Protein AF-A0A401PAS7-F1 (afdb_monomer_lite)

Foldseek 3Di:
DDDDDDDDDDDDDDDDDDDDDDDDDDDDDDDDDDDPDDDDDDPDDPPDDDDPDDDPPVRVVVVVVDDPDPPVVVVVVVVVVVVVVVVVVVVVVVVVVVVVVVVVVVVVVVVVVVVVVVVVVVVVVVVVVVVVVCVVVVPPPPCPDDDPDPDPVVVVVVVVVVVVVVVVVVVVVVVVVVVVVVVVVVVVVVVVVVVVVVVVVVVVVVVVVVVVVVVVVVVVCVVPVPPPDPDDDDPDPDDPDDDDPPVVVVVVVVVVVVVVVVVVVVVVVVVVVVVVVVVVVVVVVVVVVVVVVVVVVVVVVVVVVVVVVVVVVVVVVVVVVVVVVVVVVVVVVVCVVVVPDQDPVSVCVVDDDDPVRPDDPPCPDDDPDDPPDDPPDDDD

Secondary structure (DSSP, 8-state):
-------------------------------------PPPP----TT--S-TT---HHHHHHHHH-----HHHHHHHHHHHHHHHHHHHHHHHHHHHHHHHHHHHHHHHHHHHHHHHHHHHHHHHHHHHHHHHHGGG-S----SSPPPPPPHHHHHHHHHHHHHHHHHHHHHHHHHHHHHHHHHHHHHHHHHHHHHHHHHHHHHHHHHHHHHHHHHHHHHHHHT------------SS-SS---THHHHHHHHHHHHHHHHHHHHHHHHHHHHHHHHHHHHHHHHHHHHHHHHHHHHHHHHHHHHHHHHHHHHHHHHHHHHHHHHHHHHHHHHHHHHHTTPPPHHHHGGGS---TTTTS-TT--------S---------

Sequence (380 aa):
MMAVTSSRQNIFRLASPHRSSSCQPGIQHTNLQALKRKTPPATTCSDHCRAGQELCYLCMQRALKNFPIDLSENRRIKEEENEQILHQYQQIKDQDTLFQQQCEMLAKREFNQKISAFNIGVAEAKKELKNSKCKASRNGYIFQRRLLTPPVFLKQQQYAQCLTKQIQEKKQREEKKKQDDEFLDRLEQVQLAEDLAVQRQHFQKEKQEQTEAYKKALDFQRKYKPRQLPASVPDSVEPIFGSSDSLGRTEEQKQEAYNLYNEQMKAAADRKRIAILNELYEQKTESDLLERNRKSLINEHKKRYENLQRIHKTLEEAWNDNVIMKQLKDYEENQYSKAGGLFLLDQCNKYRRCFQCKRRLSNSGQTNIWSNSFITTGTN

Organism: Scyliorhinus torazame (NCBI:txid75743)

Structure (mmCIF, N/CA/C/O backbone):
data_AF-A0A401PAS7-F1
#
_entry.id   AF-A0A401PAS7-F1
#
loop_
_atom_site.group_PDB
_atom_site.id
_atom_site.type_symbol
_atom_site.label_atom_id
_atom_site.label_alt_id
_atom_site.label_comp_id
_atom_site.label_asym_id
_atom_site.label_entity_id
_atom_site.label_seq_id
_atom_site.pdbx_PDB_ins_code
_atom_site.Cartn_x
_atom_site.Cartn_y
_atom_site.Cartn_z
_atom_site.occupancy
_atom_site.B_iso_or_equiv
_atom_site.auth_seq_id
_atom_site.auth_comp_id
_atom_site.auth_asym_id
_atom_site.auth_atom_id
_atom_site.pdbx_PDB_model_num
ATOM 1 N N . MET A 1 1 ? 17.784 12.430 58.477 1.00 40.81 1 MET A N 1
ATOM 2 C CA . MET A 1 1 ? 17.557 10.967 58.460 1.00 40.81 1 MET A CA 1
ATOM 3 C C . MET A 1 1 ? 17.678 10.523 57.004 1.00 40.81 1 MET A C 1
ATOM 5 O O . MET A 1 1 ? 16.737 10.742 56.265 1.00 40.81 1 MET A O 1
ATOM 9 N N . MET A 1 2 ? 18.860 10.307 56.415 1.00 30.86 2 MET A N 1
ATOM 10 C CA . MET A 1 2 ? 19.923 9.298 56.619 1.00 30.86 2 MET A CA 1
ATOM 11 C C . MET A 1 2 ? 19.521 7.828 56.377 1.00 30.86 2 MET A C 1
ATOM 13 O O . MET A 1 2 ? 18.489 7.401 56.883 1.00 30.86 2 MET A O 1
ATOM 17 N N . ALA A 1 3 ? 20.442 7.121 55.685 1.00 33.09 3 ALA A N 1
ATOM 18 C CA . ALA A 1 3 ? 20.471 5.731 55.166 1.00 33.09 3 ALA A CA 1
ATOM 19 C C . ALA A 1 3 ? 19.796 5.548 53.785 1.00 33.09 3 ALA A C 1
ATOM 21 O O . ALA A 1 3 ? 18.584 5.657 53.684 1.00 33.09 3 ALA A O 1
ATOM 22 N N . VAL A 1 4 ? 20.456 5.356 52.629 1.00 38.47 4 VAL A N 1
ATOM 23 C CA . VAL A 1 4 ? 21.773 4.814 52.195 1.00 38.47 4 VAL A CA 1
ATOM 24 C C . VAL A 1 4 ? 22.015 3.336 52.514 1.00 38.47 4 VAL A C 1
ATOM 26 O O . VAL A 1 4 ? 22.238 2.990 53.664 1.00 38.47 4 VAL A O 1
ATOM 29 N N . THR A 1 5 ? 22.067 2.517 51.453 1.00 40.44 5 THR A N 1
ATOM 30 C CA . THR A 1 5 ? 22.963 1.363 51.156 1.00 40.44 5 THR A CA 1
ATOM 31 C C . THR A 1 5 ? 22.621 0.948 49.705 1.00 40.44 5 THR A C 1
ATOM 33 O O . THR A 1 5 ? 21.469 0.658 49.428 1.00 40.44 5 THR A O 1
ATOM 36 N N . SER A 1 6 ? 23.411 1.109 48.636 1.00 35.72 6 SER A N 1
ATOM 37 C CA . SER A 1 6 ? 24.842 0.967 48.312 1.00 35.72 6 SER A CA 1
ATOM 38 C C . SER A 1 6 ? 25.304 -0.469 48.030 1.00 35.72 6 SER A C 1
ATOM 40 O O . SER A 1 6 ? 25.164 -1.330 48.890 1.00 35.72 6 SER A O 1
ATOM 42 N N . SER A 1 7 ? 26.011 -0.601 46.887 1.00 35.09 7 SER A N 1
ATOM 43 C CA . SER A 1 7 ? 27.125 -1.529 46.577 1.00 35.09 7 SER A CA 1
ATOM 44 C C . SER A 1 7 ? 26.786 -2.873 45.890 1.00 35.09 7 SER A C 1
ATOM 46 O O . SER A 1 7 ? 25.895 -3.565 46.346 1.00 35.09 7 SER A O 1
ATOM 48 N N . ARG A 1 8 ? 27.474 -3.362 44.831 1.00 38.09 8 ARG A N 1
ATOM 49 C CA . ARG A 1 8 ? 28.782 -3.038 44.188 1.00 38.09 8 ARG A CA 1
ATOM 50 C C . ARG A 1 8 ? 28.936 -3.859 42.863 1.00 38.09 8 ARG A C 1
ATOM 52 O O . ARG A 1 8 ? 28.510 -5.003 42.852 1.00 38.09 8 ARG A O 1
ATOM 59 N N . GLN A 1 9 ? 29.411 -3.269 41.741 1.00 36.50 9 GLN A N 1
ATOM 60 C CA . GLN A 1 9 ? 30.754 -3.438 41.079 1.00 36.50 9 GLN A CA 1
ATOM 61 C C . GLN A 1 9 ? 30.847 -4.565 40.009 1.00 36.50 9 GLN A C 1
ATOM 63 O O . GLN A 1 9 ? 30.227 -5.594 40.205 1.00 36.50 9 GLN A O 1
ATOM 68 N N . ASN A 1 10 ? 31.591 -4.521 38.881 1.00 34.78 10 ASN A N 1
ATOM 69 C CA . ASN A 1 10 ? 32.647 -3.642 38.319 1.00 34.78 10 ASN A CA 1
ATOM 70 C C . ASN A 1 10 ? 32.901 -3.980 36.804 1.00 34.78 10 ASN A C 1
ATOM 72 O O . ASN A 1 10 ? 32.804 -5.150 36.462 1.00 34.78 10 ASN A O 1
ATOM 76 N N . ILE A 1 11 ? 33.085 -2.993 35.888 1.00 36.75 11 ILE A N 1
ATOM 77 C CA . ILE A 1 11 ? 34.332 -2.531 35.162 1.00 36.75 11 ILE A CA 1
ATOM 78 C C . ILE A 1 11 ? 34.755 -3.439 33.954 1.00 36.75 11 ILE A C 1
ATOM 80 O O . ILE A 1 11 ? 34.752 -4.647 34.113 1.00 36.75 11 ILE A O 1
ATOM 84 N N . PHE A 1 12 ? 35.084 -3.018 32.706 1.00 34.94 12 PHE A N 1
ATOM 85 C CA . PHE A 1 12 ? 35.936 -1.945 32.103 1.00 34.94 12 PHE A CA 1
ATOM 86 C C . PHE A 1 12 ? 35.303 -1.383 30.795 1.00 34.94 12 PHE A C 1
ATOM 88 O O . PHE A 1 12 ? 34.738 -2.154 30.033 1.00 34.94 12 PHE A O 1
ATOM 95 N N . ARG A 1 13 ? 35.184 -0.062 30.537 1.00 35.41 13 ARG A N 1
ATOM 96 C CA . ARG A 1 13 ? 36.160 1.019 30.195 1.00 35.41 13 ARG A CA 1
ATOM 97 C C . ARG A 1 13 ? 36.719 0.978 28.759 1.00 35.41 13 ARG A C 1
ATOM 99 O O . ARG A 1 13 ? 37.488 0.083 28.459 1.00 35.41 13 ARG A O 1
ATOM 106 N N . LEU A 1 14 ? 36.437 2.036 27.983 1.00 35.28 14 LEU A N 1
ATOM 107 C CA . LEU A 1 14 ? 37.353 2.915 27.214 1.00 35.28 14 LEU A CA 1
ATOM 108 C C . LEU A 1 14 ? 36.518 4.169 26.838 1.00 35.28 14 LEU A C 1
ATOM 110 O O . LEU A 1 14 ? 35.498 4.034 26.177 1.00 35.28 14 LEU A O 1
ATOM 114 N N . ALA A 1 15 ? 36.660 5.294 27.557 1.00 30.23 15 ALA A N 1
ATOM 115 C CA . ALA A 1 15 ? 37.537 6.445 27.258 1.00 30.23 15 ALA A CA 1
ATOM 116 C C . ALA A 1 15 ? 36.982 7.275 26.074 1.00 30.23 15 ALA A C 1
ATOM 118 O O . ALA A 1 15 ? 36.720 6.699 25.034 1.00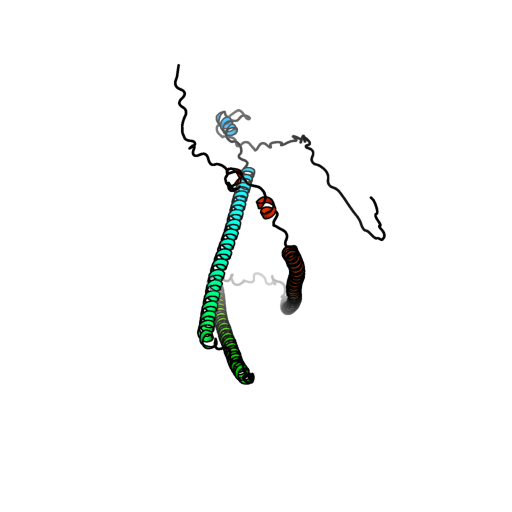 30.23 15 ALA A O 1
ATOM 119 N N . SER A 1 16 ? 36.803 8.599 26.064 1.00 39.34 16 SER A N 1
ATOM 120 C CA . SER A 1 16 ? 36.996 9.776 26.938 1.00 39.34 16 SER A CA 1
ATOM 121 C C . SER A 1 16 ? 36.681 11.001 26.002 1.00 39.34 16 SER A C 1
ATOM 123 O O . SER A 1 16 ? 36.314 10.776 24.852 1.00 39.34 16 SER A O 1
ATOM 125 N N . PRO A 1 17 ? 36.864 12.285 26.354 1.00 43.75 17 PRO A N 1
ATOM 126 C CA . PRO A 1 17 ? 35.998 13.079 27.224 1.00 43.75 17 PRO A CA 1
ATOM 127 C C . PRO A 1 17 ? 35.662 14.495 26.671 1.00 43.75 17 PRO A C 1
ATOM 129 O O . PRO A 1 17 ? 36.280 14.955 25.726 1.00 43.75 17 PRO A O 1
ATOM 132 N N . HIS A 1 18 ? 34.750 15.186 27.381 1.00 33.22 18 HIS A N 1
ATOM 133 C CA . HIS A 1 18 ? 34.779 16.613 27.792 1.00 33.22 18 HIS A CA 1
ATOM 134 C C . HIS A 1 18 ? 35.026 17.740 26.751 1.00 33.22 18 HIS A C 1
ATOM 136 O O . HIS A 1 18 ? 35.812 17.625 25.834 1.00 33.22 18 HIS A O 1
ATOM 142 N N . ARG A 1 19 ? 34.483 18.953 26.883 1.00 32.94 19 ARG A N 1
ATOM 143 C CA . ARG A 1 19 ? 33.666 19.618 27.906 1.00 32.94 19 ARG A CA 1
ATOM 144 C C . ARG A 1 19 ? 33.134 20.902 27.273 1.00 32.94 19 ARG A C 1
ATOM 146 O O . ARG A 1 19 ? 33.824 21.563 26.507 1.00 32.94 19 ARG A O 1
ATOM 153 N N . SER A 1 20 ? 31.944 21.268 27.706 1.00 38.06 20 SER A N 1
ATOM 154 C CA . SER A 1 20 ? 31.348 22.598 27.671 1.00 38.06 20 SER A CA 1
ATOM 155 C C . SER A 1 20 ? 32.265 23.671 28.277 1.00 38.06 20 SER A C 1
ATOM 157 O O . SER A 1 20 ? 32.927 23.377 29.270 1.00 38.06 20 SER A O 1
ATOM 159 N N . SER A 1 21 ? 32.190 24.920 27.798 1.00 31.89 21 SER A N 1
ATOM 160 C CA . SER A 1 21 ? 32.050 26.089 28.688 1.00 31.89 21 SER A CA 1
ATOM 161 C C . SER A 1 21 ? 31.760 27.405 27.948 1.00 31.89 21 SER A C 1
ATOM 163 O O . SER A 1 21 ? 32.451 27.768 27.006 1.00 31.89 21 SER A O 1
ATOM 165 N N . SER A 1 22 ? 30.775 28.120 28.501 1.00 31.27 22 SER A N 1
ATOM 166 C CA . SER A 1 22 ? 30.701 29.572 28.736 1.00 31.27 22 SER A CA 1
ATOM 167 C C . SER A 1 22 ? 30.888 30.576 27.594 1.00 31.27 22 SER A C 1
ATOM 169 O O . SER A 1 22 ? 31.993 30.850 27.133 1.00 31.27 22 SER A O 1
ATOM 171 N N . CYS A 1 23 ? 29.789 31.280 27.329 1.00 33.41 23 CYS A N 1
ATOM 172 C CA . CYS A 1 23 ? 29.739 32.624 26.775 1.00 33.41 23 CYS A CA 1
ATOM 173 C C . CYS A 1 23 ? 30.462 33.645 27.676 1.00 33.41 23 CYS A C 1
ATOM 175 O O . CYS A 1 23 ? 30.117 33.776 28.850 1.00 33.41 23 CYS A O 1
ATOM 177 N N . GLN A 1 24 ? 31.374 34.423 27.091 1.00 34.56 24 GLN A N 1
ATOM 178 C CA . GLN A 1 24 ? 31.634 35.828 27.432 1.00 34.56 24 GLN A CA 1
ATOM 179 C C . GLN A 1 24 ? 32.033 36.601 26.158 1.00 34.56 24 GLN A C 1
ATOM 181 O O . GLN A 1 24 ? 32.617 36.000 25.253 1.00 34.56 24 GLN A O 1
ATOM 186 N N . PRO A 1 25 ? 31.704 37.904 26.052 1.00 37.03 25 PRO A N 1
ATOM 187 C CA . PRO A 1 25 ? 31.951 38.698 24.855 1.00 37.03 25 PRO A CA 1
ATOM 188 C C . PRO A 1 25 ? 33.374 39.274 24.874 1.00 37.03 25 PRO A C 1
ATOM 190 O O . PRO A 1 25 ? 33.723 40.074 25.739 1.00 37.03 25 PRO A O 1
ATOM 193 N N . GLY A 1 26 ? 34.196 38.862 23.909 1.00 28.59 26 GLY A N 1
ATOM 194 C CA . GLY A 1 26 ? 35.540 39.390 23.687 1.00 28.59 26 GLY A CA 1
ATOM 195 C C . GLY A 1 26 ? 35.583 40.236 22.420 1.00 28.59 26 GLY A C 1
ATOM 196 O O . GLY A 1 26 ? 35.358 39.728 21.325 1.00 28.59 26 GLY A O 1
ATOM 197 N N . ILE A 1 27 ? 35.884 41.522 22.588 1.00 38.62 27 ILE A N 1
ATOM 198 C CA . ILE A 1 27 ? 36.225 42.473 21.527 1.00 38.62 27 ILE A CA 1
ATOM 199 C C . ILE A 1 27 ? 37.460 41.938 20.792 1.00 38.62 27 ILE A C 1
ATOM 201 O O . ILE A 1 27 ? 38.535 41.834 21.383 1.00 38.62 27 ILE A O 1
ATOM 205 N N . GLN A 1 28 ? 37.311 41.585 19.515 1.00 35.72 28 GLN A N 1
ATOM 206 C CA . GLN A 1 28 ? 38.418 41.153 18.664 1.00 35.72 28 GLN A CA 1
ATOM 207 C C . GLN A 1 28 ? 38.745 42.245 17.648 1.00 35.72 28 GLN A C 1
ATOM 209 O O . GLN A 1 28 ? 37.991 42.518 16.718 1.00 35.72 28 GLN A O 1
ATOM 214 N N . HIS A 1 29 ? 39.908 42.862 17.844 1.00 36.66 29 HIS A N 1
ATOM 215 C CA . HIS A 1 29 ? 40.632 43.576 16.805 1.00 36.66 29 HIS A CA 1
ATOM 216 C C . HIS A 1 29 ? 41.066 42.581 15.723 1.00 36.66 29 HIS A C 1
ATOM 218 O O . HIS A 1 29 ? 41.889 41.705 15.984 1.00 36.66 29 HIS A O 1
ATOM 224 N N . THR A 1 30 ? 40.583 42.754 14.494 1.00 34.53 30 THR A N 1
ATOM 225 C CA . THR A 1 30 ? 41.128 42.069 13.316 1.00 34.53 30 THR A CA 1
ATOM 226 C C . THR A 1 30 ? 41.554 43.081 12.258 1.00 34.53 30 THR A C 1
ATOM 228 O O . THR A 1 30 ? 40.755 43.587 11.480 1.00 34.53 30 THR A O 1
ATOM 231 N N . ASN A 1 31 ? 42.853 43.374 12.291 1.00 33.69 31 ASN A N 1
ATOM 232 C CA . ASN A 1 31 ? 43.772 43.255 11.160 1.00 33.69 31 ASN A CA 1
ATOM 233 C C . ASN A 1 31 ? 43.327 43.876 9.815 1.00 33.69 31 ASN A C 1
ATOM 235 O O . ASN A 1 31 ? 42.834 43.198 8.917 1.00 33.69 31 ASN A O 1
ATOM 239 N N . LEU A 1 32 ? 43.602 45.173 9.650 1.00 39.09 32 LEU A N 1
ATOM 240 C CA . LEU A 1 32 ? 43.703 45.821 8.342 1.00 39.09 32 LEU A CA 1
ATOM 241 C C . LEU A 1 32 ? 45.069 45.482 7.727 1.00 39.09 32 LEU A C 1
ATOM 243 O O . LEU A 1 32 ? 46.042 46.210 7.915 1.00 39.09 32 LEU A O 1
ATOM 247 N N . GLN A 1 33 ? 45.142 44.387 6.970 1.00 40.69 33 GLN A N 1
ATOM 248 C CA . GLN A 1 33 ? 46.246 44.143 6.043 1.00 40.69 33 GLN A CA 1
ATOM 249 C C . GLN A 1 33 ? 45.744 44.069 4.598 1.00 40.69 33 GLN A C 1
ATOM 251 O O . GLN A 1 33 ? 45.060 43.143 4.185 1.00 40.69 33 GLN A O 1
ATOM 256 N N . ALA A 1 34 ? 46.176 45.081 3.843 1.00 41.12 34 ALA A N 1
ATOM 257 C CA . ALA A 1 34 ? 46.604 45.009 2.450 1.00 41.12 34 ALA A CA 1
ATOM 258 C C . ALA A 1 34 ? 45.618 44.461 1.397 1.00 41.12 34 ALA A C 1
ATOM 260 O O . ALA A 1 34 ? 45.777 43.353 0.893 1.00 41.12 34 ALA A O 1
ATOM 261 N N . LEU A 1 35 ? 44.756 45.341 0.874 1.00 42.66 35 LEU A N 1
ATOM 262 C CA . LEU A 1 35 ? 44.363 45.280 -0.539 1.00 42.66 35 LEU A CA 1
ATOM 263 C C . LEU A 1 35 ? 45.158 46.317 -1.341 1.00 42.66 35 LEU A C 1
ATOM 265 O O . LEU A 1 35 ? 44.787 47.485 -1.454 1.00 42.66 35 LEU A O 1
ATOM 269 N N . LYS A 1 36 ? 46.269 45.861 -1.931 1.00 39.22 36 LYS A N 1
ATOM 270 C CA . LYS A 1 36 ? 46.923 46.541 -3.056 1.00 39.22 36 LYS A CA 1
ATOM 271 C C . LYS A 1 36 ? 45.936 46.574 -4.225 1.00 39.22 36 LYS A C 1
ATOM 273 O O . LYS A 1 36 ? 45.743 45.567 -4.904 1.00 39.22 36 LYS A O 1
ATOM 278 N N . ARG A 1 37 ? 45.321 47.732 -4.474 1.00 37.78 37 ARG A N 1
ATOM 279 C CA . ARG A 1 37 ? 44.571 47.986 -5.710 1.00 37.78 37 ARG A CA 1
ATOM 280 C C . ARG A 1 37 ? 45.563 48.013 -6.875 1.00 37.78 37 ARG A C 1
ATOM 282 O O . ARG A 1 37 ? 46.370 48.931 -6.977 1.00 37.78 37 ARG A O 1
ATOM 289 N N . LYS A 1 38 ? 45.525 46.986 -7.729 1.00 42.97 38 LYS A N 1
ATOM 290 C CA . LYS A 1 38 ? 46.174 47.006 -9.045 1.00 42.97 38 LYS A CA 1
ATOM 291 C C . LYS A 1 38 ? 45.406 47.993 -9.926 1.00 42.97 38 LYS A C 1
ATOM 293 O O . LYS A 1 38 ? 44.208 47.824 -10.131 1.00 42.97 38 LYS A O 1
ATOM 298 N N . THR A 1 39 ? 46.079 49.028 -10.409 1.00 40.12 39 THR A N 1
ATOM 299 C CA . THR A 1 39 ? 45.545 49.965 -11.400 1.00 40.12 39 THR A CA 1
ATOM 300 C C . THR A 1 39 ? 45.429 49.275 -12.769 1.00 40.12 39 THR A C 1
ATOM 302 O O . THR A 1 39 ? 46.393 48.638 -13.199 1.00 40.12 39 THR A O 1
ATOM 305 N N . PRO A 1 40 ? 44.278 49.357 -13.463 1.00 46.50 40 PRO A N 1
ATOM 306 C CA . PRO A 1 40 ? 44.151 48.887 -14.842 1.00 46.50 40 PRO A CA 1
ATOM 307 C C . PRO A 1 40 ? 44.824 49.863 -15.832 1.00 46.50 40 PRO A C 1
ATOM 309 O O . PRO A 1 40 ? 44.996 51.041 -15.503 1.00 46.50 40 PRO A O 1
ATOM 312 N N . PRO A 1 41 ? 45.229 49.394 -17.029 1.00 47.84 41 PRO A N 1
ATOM 313 C CA . PRO A 1 41 ? 45.972 50.197 -17.996 1.00 47.84 41 PRO A CA 1
ATOM 314 C C . PRO A 1 41 ? 45.095 51.315 -18.571 1.00 47.84 41 PRO A C 1
ATOM 316 O O . PRO A 1 41 ? 43.931 51.105 -18.907 1.00 47.84 41 PRO A O 1
ATOM 319 N N . ALA A 1 42 ? 45.669 52.513 -18.670 1.00 49.62 42 ALA A N 1
ATOM 320 C CA . ALA A 1 42 ? 45.002 53.698 -19.183 1.00 49.62 42 ALA A CA 1
ATOM 321 C C . ALA A 1 42 ? 44.675 53.547 -20.678 1.00 49.62 42 ALA A C 1
ATOM 323 O O . ALA A 1 42 ? 45.575 53.491 -21.514 1.00 49.62 42 ALA A O 1
ATOM 324 N N . THR A 1 43 ? 43.390 53.525 -21.026 1.00 49.69 43 THR A N 1
ATOM 325 C CA . THR A 1 43 ? 42.919 53.788 -22.389 1.00 49.69 43 THR A CA 1
ATOM 326 C C . THR A 1 43 ? 43.074 55.283 -22.660 1.00 49.69 43 THR A C 1
ATOM 328 O O . THR A 1 43 ? 42.377 56.116 -22.081 1.00 49.69 43 THR A O 1
ATOM 331 N N . THR A 1 44 ? 44.040 55.635 -23.500 1.00 47.44 44 THR A N 1
ATOM 332 C CA . THR A 1 44 ? 44.338 57.010 -23.902 1.00 47.44 44 THR A CA 1
ATOM 333 C C . THR A 1 44 ? 43.228 57.571 -24.795 1.00 47.44 44 THR A C 1
ATOM 335 O O . THR A 1 44 ? 42.895 57.007 -25.833 1.00 47.44 44 THR A O 1
ATOM 338 N N . CYS A 1 45 ? 42.652 58.701 -24.381 1.00 49.88 45 CYS A N 1
ATOM 339 C CA . CYS A 1 45 ? 41.761 59.528 -25.196 1.00 49.88 45 CYS A CA 1
ATOM 340 C C . CYS A 1 45 ? 42.585 60.263 -26.267 1.00 49.88 45 CYS A C 1
ATOM 342 O O . CYS A 1 45 ? 43.611 60.861 -25.941 1.00 49.88 45 CYS A O 1
ATOM 344 N N . SER A 1 46 ? 42.151 60.218 -27.527 1.00 53.38 46 SER A N 1
ATOM 345 C CA . SER A 1 46 ? 42.924 60.674 -28.693 1.00 53.38 46 SER A CA 1
ATOM 346 C C . SER A 1 46 ? 43.062 62.198 -28.845 1.00 53.38 46 SER A C 1
ATOM 348 O O . SER A 1 46 ? 43.878 62.633 -29.649 1.00 53.38 46 SER A O 1
ATOM 350 N N . ASP A 1 47 ? 42.345 63.005 -28.054 1.00 51.84 47 ASP A N 1
ATOM 351 C CA . ASP A 1 47 ? 42.267 64.466 -28.253 1.00 51.84 47 ASP A CA 1
ATOM 352 C C . ASP A 1 47 ? 43.046 65.306 -27.221 1.00 51.84 47 ASP A C 1
ATOM 354 O O . ASP A 1 47 ? 42.831 66.514 -27.088 1.00 51.84 47 ASP A O 1
ATOM 358 N N . HIS A 1 48 ? 43.979 64.708 -26.474 1.00 56.75 48 HIS A N 1
ATOM 359 C CA . HIS A 1 48 ? 44.793 65.439 -25.494 1.00 56.75 48 HIS A CA 1
ATOM 360 C C . HIS A 1 48 ? 46.293 65.250 -25.743 1.00 56.75 48 HIS A C 1
ATOM 362 O O . HIS A 1 48 ? 46.937 64.336 -25.229 1.00 56.75 48 HIS A O 1
ATOM 368 N N . CYS A 1 49 ? 46.872 66.169 -26.516 1.00 50.81 49 CYS A N 1
ATOM 369 C CA . CYS A 1 49 ? 48.316 66.313 -26.657 1.00 50.81 49 CYS A CA 1
ATOM 370 C C . CYS A 1 49 ? 48.887 67.094 -25.459 1.00 50.81 49 CYS A C 1
ATOM 372 O O . CYS A 1 49 ? 48.564 68.263 -25.280 1.00 50.81 49 CYS A O 1
ATOM 374 N N . ARG A 1 50 ? 49.804 66.456 -24.714 1.00 51.53 50 ARG A N 1
ATOM 375 C CA . ARG A 1 50 ? 50.670 67.008 -23.642 1.00 51.53 50 ARG A CA 1
ATOM 376 C C . ARG A 1 50 ? 50.048 67.228 -22.251 1.00 51.53 50 ARG A C 1
ATOM 378 O O . ARG A 1 50 ? 49.902 68.357 -21.809 1.00 51.53 50 ARG A O 1
ATOM 385 N N . ALA A 1 51 ? 49.852 66.138 -21.509 1.00 46.28 51 ALA A N 1
ATOM 386 C CA . ALA A 1 51 ? 50.232 66.013 -20.089 1.00 46.28 51 ALA A CA 1
ATOM 387 C C . ALA A 1 51 ? 50.003 64.556 -19.662 1.00 46.28 51 ALA A C 1
ATOM 389 O O . ALA A 1 51 ? 48.880 64.128 -19.413 1.00 46.28 51 ALA A O 1
ATOM 390 N N . GLY A 1 52 ? 51.068 63.758 -19.663 1.00 54.53 52 GLY A N 1
ATOM 391 C CA . GLY A 1 52 ? 51.009 62.302 -19.541 1.00 54.53 52 GLY A CA 1
ATOM 392 C C . GLY A 1 52 ? 50.717 61.750 -18.144 1.00 54.53 52 GLY A C 1
ATOM 393 O O . GLY A 1 52 ? 51.374 60.783 -17.779 1.00 54.53 52 GLY A O 1
ATOM 394 N N . GLN A 1 53 ? 49.780 62.306 -17.363 1.00 56.47 53 GLN A N 1
ATOM 395 C CA . GLN A 1 53 ? 49.450 61.698 -16.060 1.00 56.47 53 GLN A CA 1
ATOM 396 C C . GLN A 1 53 ? 48.090 62.024 -15.422 1.00 56.47 53 GLN A C 1
ATOM 398 O O . GLN A 1 53 ? 47.727 61.324 -14.480 1.00 56.47 53 GLN A O 1
ATOM 403 N N . GLU A 1 54 ? 47.296 62.982 -15.916 1.00 58.88 54 GLU A N 1
ATOM 404 C CA . GLU A 1 54 ? 46.009 63.324 -15.282 1.00 58.88 54 GLU A CA 1
ATOM 405 C C . GLU A 1 54 ? 44.827 63.253 -16.258 1.00 58.88 54 GLU A C 1
ATOM 407 O O . GLU A 1 54 ? 44.893 63.715 -17.397 1.00 58.88 54 GLU A O 1
ATOM 412 N N . LEU A 1 55 ? 43.729 62.635 -15.810 1.00 59.34 55 LEU A N 1
ATOM 413 C CA . LEU A 1 55 ? 42.457 62.621 -16.533 1.00 59.34 55 LEU A CA 1
ATOM 414 C C . LEU A 1 55 ? 41.909 64.056 -16.605 1.00 59.34 55 LEU A C 1
ATOM 416 O O . LEU A 1 55 ? 41.942 64.774 -15.609 1.00 59.34 55 LEU A O 1
ATOM 420 N N . CYS A 1 56 ? 41.339 64.474 -17.743 1.00 68.50 56 CYS A N 1
ATOM 421 C CA . CYS A 1 56 ? 40.685 65.785 -17.827 1.00 68.50 56 CYS A CA 1
ATOM 422 C C . CYS A 1 56 ? 39.536 65.893 -16.808 1.00 68.50 56 CYS A C 1
ATOM 424 O O . CYS A 1 56 ? 38.970 64.877 -16.406 1.00 68.50 56 CYS A O 1
ATOM 426 N N . TYR A 1 57 ? 39.145 67.109 -16.414 1.00 63.28 57 TYR A N 1
ATOM 427 C CA . TYR A 1 57 ? 38.121 67.341 -15.383 1.00 63.28 57 TYR A CA 1
ATOM 428 C C . TYR A 1 57 ? 36.826 66.527 -15.592 1.00 63.28 57 TYR A C 1
ATOM 430 O O . TYR A 1 57 ? 36.281 65.985 -14.633 1.00 63.28 57 TYR A O 1
ATOM 438 N N . LEU A 1 58 ? 36.381 66.342 -16.842 1.00 60.47 58 LEU A N 1
ATOM 439 C CA . LEU A 1 58 ? 35.220 65.505 -17.178 1.00 60.47 58 LEU A CA 1
ATOM 440 C C . LEU A 1 58 ? 35.491 64.001 -17.012 1.00 60.47 58 LEU A C 1
ATOM 442 O O . LEU A 1 58 ? 34.630 63.274 -16.518 1.00 60.47 58 LEU A O 1
ATOM 446 N N . CYS A 1 59 ? 36.674 63.519 -17.394 1.00 63.78 59 CYS A N 1
ATOM 447 C CA . CYS A 1 59 ? 37.085 62.127 -17.197 1.00 63.78 59 CYS A CA 1
ATOM 448 C C . CYS A 1 59 ? 37.338 61.813 -15.716 1.00 63.78 59 CYS A C 1
ATOM 450 O O . CYS A 1 59 ? 36.944 60.749 -15.248 1.00 63.78 59 CYS A O 1
ATOM 452 N N . MET A 1 60 ? 37.900 62.757 -14.962 1.00 68.50 60 MET A N 1
ATOM 453 C CA . MET A 1 60 ? 38.037 62.688 -13.509 1.00 68.50 60 MET A CA 1
ATOM 454 C C . MET A 1 60 ? 36.661 62.673 -12.832 1.00 68.50 60 MET A C 1
ATOM 456 O O . MET A 1 60 ? 36.407 61.820 -11.991 1.00 68.50 60 MET A O 1
ATOM 460 N N . GLN A 1 61 ? 35.724 63.534 -13.245 1.00 63.47 61 GLN A N 1
ATOM 461 C CA . GLN A 1 61 ? 34.347 63.506 -12.738 1.00 63.47 61 GLN A CA 1
ATOM 462 C C . GLN A 1 61 ? 33.615 62.205 -13.079 1.00 63.47 61 GLN A C 1
ATOM 464 O O . GLN A 1 61 ? 32.888 61.685 -12.235 1.00 63.47 61 GLN A O 1
ATOM 469 N N . ARG A 1 62 ? 33.798 61.653 -14.286 1.00 64.56 62 ARG A N 1
ATOM 470 C CA . ARG A 1 62 ? 33.239 60.341 -14.656 1.00 64.56 62 ARG A CA 1
ATOM 471 C C . ARG A 1 62 ? 33.865 59.216 -13.835 1.00 64.56 62 ARG A C 1
ATOM 473 O O . ARG A 1 62 ? 33.130 58.356 -13.372 1.00 64.56 62 ARG A O 1
ATOM 480 N N . ALA A 1 63 ? 35.176 59.241 -13.599 1.00 62.44 63 ALA A N 1
ATOM 481 C CA . ALA A 1 63 ? 35.867 58.268 -12.751 1.00 62.44 63 ALA A CA 1
ATOM 482 C C . ALA A 1 63 ? 35.442 58.359 -11.273 1.00 62.44 63 ALA A C 1
ATOM 484 O O . ALA A 1 63 ? 35.317 57.334 -10.614 1.00 62.44 63 ALA A O 1
ATOM 485 N N . LEU A 1 64 ? 35.167 59.566 -10.766 1.00 60.84 64 LEU A N 1
ATOM 486 C CA . LEU A 1 64 ? 34.660 59.790 -9.407 1.00 60.84 64 LEU A CA 1
ATOM 487 C C . LEU A 1 64 ? 33.174 59.422 -9.250 1.00 60.84 64 LEU A C 1
ATOM 489 O O . LEU A 1 64 ? 32.758 59.059 -8.155 1.00 60.84 64 LEU A O 1
ATOM 493 N N . LYS A 1 65 ? 32.369 59.515 -10.320 1.00 60.19 65 LYS A N 1
ATOM 494 C CA . LYS A 1 65 ? 30.939 59.145 -10.306 1.00 60.19 65 LYS A CA 1
ATOM 495 C C . LYS A 1 65 ? 30.678 57.673 -10.638 1.00 60.19 65 LYS A C 1
ATOM 497 O O . LYS A 1 65 ? 29.686 57.123 -10.169 1.00 60.19 65 LYS A O 1
ATOM 502 N N . ASN A 1 66 ? 31.547 57.030 -11.414 1.00 55.53 66 ASN A N 1
ATOM 503 C CA . ASN A 1 66 ? 31.467 55.601 -11.704 1.00 55.53 66 ASN A CA 1
ATOM 504 C C . ASN A 1 66 ? 32.099 54.812 -10.553 1.00 55.53 66 ASN A C 1
ATOM 506 O O . ASN A 1 66 ? 33.261 54.412 -10.619 1.00 55.53 66 ASN A O 1
ATOM 510 N N . PHE A 1 67 ? 31.329 54.571 -9.493 1.00 56.19 67 PHE A N 1
ATOM 511 C CA . PHE A 1 67 ? 31.697 53.548 -8.520 1.00 56.19 67 PHE A CA 1
ATOM 512 C C . PHE A 1 67 ? 31.700 52.187 -9.233 1.00 56.19 67 PHE A C 1
ATOM 514 O O . PHE A 1 67 ? 30.689 51.837 -9.848 1.00 56.19 67 PHE A O 1
ATOM 521 N N . PRO A 1 68 ? 32.804 51.418 -9.201 1.00 53.91 68 PRO A N 1
ATOM 522 C CA . PRO A 1 68 ? 32.807 50.071 -9.746 1.00 53.91 68 PRO A CA 1
ATOM 523 C C . PRO A 1 68 ? 31.836 49.227 -8.920 1.00 53.91 68 PRO A C 1
ATOM 525 O O . PRO A 1 68 ? 32.110 48.880 -7.773 1.00 53.91 68 PRO A O 1
ATOM 528 N N . ILE A 1 69 ? 30.671 48.951 -9.500 1.00 56.16 69 ILE A N 1
ATOM 529 C CA . ILE A 1 69 ? 29.709 47.994 -8.968 1.00 56.16 69 ILE A CA 1
ATOM 530 C C . ILE A 1 69 ? 30.389 46.634 -9.065 1.00 56.16 69 ILE A C 1
ATOM 532 O O . ILE A 1 69 ? 30.603 46.134 -10.170 1.00 56.16 69 ILE A O 1
ATOM 536 N N . ASP A 1 70 ? 30.766 46.056 -7.924 1.00 59.84 70 ASP A N 1
ATOM 537 C CA . ASP A 1 70 ? 31.294 44.700 -7.918 1.00 59.84 70 ASP A CA 1
ATOM 538 C C . ASP A 1 70 ? 30.169 43.746 -8.334 1.00 59.84 70 ASP A C 1
ATOM 540 O O . ASP A 1 70 ? 29.207 43.509 -7.596 1.00 59.84 70 ASP A O 1
ATOM 544 N N . LEU A 1 71 ? 30.231 43.282 -9.582 1.00 64.44 71 LEU A N 1
ATOM 545 C CA . LEU A 1 71 ? 29.192 42.442 -10.175 1.00 64.44 71 LEU A CA 1
ATOM 546 C C . LEU A 1 71 ? 29.113 41.085 -9.469 1.00 64.44 71 LEU A C 1
ATOM 548 O O . LEU A 1 71 ? 28.048 40.472 -9.473 1.00 64.44 71 LEU A O 1
ATOM 552 N N . SER A 1 72 ? 30.213 40.637 -8.851 1.00 71.44 72 SER A N 1
ATOM 553 C CA . SER A 1 72 ? 30.242 39.456 -7.988 1.00 71.44 72 SER A CA 1
ATOM 554 C C . SER A 1 72 ? 29.435 39.671 -6.718 1.00 71.44 72 SER A C 1
ATOM 556 O O . SER A 1 72 ? 28.532 38.883 -6.453 1.00 71.44 72 SER A O 1
ATOM 558 N N . GLU A 1 73 ? 29.684 40.744 -5.970 1.00 75.50 73 GLU A N 1
ATOM 559 C CA . GLU A 1 73 ? 28.954 40.992 -4.725 1.00 75.50 73 GLU A CA 1
ATOM 560 C C . GLU A 1 73 ? 27.457 41.238 -4.964 1.00 75.50 73 GLU A C 1
ATOM 562 O O . GLU A 1 73 ? 26.613 40.672 -4.275 1.00 75.50 73 GLU A O 1
ATOM 567 N N . ASN A 1 74 ? 27.091 41.979 -6.015 1.00 72.44 74 ASN A N 1
ATOM 568 C CA . ASN A 1 74 ? 25.676 42.164 -6.366 1.00 72.44 74 ASN A CA 1
ATOM 569 C C . ASN A 1 74 ? 24.996 40.869 -6.822 1.00 72.44 74 ASN A C 1
ATOM 571 O O . ASN A 1 74 ? 23.787 40.718 -6.655 1.00 72.44 74 ASN A O 1
ATOM 575 N N . ARG A 1 75 ? 25.747 39.937 -7.421 1.00 74.94 75 ARG A N 1
ATOM 576 C CA . ARG A 1 75 ? 25.223 38.611 -7.753 1.00 74.94 75 ARG A CA 1
ATOM 577 C C . ARG A 1 75 ? 24.969 37.803 -6.481 1.00 74.94 75 ARG A C 1
ATOM 579 O O . ARG A 1 75 ? 23.900 37.218 -6.379 1.00 74.94 75 ARG A O 1
ATOM 586 N N . ARG A 1 76 ? 25.884 37.848 -5.510 1.00 84.44 76 ARG A N 1
ATOM 587 C CA . ARG A 1 76 ? 25.726 37.167 -4.216 1.00 84.44 76 ARG A CA 1
ATOM 588 C C . ARG A 1 76 ? 24.530 37.689 -3.426 1.00 84.44 76 ARG A C 1
ATOM 590 O O . ARG A 1 76 ? 23.724 36.888 -2.982 1.00 84.44 76 ARG A O 1
ATOM 597 N N . ILE A 1 77 ? 24.349 39.008 -3.346 1.00 83.25 77 ILE A N 1
ATOM 598 C CA . ILE A 1 77 ? 23.181 39.610 -2.678 1.00 83.25 77 ILE A CA 1
ATOM 599 C C . ILE A 1 77 ? 21.875 39.138 -3.336 1.00 83.25 77 ILE A C 1
ATOM 601 O O . ILE A 1 77 ? 20.942 38.746 -2.646 1.00 83.25 77 ILE A O 1
ATOM 605 N N . LYS A 1 78 ? 21.818 39.094 -4.675 1.00 83.81 78 LYS A N 1
ATOM 606 C CA . LYS A 1 78 ? 20.646 38.570 -5.396 1.00 83.81 78 LYS A CA 1
ATOM 607 C C . LYS A 1 78 ? 20.430 37.073 -5.183 1.00 83.81 78 LYS A C 1
ATOM 609 O O . LYS A 1 78 ? 19.289 36.627 -5.156 1.00 83.81 78 LYS A O 1
ATOM 614 N N . GLU A 1 79 ? 21.499 36.288 -5.089 1.00 85.19 79 GLU A N 1
ATOM 615 C CA . GLU A 1 79 ? 21.420 34.859 -4.771 1.00 85.19 79 GLU A CA 1
ATOM 616 C C . GLU A 1 79 ? 20.862 34.655 -3.356 1.00 85.19 79 GLU A C 1
ATOM 618 O O . GLU A 1 79 ? 19.921 33.886 -3.197 1.00 85.19 79 GLU A O 1
ATOM 623 N N . GLU A 1 80 ? 21.327 35.422 -2.369 1.00 92.69 80 GLU A N 1
ATOM 624 C CA . GLU A 1 80 ? 20.812 35.396 -0.993 1.00 92.69 80 GLU A CA 1
ATOM 625 C C . GLU A 1 80 ? 19.341 35.842 -0.911 1.00 92.69 80 GLU A C 1
ATOM 627 O O . GLU A 1 80 ? 18.537 35.210 -0.226 1.00 92.69 80 GLU A O 1
ATOM 632 N N . GLU A 1 81 ? 18.947 36.890 -1.640 1.00 92.94 81 GLU A N 1
ATOM 633 C CA . GLU A 1 81 ? 17.544 37.317 -1.749 1.00 92.94 81 GLU A CA 1
ATOM 634 C C . GLU A 1 81 ? 16.671 36.222 -2.385 1.00 92.94 81 GLU A C 1
ATOM 636 O O . GLU A 1 81 ? 15.581 35.922 -1.891 1.00 92.94 81 GLU A O 1
ATOM 641 N N . ASN A 1 82 ? 17.161 35.572 -3.445 1.00 88.69 82 ASN A N 1
ATOM 642 C CA . ASN A 1 82 ? 16.465 34.457 -4.087 1.00 88.69 82 ASN A CA 1
ATOM 643 C C . ASN A 1 82 ? 16.344 33.244 -3.152 1.00 88.69 82 ASN A C 1
ATOM 645 O O . ASN A 1 82 ? 15.291 32.605 -3.118 1.00 88.69 82 ASN A O 1
ATOM 649 N N . GLU A 1 83 ? 17.381 32.935 -2.372 1.00 93.25 83 GLU A N 1
ATOM 650 C CA . GLU A 1 83 ? 17.351 31.874 -1.360 1.00 93.25 83 GLU A CA 1
ATOM 651 C C . GLU A 1 83 ? 16.336 32.177 -0.253 1.00 93.25 83 GLU A C 1
ATOM 653 O O . GLU A 1 83 ? 15.572 31.293 0.144 1.00 93.25 83 GLU A O 1
ATOM 658 N N . GLN A 1 84 ? 16.256 33.429 0.206 1.00 96.50 84 GLN A N 1
ATOM 659 C CA . GLN A 1 84 ? 15.253 33.854 1.185 1.00 96.50 84 GLN A CA 1
ATOM 660 C C . GLN A 1 84 ? 13.829 33.698 0.643 1.00 96.50 84 GLN A C 1
ATOM 662 O O . GLN A 1 84 ? 12.959 33.176 1.346 1.00 96.50 84 GLN A O 1
ATOM 667 N N . ILE A 1 85 ? 13.590 34.097 -0.610 1.00 96.12 85 ILE A N 1
ATOM 668 C CA . ILE A 1 85 ? 12.292 33.926 -1.276 1.00 96.12 85 ILE A CA 1
ATOM 669 C C . ILE A 1 85 ? 11.953 32.438 -1.411 1.00 96.12 85 ILE A C 1
ATOM 671 O O . ILE A 1 85 ? 10.826 32.035 -1.118 1.00 96.12 85 ILE A O 1
ATOM 675 N N . LEU A 1 86 ? 12.920 31.603 -1.800 1.00 95.69 86 LEU A N 1
ATOM 676 C CA . LEU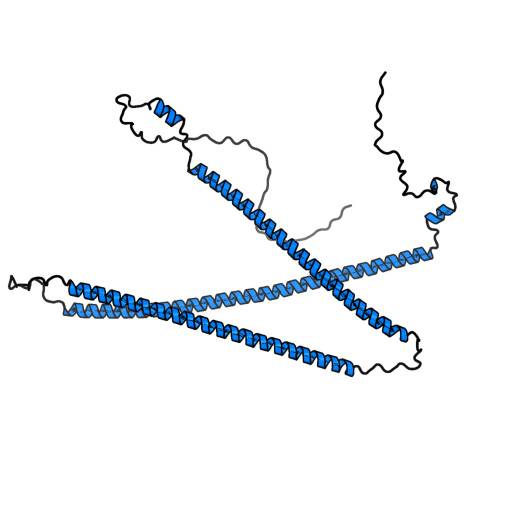 A 1 86 ? 12.719 30.161 -1.934 1.00 95.69 86 LEU A CA 1
ATOM 677 C C . LEU A 1 86 ? 12.374 29.513 -0.587 1.00 95.69 86 LEU A C 1
ATOM 679 O O . LEU A 1 86 ? 11.465 28.686 -0.511 1.00 95.69 86 LEU A O 1
ATOM 683 N N . HIS A 1 87 ? 13.053 29.923 0.483 1.00 95.44 87 HIS A N 1
ATOM 684 C CA . HIS A 1 87 ? 12.772 29.445 1.830 1.00 95.44 87 HIS A CA 1
ATOM 685 C C . HIS A 1 87 ? 11.367 29.851 2.297 1.00 95.44 87 HIS A C 1
ATOM 687 O O . HIS A 1 87 ? 10.631 29.015 2.821 1.00 95.44 87 HIS A O 1
ATOM 693 N N . GLN A 1 88 ? 10.951 31.099 2.058 1.00 95.06 88 GLN A N 1
ATOM 694 C CA . GLN A 1 88 ? 9.586 31.550 2.359 1.00 95.06 88 GLN A CA 1
ATOM 695 C C . GLN A 1 88 ? 8.543 30.763 1.560 1.00 95.06 88 GLN A C 1
ATOM 697 O O . GLN A 1 88 ? 7.548 30.311 2.124 1.00 95.06 88 GLN A O 1
ATOM 702 N N . TYR A 1 89 ? 8.784 30.539 0.268 1.00 96.12 89 TYR A N 1
ATOM 703 C CA . TYR A 1 89 ? 7.897 29.739 -0.572 1.00 96.12 89 TYR A CA 1
ATOM 704 C C . TYR A 1 89 ? 7.753 28.306 -0.044 1.00 96.12 89 TYR A C 1
ATOM 706 O O . TYR A 1 89 ? 6.640 27.782 0.032 1.00 96.12 89 TYR A O 1
ATOM 714 N N . GLN A 1 90 ? 8.857 27.687 0.383 1.00 94.06 90 GLN A N 1
ATOM 715 C CA . GLN A 1 90 ? 8.829 26.352 0.974 1.00 94.06 90 GLN A CA 1
ATOM 716 C C . GLN A 1 90 ? 8.031 26.330 2.286 1.00 94.06 90 GLN A C 1
ATOM 718 O O . GLN A 1 90 ? 7.197 25.449 2.469 1.00 94.06 90 GLN A O 1
ATOM 723 N N . GLN A 1 91 ? 8.207 27.330 3.156 1.00 95.06 91 GLN A N 1
ATOM 724 C CA . GLN A 1 91 ? 7.430 27.448 4.395 1.00 95.06 91 GLN A CA 1
ATOM 725 C C . GLN A 1 91 ? 5.926 27.579 4.135 1.00 95.06 91 GLN A C 1
ATOM 727 O O . GLN A 1 91 ? 5.135 26.928 4.815 1.00 95.06 91 GLN A O 1
ATOM 732 N N . ILE A 1 92 ? 5.527 28.399 3.158 1.00 96.31 92 ILE A N 1
ATOM 733 C CA . ILE A 1 92 ? 4.116 28.569 2.780 1.00 96.31 92 ILE A CA 1
ATOM 734 C C . ILE A 1 92 ? 3.556 27.247 2.255 1.00 96.31 92 ILE A C 1
ATOM 736 O O . ILE A 1 92 ? 2.493 26.812 2.689 1.00 96.31 92 ILE A O 1
ATOM 740 N N . LYS A 1 93 ? 4.303 26.557 1.389 1.00 97.50 93 LYS A N 1
ATOM 741 C CA . LYS A 1 93 ? 3.901 25.254 0.858 1.00 97.50 93 LYS A CA 1
ATOM 742 C C . LYS A 1 93 ? 3.717 24.224 1.971 1.00 97.50 93 LYS A C 1
ATOM 744 O O . LYS A 1 93 ? 2.717 23.509 1.981 1.00 97.50 93 LYS A O 1
ATOM 749 N N . ASP A 1 94 ? 4.642 24.167 2.924 1.00 94.75 94 ASP A N 1
ATOM 750 C CA . ASP A 1 94 ? 4.548 23.252 4.060 1.00 94.75 94 ASP A CA 1
ATOM 751 C C . ASP A 1 94 ? 3.320 23.586 4.928 1.00 94.75 94 ASP A C 1
ATOM 753 O O . ASP A 1 94 ? 2.563 22.685 5.299 1.00 94.75 94 ASP A O 1
ATOM 757 N N . GLN A 1 95 ? 3.043 24.872 5.175 1.00 95.44 95 GLN A N 1
ATOM 758 C CA . GLN A 1 95 ? 1.833 25.317 5.879 1.00 95.44 95 GLN A CA 1
ATOM 759 C C . GLN A 1 95 ? 0.549 24.928 5.136 1.00 95.44 95 GLN A C 1
ATOM 761 O O . GLN A 1 95 ? -0.376 24.410 5.765 1.00 95.44 95 GLN A O 1
ATOM 766 N N . ASP A 1 96 ? 0.508 25.088 3.814 1.00 95.81 96 ASP A N 1
ATOM 767 C CA . ASP A 1 96 ? -0.631 24.683 2.986 1.00 95.81 96 ASP A CA 1
ATOM 768 C C . ASP A 1 96 ? -0.862 23.172 3.054 1.00 95.81 96 ASP A C 1
ATOM 770 O O . ASP A 1 96 ? -2.003 22.724 3.202 1.00 95.81 96 ASP A O 1
ATOM 774 N N . THR A 1 97 ? 0.204 22.363 3.016 1.00 93.94 97 THR A N 1
ATOM 775 C CA . THR A 1 97 ? 0.062 20.907 3.161 1.00 93.94 97 THR A CA 1
ATOM 776 C C . THR A 1 97 ? -0.475 20.515 4.536 1.00 93.94 97 THR A C 1
ATOM 778 O O . THR A 1 97 ? -1.353 19.655 4.626 1.00 93.94 97 THR A O 1
ATOM 781 N N . LEU A 1 98 ? -0.018 21.173 5.607 1.00 95.69 98 LEU A N 1
ATOM 782 C CA . LEU A 1 98 ? -0.525 20.935 6.959 1.00 95.69 98 LEU A CA 1
ATOM 783 C C . LEU A 1 98 ? -1.996 21.343 7.080 1.00 95.69 98 LEU A C 1
ATOM 785 O O . LEU A 1 98 ? -2.789 20.618 7.685 1.00 95.69 98 LEU A O 1
ATOM 789 N N . PHE A 1 99 ? -2.377 22.470 6.479 1.00 95.75 99 PHE A N 1
ATOM 790 C CA . PHE A 1 99 ? -3.758 22.937 6.466 1.00 95.75 99 PHE A CA 1
ATOM 791 C C . PHE A 1 99 ? -4.676 21.960 5.721 1.00 95.75 99 PHE A C 1
ATOM 793 O O . PHE A 1 99 ? -5.710 21.554 6.253 1.00 95.75 99 PHE A O 1
ATOM 800 N N . GLN A 1 100 ? -4.267 21.491 4.538 1.00 96.75 100 GLN A N 1
ATOM 801 C CA . GLN A 1 100 ? -5.010 20.484 3.774 1.00 96.75 100 GLN A CA 1
ATOM 802 C C . GLN A 1 100 ? -5.200 19.187 4.569 1.00 96.75 100 GLN A C 1
ATOM 804 O O . GLN A 1 100 ? -6.312 18.657 4.627 1.00 96.75 100 GLN A O 1
ATOM 809 N N . GLN A 1 101 ? -4.149 18.710 5.243 1.00 93.81 101 GLN A N 1
ATOM 810 C CA . GLN A 1 101 ? -4.233 17.525 6.100 1.00 93.81 101 GLN A CA 1
ATOM 811 C C . GLN A 1 101 ? -5.218 17.725 7.259 1.00 93.81 101 GLN A C 1
ATOM 813 O O . GLN A 1 101 ? -6.009 16.828 7.562 1.00 93.81 101 GLN A O 1
ATOM 818 N N . GLN A 1 102 ? -5.219 18.899 7.899 1.00 94.25 102 GLN A N 1
ATOM 819 C CA . GLN A 1 102 ? -6.183 19.219 8.956 1.00 94.25 102 GLN A CA 1
ATOM 820 C C . GLN A 1 102 ? -7.624 19.228 8.433 1.00 94.25 102 GLN A C 1
ATOM 822 O O . GLN A 1 102 ? -8.499 18.619 9.056 1.00 94.25 102 GLN A O 1
ATOM 827 N N . CYS A 1 103 ? -7.874 19.849 7.277 1.00 96.69 103 CYS A N 1
ATOM 828 C CA . CYS A 1 103 ? -9.186 19.835 6.630 1.00 96.69 103 CYS A CA 1
ATOM 829 C C . CYS A 1 103 ? -9.649 18.407 6.311 1.00 96.69 103 CYS A C 1
ATOM 831 O O . CYS A 1 103 ? -10.795 18.054 6.595 1.00 96.69 103 CYS A O 1
ATOM 833 N N . GLU A 1 104 ? -8.763 17.558 5.788 1.00 96.62 104 GLU A N 1
ATOM 834 C CA . GLU A 1 104 ? -9.089 16.166 5.473 1.00 96.62 104 GLU A CA 1
ATOM 835 C C . GLU A 1 104 ? -9.418 15.352 6.736 1.00 96.62 104 GLU A C 1
ATOM 837 O O . GLU A 1 104 ? -10.379 14.578 6.755 1.00 96.62 104 GLU A O 1
ATOM 842 N N . MET A 1 105 ? -8.666 15.550 7.825 1.00 94.94 105 MET A N 1
ATOM 843 C CA . MET A 1 105 ? -8.954 14.914 9.115 1.00 94.94 105 MET A CA 1
ATOM 844 C C . MET A 1 105 ? -10.318 15.333 9.675 1.00 94.94 105 MET A C 1
ATOM 846 O O . MET A 1 105 ? -11.059 14.483 10.179 1.00 94.94 105 MET A O 1
ATOM 850 N N . LEU A 1 106 ? -10.672 16.618 9.577 1.00 97.00 106 LEU A N 1
ATOM 851 C CA . LEU A 1 106 ? -11.979 17.119 10.008 1.00 97.00 106 LEU A CA 1
ATOM 852 C C . LEU A 1 106 ? -13.108 16.549 9.146 1.00 97.00 106 LEU A C 1
ATOM 854 O O . LEU A 1 106 ? -14.078 16.029 9.697 1.00 97.00 106 LEU A O 1
ATOM 858 N N . ALA A 1 107 ? -12.947 16.529 7.822 1.00 96.75 107 ALA A N 1
ATOM 859 C CA . ALA A 1 107 ? -13.921 15.933 6.910 1.00 96.75 107 ALA A CA 1
ATOM 860 C C . ALA A 1 107 ? -14.145 14.440 7.209 1.00 96.75 107 ALA A C 1
ATOM 862 O O . ALA A 1 107 ? -15.284 13.972 7.293 1.00 96.75 107 ALA A O 1
ATOM 863 N N . LYS A 1 108 ? -13.065 13.687 7.463 1.00 96.12 108 LYS A N 1
ATOM 864 C CA . LYS A 1 108 ? -13.133 12.283 7.902 1.00 96.12 108 LYS A CA 1
ATOM 865 C C . LYS A 1 108 ? -13.871 12.140 9.232 1.00 96.12 108 LYS A C 1
ATOM 867 O O . LYS A 1 108 ? -14.682 11.227 9.389 1.00 96.12 108 LYS A O 1
ATOM 872 N N . ARG A 1 109 ? -13.624 13.034 10.194 1.00 97.12 109 ARG A N 1
ATOM 873 C CA . ARG A 1 109 ? -14.314 13.032 11.492 1.00 97.12 109 ARG A CA 1
ATOM 874 C C . ARG A 1 109 ? -15.812 13.268 11.328 1.00 97.12 109 ARG A C 1
ATOM 876 O O . ARG A 1 109 ? -16.592 12.508 11.897 1.00 97.12 109 ARG A O 1
ATOM 883 N N . GLU A 1 110 ? -16.213 14.263 10.544 1.00 97.25 110 GLU A N 1
ATOM 884 C CA . GLU A 1 110 ? -17.624 14.547 10.260 1.00 97.25 110 GLU A CA 1
ATOM 885 C C . GLU A 1 110 ? -18.307 13.375 9.553 1.00 97.25 110 GLU A C 1
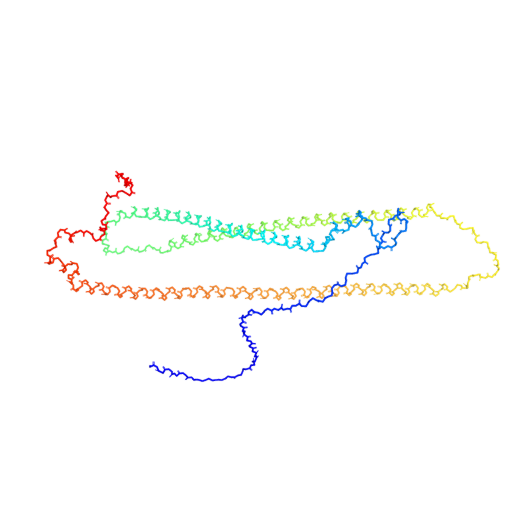ATOM 887 O O . GLU A 1 110 ? -19.414 12.975 9.919 1.00 97.25 110 GLU A O 1
ATOM 892 N N . PHE A 1 111 ? -17.638 12.777 8.568 1.00 96.69 111 PHE A N 1
ATOM 893 C CA . PHE A 1 111 ? -18.145 11.599 7.874 1.00 96.69 111 PHE A CA 1
ATOM 894 C C . PHE A 1 111 ? -18.353 10.418 8.833 1.00 96.69 111 PHE A C 1
ATOM 896 O O . PHE A 1 111 ? -19.425 9.809 8.858 1.00 96.69 111 PHE A O 1
ATOM 903 N N . ASN A 1 112 ? -17.376 10.145 9.699 1.00 96.00 112 ASN A N 1
ATOM 904 C CA . ASN A 1 112 ? -17.477 9.090 10.707 1.00 96.00 112 ASN A CA 1
ATOM 905 C C . ASN A 1 112 ? -18.581 9.369 11.736 1.00 96.00 112 ASN A C 1
ATOM 907 O O . ASN A 1 112 ? -19.282 8.447 12.154 1.00 96.00 112 ASN A O 1
ATOM 911 N N . GLN A 1 113 ? -18.785 10.632 12.117 1.00 97.19 113 GLN A N 1
ATOM 912 C CA . GLN A 1 113 ? -19.899 11.031 12.979 1.00 97.19 113 GLN A CA 1
ATOM 913 C C . GLN A 1 113 ? -21.251 10.771 12.310 1.00 97.19 113 GLN A C 1
ATOM 915 O O . GLN A 1 113 ? -22.137 10.212 12.955 1.00 97.19 113 GLN A O 1
ATOM 920 N N . LYS A 1 114 ? -21.400 11.090 11.016 1.00 97.50 114 LYS A N 1
ATOM 921 C CA . LYS A 1 114 ? -22.619 10.788 10.243 1.00 97.50 114 LYS A CA 1
ATOM 922 C C . LYS A 1 114 ? -22.898 9.284 10.204 1.00 97.50 114 LYS A C 1
ATOM 924 O O . LYS A 1 114 ? -24.027 8.870 10.463 1.00 97.50 114 LYS A O 1
ATOM 929 N N . ILE A 1 115 ? -21.872 8.462 9.963 1.00 96.38 115 ILE A N 1
ATOM 930 C CA . ILE A 1 115 ? -21.995 6.994 10.003 1.00 96.38 115 ILE A CA 1
ATOM 931 C C . ILE A 1 115 ? -22.409 6.516 11.397 1.00 96.38 115 ILE A C 1
ATOM 933 O O . ILE A 1 115 ? -23.310 5.688 11.526 1.00 96.38 115 ILE A O 1
ATOM 937 N N . SER A 1 116 ? -21.773 7.032 12.451 1.00 95.19 116 SER A N 1
ATOM 938 C CA . SER A 1 116 ? -22.104 6.665 13.828 1.00 95.19 116 SER A CA 1
ATOM 939 C C . SER A 1 116 ? -23.552 7.015 14.168 1.00 95.19 116 SER A C 1
ATOM 941 O O . SER A 1 116 ? -24.265 6.174 14.709 1.00 95.19 116 SER A O 1
ATOM 943 N N . ALA A 1 117 ? -24.006 8.222 13.822 1.00 97.19 117 ALA A N 1
ATOM 944 C CA . ALA A 1 117 ? -25.382 8.660 14.039 1.00 97.19 117 ALA A CA 1
ATOM 945 C C . ALA A 1 117 ? -26.384 7.772 13.285 1.00 97.19 117 ALA A C 1
ATOM 947 O O . ALA A 1 117 ? -27.380 7.339 13.863 1.00 97.19 117 ALA A O 1
ATOM 948 N N . PHE A 1 118 ? -26.084 7.420 12.031 1.00 97.44 118 PHE A N 1
ATOM 949 C CA . PHE A 1 118 ? -26.895 6.486 11.252 1.00 97.44 118 PHE A CA 1
ATOM 950 C C . PHE A 1 118 ? -26.977 5.103 11.915 1.00 97.44 118 PHE A C 1
ATOM 952 O O . PHE A 1 118 ? -28.065 4.559 12.095 1.00 97.44 118 PHE A O 1
ATOM 959 N N . ASN A 1 119 ? -25.839 4.547 12.335 1.00 96.94 119 ASN A N 1
ATOM 960 C CA . ASN A 1 119 ? -25.784 3.241 12.992 1.00 96.94 119 ASN A CA 1
ATOM 961 C C . ASN A 1 119 ? -26.556 3.227 14.315 1.00 96.94 119 ASN A C 1
ATOM 963 O O . ASN A 1 119 ? -27.262 2.255 14.594 1.00 96.94 119 ASN A O 1
ATOM 967 N N . ILE A 1 120 ? -26.449 4.301 15.105 1.00 96.38 120 ILE A N 1
ATOM 968 C CA . ILE A 1 120 ? -27.224 4.481 16.337 1.00 96.38 120 ILE A CA 1
ATOM 969 C C . ILE A 1 120 ? -28.717 4.523 16.006 1.00 96.38 120 ILE A C 1
ATOM 971 O O . ILE A 1 120 ? -29.462 3.732 16.575 1.00 96.38 120 ILE A O 1
ATOM 975 N N . GLY A 1 121 ? -29.146 5.327 15.029 1.00 96.06 121 GLY A N 1
ATOM 976 C CA . GLY A 1 121 ? -30.554 5.402 14.623 1.00 96.06 121 GLY A CA 1
ATOM 977 C C . GLY A 1 121 ? -31.115 4.057 14.148 1.00 96.06 121 GLY A C 1
ATOM 978 O O . GLY A 1 121 ? -32.207 3.650 14.543 1.00 96.06 121 GLY A O 1
ATOM 979 N N . VAL A 1 122 ? -30.343 3.291 13.371 1.00 95.94 122 VAL A N 1
ATOM 980 C CA . VAL A 1 122 ? -30.726 1.928 12.961 1.00 95.94 122 VAL A CA 1
ATOM 981 C C . VAL A 1 122 ? -30.815 0.984 14.164 1.00 95.94 122 VAL A C 1
ATOM 983 O O . VAL A 1 122 ? -31.718 0.142 14.232 1.00 95.94 122 VAL A O 1
ATOM 986 N N . ALA A 1 123 ? -29.882 1.082 15.113 1.00 94.56 123 ALA A N 1
ATOM 987 C CA . ALA A 1 123 ? -29.887 0.267 16.323 1.00 94.56 123 ALA A CA 1
ATOM 988 C C . ALA A 1 123 ? -31.080 0.602 17.233 1.00 94.56 123 ALA A C 1
ATOM 990 O O . ALA A 1 123 ? -31.731 -0.317 17.738 1.00 94.56 123 ALA A O 1
ATOM 991 N N . GLU A 1 124 ? -31.402 1.885 17.393 1.00 94.06 124 GLU A N 1
ATOM 992 C CA . GLU A 1 124 ? -32.557 2.376 18.146 1.00 94.06 124 GLU A CA 1
ATOM 993 C C . GLU A 1 124 ? -33.867 1.928 17.504 1.00 94.06 124 GLU A C 1
ATOM 995 O O . GLU A 1 124 ? -34.662 1.278 18.180 1.00 94.06 124 GLU A O 1
ATOM 1000 N N . ALA A 1 125 ? -34.042 2.102 16.192 1.00 93.06 125 ALA A N 1
ATOM 1001 C CA . ALA A 1 125 ? -35.224 1.619 15.474 1.00 93.06 125 ALA A CA 1
ATOM 1002 C C . ALA A 1 125 ? -35.416 0.096 15.632 1.00 93.06 125 ALA A C 1
ATOM 1004 O O . ALA A 1 125 ? -36.519 -0.400 15.884 1.00 93.06 125 ALA A O 1
ATOM 1005 N N . LYS A 1 126 ? -34.326 -0.686 15.564 1.00 90.19 126 LYS A N 1
ATOM 1006 C CA . LYS A 1 126 ? -34.366 -2.134 15.841 1.00 90.19 126 LYS A CA 1
ATOM 1007 C C . LYS A 1 126 ? -34.743 -2.436 17.293 1.00 90.19 126 LYS A C 1
ATOM 1009 O O . LYS A 1 126 ? -35.449 -3.418 17.545 1.00 90.19 126 LYS A O 1
ATOM 1014 N N . LYS A 1 127 ? -34.259 -1.642 18.249 1.00 89.25 127 LYS A N 1
ATOM 1015 C CA . LYS A 1 127 ? -34.571 -1.779 19.678 1.00 89.25 127 LYS A CA 1
ATOM 1016 C C . LYS A 1 127 ? -36.036 -1.439 19.950 1.00 89.25 127 LYS A C 1
ATOM 1018 O O . LYS A 1 127 ? -36.698 -2.198 20.652 1.00 89.25 127 LYS A O 1
ATOM 1023 N N . GLU A 1 128 ? -36.573 -0.386 19.348 1.00 86.75 128 GLU A N 1
ATOM 1024 C CA . GLU A 1 128 ? -37.986 -0.004 19.429 1.00 86.75 128 GLU A CA 1
ATOM 1025 C C . GLU A 1 128 ? -38.907 -1.068 18.829 1.00 86.75 128 GLU A C 1
ATOM 1027 O O . GLU A 1 128 ? -39.900 -1.449 19.453 1.00 86.75 128 GLU A O 1
ATOM 1032 N N . LEU A 1 129 ? -38.546 -1.637 17.675 1.00 85.25 129 LEU A N 1
ATOM 1033 C CA . LEU A 1 129 ? -39.283 -2.752 17.074 1.00 85.25 129 LEU A CA 1
ATOM 1034 C C . LEU A 1 129 ? -39.300 -3.992 17.986 1.00 85.25 129 LEU A C 1
ATOM 1036 O O . LEU A 1 129 ? -40.308 -4.691 18.085 1.00 85.25 129 LEU A O 1
ATOM 1040 N N . LYS A 1 130 ? -38.193 -4.287 18.676 1.00 80.44 130 LYS A N 1
ATOM 1041 C CA . LYS A 1 130 ? -38.143 -5.382 19.660 1.00 80.44 130 LYS A CA 1
ATOM 1042 C C . LYS A 1 130 ? -38.963 -5.063 20.910 1.00 80.44 130 LYS A C 1
ATOM 1044 O O . LYS A 1 130 ? -39.714 -5.915 21.379 1.00 80.44 130 LYS A O 1
ATOM 1049 N N . ASN A 1 131 ? -38.856 -3.844 21.429 1.00 75.44 131 ASN A N 1
ATOM 1050 C CA . ASN A 1 131 ? -39.553 -3.416 22.641 1.00 75.44 131 ASN A CA 1
ATOM 1051 C C . ASN A 1 131 ? -41.071 -3.313 22.435 1.00 75.44 131 ASN A C 1
ATOM 1053 O O . ASN A 1 131 ? -41.827 -3.668 23.336 1.00 75.44 131 ASN A O 1
ATOM 1057 N N . SER A 1 132 ? -41.530 -2.883 21.256 1.00 71.88 132 SER A N 1
ATOM 1058 C CA . SER A 1 132 ? -42.952 -2.873 20.880 1.00 71.88 132 SER A CA 1
ATOM 1059 C C . SER A 1 132 ? -43.527 -4.288 20.782 1.00 71.88 132 SER A C 1
ATOM 1061 O O . SER A 1 132 ? -44.580 -4.545 21.361 1.00 71.88 132 SER A O 1
ATOM 1063 N N . LYS A 1 133 ? -42.795 -5.241 20.183 1.00 63.81 133 LYS A N 1
ATOM 1064 C CA . LYS A 1 133 ? -43.163 -6.673 20.186 1.00 63.81 133 LYS A CA 1
ATOM 1065 C C . LYS A 1 133 ? -43.210 -7.282 21.595 1.00 63.81 133 LYS A C 1
ATOM 1067 O O . LYS A 1 133 ? -43.998 -8.187 21.845 1.00 63.81 133 LYS A O 1
ATOM 1072 N N . CYS A 1 134 ? -42.409 -6.771 22.532 1.00 54.88 134 CYS A N 1
ATOM 1073 C CA . CYS A 1 134 ? -42.311 -7.293 23.899 1.00 54.88 134 CYS A CA 1
ATOM 1074 C C . CYS A 1 134 ? -43.428 -6.802 24.848 1.00 54.88 134 CYS A C 1
ATOM 1076 O O . CYS A 1 134 ? -43.593 -7.351 25.938 1.00 54.88 134 CYS A O 1
ATOM 1078 N N . LYS A 1 135 ? -44.247 -5.811 24.458 1.00 56.97 135 LYS A N 1
ATOM 1079 C CA . LYS A 1 135 ? -45.373 -5.337 25.293 1.00 56.97 135 LYS A CA 1
ATOM 1080 C C . LYS A 1 135 ? -46.504 -6.366 25.433 1.00 56.97 135 LYS A C 1
ATOM 1082 O O . LYS A 1 135 ? -47.229 -6.308 26.419 1.00 56.97 135 LYS A O 1
ATOM 1087 N N . ALA A 1 136 ? -46.608 -7.334 24.519 1.00 55.12 136 ALA A N 1
ATOM 1088 C CA . ALA A 1 136 ? -47.564 -8.442 24.615 1.00 55.12 136 ALA A CA 1
ATOM 1089 C C . ALA A 1 136 ? -47.149 -9.531 25.629 1.00 55.12 136 ALA A C 1
ATOM 1091 O O . ALA A 1 136 ? -47.979 -10.337 26.035 1.00 55.12 136 ALA A O 1
ATOM 1092 N N . SER A 1 137 ? -45.886 -9.554 26.077 1.00 56.19 137 SER A N 1
ATOM 1093 C CA . SER A 1 137 ? -45.364 -10.581 26.995 1.00 56.19 137 SER A CA 1
ATOM 1094 C C . SER A 1 137 ? -45.305 -10.126 28.458 1.00 56.19 137 SER A C 1
ATOM 1096 O O . SER A 1 137 ? -44.677 -10.784 29.285 1.00 56.19 137 SER A O 1
ATOM 1098 N N . ARG A 1 138 ? -45.963 -9.012 28.802 1.00 51.28 138 ARG A N 1
ATOM 1099 C CA . ARG A 1 138 ? -46.066 -8.516 30.185 1.00 51.28 138 ARG A CA 1
ATOM 1100 C C . ARG A 1 138 ? -47.124 -9.264 31.016 1.00 51.28 138 ARG A C 1
ATOM 1102 O O . ARG A 1 138 ? -47.501 -8.800 32.081 1.00 51.28 138 ARG A O 1
ATOM 1109 N N . ASN A 1 139 ? -47.552 -10.436 30.555 1.00 53.97 139 ASN A N 1
ATOM 1110 C CA . ASN A 1 139 ? -48.147 -11.454 31.407 1.00 53.97 139 ASN A CA 1
ATOM 1111 C C . ASN A 1 139 ? -47.008 -12.399 31.783 1.00 53.97 139 ASN A C 1
ATOM 1113 O O . ASN A 1 139 ? -46.575 -13.218 30.973 1.00 53.97 139 ASN A O 1
ATOM 1117 N N . GLY A 1 140 ? -46.460 -12.222 32.984 1.00 53.09 140 GLY A N 1
ATOM 1118 C CA . GLY A 1 140 ? -45.479 -13.144 33.535 1.00 53.09 140 GLY A CA 1
ATOM 1119 C C . GLY A 1 140 ? -46.137 -14.502 33.735 1.00 53.09 140 GLY A C 1
ATOM 1120 O O . GLY A 1 140 ? -46.756 -14.745 34.765 1.00 53.09 140 GLY A O 1
ATOM 1121 N N . TYR A 1 141 ? -46.023 -15.386 32.748 1.00 59.06 141 TYR A N 1
ATOM 1122 C CA . TYR A 1 141 ? -46.325 -16.791 32.954 1.00 59.06 141 TYR A CA 1
ATOM 1123 C C . TYR A 1 141 ? -45.274 -17.330 33.922 1.00 59.06 141 TYR A C 1
ATOM 1125 O O . TYR A 1 141 ? -44.101 -17.477 33.571 1.00 59.06 141 TYR A O 1
ATOM 1133 N N . ILE A 1 142 ? -45.687 -17.620 35.155 1.00 54.16 142 ILE A N 1
ATOM 1134 C CA . ILE A 1 142 ? -44.957 -18.558 36.001 1.00 54.16 142 ILE A CA 1
ATOM 1135 C C . ILE A 1 142 ? -45.060 -19.899 35.273 1.00 54.16 142 ILE A C 1
ATOM 1137 O O . ILE A 1 142 ? -46.065 -20.601 35.360 1.00 54.16 142 ILE A O 1
ATOM 1141 N N . PHE A 1 143 ? -44.051 -20.212 34.462 1.00 52.81 143 PHE A N 1
ATOM 1142 C CA . PHE A 1 143 ? -43.972 -21.484 33.762 1.00 52.81 143 PHE A CA 1
ATOM 1143 C C . PHE A 1 143 ? -43.821 -22.593 34.805 1.00 52.81 143 PHE A C 1
ATOM 1145 O O . PHE A 1 143 ? -42.718 -22.862 35.274 1.00 52.81 143 PHE A O 1
ATOM 1152 N N . GLN A 1 144 ? -44.925 -23.262 35.150 1.00 59.09 144 GLN A N 1
ATOM 1153 C CA . GLN A 1 144 ? -44.894 -24.472 35.982 1.00 59.09 144 GLN A CA 1
ATOM 1154 C C . GLN A 1 144 ? -44.036 -25.579 35.341 1.00 59.09 144 GLN A C 1
ATOM 1156 O O . GLN A 1 144 ? -43.515 -26.443 36.041 1.00 59.09 144 GLN A O 1
ATOM 1161 N N . ARG A 1 145 ? -43.832 -25.531 34.014 1.00 59.59 145 ARG A N 1
ATOM 1162 C CA . ARG A 1 145 ? -42.833 -26.313 33.273 1.00 59.59 145 ARG A CA 1
ATOM 1163 C C . ARG A 1 145 ? -42.148 -25.424 32.236 1.00 59.59 145 ARG A C 1
ATOM 1165 O O . ARG A 1 145 ? -42.815 -24.764 31.443 1.00 59.59 145 ARG A O 1
ATOM 1172 N N . ARG A 1 146 ? -40.813 -25.395 32.262 1.00 64.44 146 ARG A N 1
ATOM 1173 C CA . ARG A 1 146 ? -39.962 -24.621 31.344 1.00 64.44 146 ARG A CA 1
ATOM 1174 C C . ARG A 1 146 ? -40.247 -25.065 29.896 1.00 64.44 146 ARG A C 1
ATOM 1176 O O . ARG A 1 146 ? -40.180 -26.260 29.619 1.00 64.44 146 ARG A O 1
ATOM 1183 N N . LEU A 1 147 ? -40.568 -24.136 28.986 1.00 63.28 147 LEU A N 1
ATOM 1184 C CA . LEU A 1 147 ? -40.663 -24.459 27.555 1.00 63.28 147 LEU A CA 1
ATOM 1185 C C . LEU A 1 147 ? -39.306 -25.000 27.086 1.00 63.28 147 LEU A C 1
ATOM 1187 O O . LEU A 1 147 ? -38.268 -24.418 27.407 1.00 63.28 147 LEU A O 1
ATOM 1191 N N . LEU A 1 148 ? -39.317 -26.118 26.357 1.00 67.19 148 LEU A N 1
ATOM 1192 C CA . LEU A 1 148 ? -38.110 -26.702 25.776 1.00 67.19 148 LEU A CA 1
ATOM 1193 C C . LEU A 1 148 ? -37.423 -25.649 24.902 1.00 67.19 148 LEU A C 1
ATOM 1195 O O . LEU A 1 148 ? -38.032 -25.110 23.976 1.00 67.19 148 LEU A O 1
ATOM 1199 N N . THR A 1 149 ? -36.165 -25.340 25.222 1.00 71.25 149 THR A N 1
ATOM 1200 C CA . THR A 1 149 ? -35.332 -24.451 24.412 1.00 71.25 149 THR A CA 1
ATOM 1201 C C . THR A 1 149 ? -35.369 -24.944 22.963 1.00 71.25 149 THR A C 1
ATOM 1203 O O . THR A 1 149 ? -35.087 -26.124 22.734 1.00 71.25 149 THR A O 1
ATOM 1206 N N . PRO A 1 150 ? -35.715 -24.086 21.986 1.00 70.62 150 PRO A N 1
ATOM 1207 C CA . PRO A 1 150 ? -35.760 -24.487 20.588 1.00 70.62 150 PRO A CA 1
ATOM 1208 C C . PRO A 1 150 ? -34.435 -25.142 20.163 1.00 70.62 150 PRO A C 1
ATOM 1210 O O . PRO A 1 150 ? -33.374 -24.626 20.532 1.00 70.62 150 PRO A O 1
ATOM 1213 N N . PRO A 1 151 ? -34.463 -26.245 19.392 1.00 76.88 151 PRO A N 1
ATOM 1214 C CA . PRO A 1 151 ? -33.252 -26.942 18.976 1.00 76.88 151 PRO A CA 1
ATOM 1215 C C . PRO A 1 151 ? -32.279 -26.001 18.257 1.00 76.88 151 PRO A C 1
ATOM 1217 O O . PRO A 1 151 ? -32.626 -25.362 17.261 1.00 76.88 151 PRO A O 1
ATOM 1220 N N . VAL A 1 152 ? -31.038 -25.941 18.749 1.00 74.12 152 VAL A N 1
ATOM 1221 C CA . VAL A 1 152 ? -29.977 -25.040 18.255 1.00 74.12 152 VAL A CA 1
ATOM 1222 C C . VAL A 1 152 ? -29.700 -25.239 16.756 1.00 74.12 152 VAL A C 1
ATOM 1224 O O . VAL A 1 152 ? -29.376 -24.280 16.050 1.00 74.12 152 VAL A O 1
ATOM 1227 N N . PHE A 1 153 ? -29.913 -26.460 16.250 1.00 82.06 153 PHE A N 1
ATOM 1228 C CA . PHE A 1 153 ? -29.617 -26.849 14.871 1.00 82.06 153 PHE A CA 1
ATOM 1229 C C . PHE A 1 153 ? -30.336 -25.981 13.822 1.00 82.06 153 PHE A C 1
ATOM 1231 O O . PHE A 1 153 ? -29.739 -25.664 12.797 1.00 82.06 153 PHE A O 1
ATOM 1238 N N . LEU A 1 154 ? -31.569 -25.525 14.081 1.00 79.31 154 LEU A N 1
ATOM 1239 C CA . LEU A 1 154 ? -32.342 -24.738 13.107 1.00 79.31 154 LEU A CA 1
ATOM 1240 C C . LEU A 1 154 ? -31.674 -23.391 12.803 1.00 79.31 154 LEU A C 1
ATOM 1242 O O . LEU A 1 154 ? -31.593 -22.960 11.652 1.00 79.31 154 LEU A O 1
ATOM 1246 N N . LYS A 1 155 ? -31.159 -22.720 13.839 1.00 84.38 155 LYS A N 1
ATOM 1247 C CA . LYS A 1 155 ? -30.420 -21.461 13.676 1.00 84.38 155 LYS A CA 1
ATOM 1248 C C . LYS A 1 155 ? -29.037 -21.701 13.093 1.00 84.38 155 LYS A C 1
ATOM 1250 O O . LYS A 1 155 ? -28.593 -20.933 12.245 1.00 84.38 155 LYS A O 1
ATOM 1255 N N . GLN A 1 156 ? -28.389 -22.784 13.501 1.00 86.75 156 GLN A N 1
ATOM 1256 C CA . GLN A 1 156 ? -27.073 -23.163 13.003 1.00 86.75 156 GLN A CA 1
ATOM 1257 C C . GLN A 1 156 ? -27.099 -23.481 11.500 1.00 86.75 156 GLN A C 1
ATOM 1259 O O . GLN A 1 156 ? -26.208 -23.048 10.775 1.00 86.75 156 GLN A O 1
ATOM 1264 N N . GLN A 1 157 ? -28.160 -24.128 11.009 1.00 90.69 157 GLN A N 1
ATOM 1265 C CA . GLN A 1 157 ? -28.370 -24.400 9.587 1.00 90.69 157 GLN A CA 1
ATOM 1266 C C . GLN A 1 157 ? -28.575 -23.110 8.779 1.00 90.69 157 GLN A C 1
ATOM 1268 O O . GLN A 1 157 ? -27.983 -22.955 7.713 1.00 90.69 157 GLN A O 1
ATOM 1273 N N . GLN A 1 158 ? -29.350 -22.152 9.302 1.00 89.62 158 GLN A N 1
ATOM 1274 C CA . GLN A 1 158 ? -29.509 -20.832 8.674 1.00 89.62 158 GLN A CA 1
ATOM 1275 C C . GLN A 1 158 ? -28.168 -20.092 8.582 1.00 89.62 158 GLN A C 1
ATOM 1277 O O . GLN A 1 158 ? -27.838 -19.536 7.535 1.00 89.62 158 GLN A O 1
ATOM 1282 N N . TYR A 1 159 ? -27.369 -20.113 9.652 1.00 91.94 159 TYR A N 1
ATOM 1283 C CA . TYR A 1 159 ? -26.041 -19.499 9.642 1.00 91.94 159 TYR A CA 1
ATOM 1284 C C . TYR A 1 159 ? -25.089 -20.193 8.672 1.00 91.94 159 TYR A C 1
ATOM 1286 O O . TYR A 1 159 ? -24.382 -19.502 7.943 1.00 91.94 159 TYR A O 1
ATOM 1294 N N . ALA A 1 160 ? -25.112 -21.525 8.610 1.00 93.44 160 ALA A N 1
ATOM 1295 C CA . ALA A 1 160 ? -24.318 -22.289 7.656 1.00 93.44 160 ALA A CA 1
ATOM 1296 C C . ALA A 1 160 ? -24.660 -21.896 6.212 1.00 93.44 160 ALA A C 1
ATOM 1298 O O . ALA A 1 160 ? -23.758 -21.566 5.451 1.00 93.44 160 ALA A O 1
ATOM 1299 N N . GLN A 1 161 ? -25.949 -21.817 5.863 1.00 95.38 161 GLN A N 1
ATOM 1300 C CA . GLN A 1 161 ? -26.394 -21.391 4.530 1.00 95.38 161 GLN A CA 1
ATOM 1301 C C . GLN A 1 161 ? -25.942 -19.964 4.187 1.00 95.38 161 GLN A C 1
ATOM 1303 O O . GLN A 1 161 ? -25.477 -19.714 3.074 1.00 95.38 161 GLN A O 1
ATOM 1308 N N . CYS A 1 162 ? -26.044 -19.024 5.132 1.00 95.56 162 CYS A N 1
ATOM 1309 C CA . CYS A 1 162 ? -25.551 -17.660 4.938 1.00 95.56 162 CYS A CA 1
ATOM 1310 C C . CYS A 1 162 ? -24.029 -17.621 4.741 1.00 95.56 162 CYS A C 1
ATOM 1312 O O . CYS A 1 162 ? -23.553 -16.904 3.861 1.00 95.56 162 CYS A O 1
ATOM 1314 N N . LEU A 1 163 ? -23.269 -18.411 5.507 1.00 95.81 163 LEU A N 1
ATOM 1315 C CA . LEU A 1 163 ? -21.818 -18.524 5.337 1.00 95.81 163 LEU A CA 1
ATOM 1316 C C . LEU A 1 163 ? -21.458 -19.102 3.966 1.00 95.81 163 LEU A C 1
ATOM 1318 O O . LEU A 1 163 ? -20.563 -18.588 3.300 1.00 95.81 163 LEU A O 1
ATOM 1322 N N . THR A 1 164 ? -22.164 -20.142 3.519 1.00 96.62 164 THR A N 1
ATOM 1323 C CA . THR A 1 164 ? -21.937 -20.742 2.200 1.00 96.62 164 THR A CA 1
ATOM 1324 C C . THR A 1 164 ? -22.146 -19.719 1.086 1.00 96.62 164 THR A C 1
ATOM 1326 O O . THR A 1 164 ? -21.298 -19.618 0.201 1.00 96.62 164 THR A O 1
ATOM 1329 N N . LYS A 1 165 ? -23.209 -18.905 1.166 1.00 97.31 165 LYS A N 1
ATOM 1330 C CA . LYS A 1 165 ? -23.448 -17.807 0.215 1.00 97.31 165 LYS A CA 1
ATOM 1331 C C . LYS A 1 165 ? -22.319 -16.779 0.229 1.00 97.31 165 LYS A C 1
ATOM 1333 O O . LYS A 1 165 ? -21.802 -16.439 -0.827 1.00 97.31 165 LYS A O 1
ATOM 1338 N N . GLN A 1 166 ? -21.870 -16.351 1.408 1.00 96.19 166 GLN A N 1
ATOM 1339 C CA . GLN A 1 166 ? -20.757 -15.400 1.522 1.00 96.19 166 GLN A CA 1
ATOM 1340 C C . GLN A 1 166 ? -19.454 -15.943 0.922 1.00 96.19 166 GLN A C 1
ATOM 1342 O O . GLN A 1 166 ? -18.722 -15.210 0.258 1.00 96.19 166 GLN A O 1
ATOM 1347 N N . ILE A 1 167 ? -19.160 -17.229 1.126 1.00 97.00 167 ILE A N 1
ATOM 1348 C CA . ILE A 1 167 ? -17.985 -17.878 0.532 1.00 97.00 167 ILE A CA 1
ATOM 1349 C C . ILE A 1 167 ? -18.111 -17.915 -0.996 1.00 97.00 167 ILE A C 1
ATOM 1351 O O . ILE A 1 167 ? -17.133 -17.636 -1.687 1.00 97.00 167 ILE A O 1
ATOM 1355 N N . GLN A 1 168 ? -19.296 -18.230 -1.529 1.00 97.44 168 GLN A N 1
ATOM 1356 C CA . GLN A 1 168 ? -19.552 -18.227 -2.973 1.00 97.44 168 GLN A CA 1
ATOM 1357 C C . GLN A 1 168 ? -19.398 -16.824 -3.574 1.00 97.44 168 GLN A C 1
ATOM 1359 O O . GLN A 1 168 ? -18.666 -16.667 -4.547 1.00 97.44 168 GLN A O 1
ATOM 1364 N N . GLU A 1 169 ? -19.995 -15.800 -2.964 1.00 97.31 169 GLU A N 1
ATOM 1365 C CA . GLU A 1 169 ? -19.871 -14.403 -3.407 1.00 97.31 169 GLU A CA 1
ATOM 1366 C C . GLU A 1 169 ? -18.416 -13.922 -3.382 1.00 97.31 169 GLU A C 1
ATOM 1368 O O . GLU A 1 169 ? -17.961 -13.235 -4.300 1.00 97.31 169 GLU A O 1
ATOM 1373 N N . LYS A 1 170 ? -17.658 -14.300 -2.345 1.00 97.38 170 LYS A N 1
ATOM 1374 C CA . LYS A 1 170 ? -16.231 -13.983 -2.255 1.00 97.38 170 LYS A CA 1
ATOM 1375 C C . LYS A 1 170 ? -15.444 -14.652 -3.383 1.00 97.38 170 LYS A C 1
ATOM 1377 O O . LYS A 1 170 ? -14.676 -13.965 -4.049 1.00 97.38 170 LYS A O 1
ATOM 1382 N N . LYS A 1 171 ? -15.668 -15.947 -3.631 1.00 97.31 171 LYS A N 1
ATOM 1383 C CA . LYS A 1 171 ? -15.010 -16.685 -4.722 1.00 97.31 171 LYS A CA 1
ATOM 1384 C C . LYS A 1 171 ? -15.315 -16.077 -6.090 1.00 97.31 171 LYS A C 1
ATOM 1386 O O . LYS A 1 171 ? -14.389 -15.833 -6.850 1.00 97.31 171 LYS A O 1
ATOM 1391 N N . GLN A 1 172 ? -16.579 -15.755 -6.366 1.00 97.75 172 GLN A N 1
ATOM 1392 C CA . GLN A 1 172 ? -16.979 -15.109 -7.623 1.00 97.75 172 GLN A CA 1
ATOM 1393 C C . GLN A 1 172 ? -16.296 -13.752 -7.815 1.00 97.75 172 GLN A C 1
ATOM 1395 O O . GLN A 1 172 ? -15.865 -13.417 -8.915 1.00 97.75 172 GLN A O 1
ATOM 1400 N N . ARG A 1 173 ? -16.163 -12.965 -6.743 1.00 97.25 173 ARG A N 1
ATOM 1401 C CA . ARG A 1 173 ? -15.467 -11.676 -6.801 1.00 97.25 173 ARG A CA 1
ATOM 1402 C C . ARG A 1 173 ? -13.972 -11.840 -7.066 1.00 97.25 173 ARG A C 1
ATOM 1404 O O . ARG A 1 173 ? -13.408 -11.041 -7.803 1.00 97.25 173 ARG A O 1
ATOM 1411 N N . GLU A 1 174 ? -13.335 -12.830 -6.449 1.00 97.19 174 GLU A N 1
ATOM 1412 C CA . GLU A 1 174 ? -11.921 -13.146 -6.684 1.00 97.19 174 GLU A CA 1
ATOM 1413 C C . GLU A 1 174 ? -11.686 -13.637 -8.113 1.00 97.19 174 GLU A C 1
ATOM 1415 O O . GLU A 1 174 ? -10.728 -13.216 -8.748 1.00 97.19 174 GLU A O 1
ATOM 1420 N N . GLU A 1 175 ? -12.576 -14.472 -8.641 1.00 97.56 175 GLU A N 1
ATOM 1421 C CA . GLU A 1 175 ? -12.495 -14.972 -10.013 1.00 97.56 175 GLU A CA 1
ATOM 1422 C C . GLU A 1 175 ? -12.703 -13.860 -11.042 1.00 97.56 175 GLU A C 1
ATOM 1424 O O . GLU A 1 175 ? -11.920 -13.748 -11.979 1.00 97.56 175 GLU A O 1
ATOM 1429 N N . LYS A 1 176 ? -13.674 -12.966 -10.817 1.00 97.62 176 LYS A N 1
ATOM 1430 C CA . LYS A 1 176 ? -13.862 -11.790 -11.670 1.00 97.62 176 LYS A CA 1
ATOM 1431 C C . LYS A 1 176 ? -12.629 -10.885 -11.674 1.00 97.62 176 LYS A C 1
ATOM 1433 O O . LYS A 1 176 ? -12.189 -10.479 -12.736 1.00 97.62 176 LYS A O 1
ATOM 1438 N N . LYS A 1 177 ? -12.042 -10.620 -10.503 1.00 96.75 177 LYS A N 1
ATOM 1439 C CA . LYS A 1 177 ? -10.801 -9.838 -10.419 1.00 96.75 177 LYS A CA 1
ATOM 1440 C C . LYS A 1 177 ? -9.663 -10.483 -11.198 1.00 96.75 177 LYS A C 1
ATOM 1442 O O . LYS A 1 177 ? -9.003 -9.791 -11.948 1.00 96.75 177 LYS A O 1
ATOM 1447 N N . LYS A 1 178 ? -9.482 -11.802 -11.075 1.00 97.50 178 LYS A N 1
ATOM 1448 C CA . LYS A 1 178 ? -8.473 -12.522 -11.862 1.00 97.50 178 LYS A CA 1
ATOM 1449 C C . LYS A 1 178 ? -8.709 -12.384 -13.363 1.00 97.50 178 LYS A C 1
ATOM 1451 O O . LYS A 1 178 ? -7.758 -12.172 -14.095 1.00 97.50 178 LYS A O 1
ATOM 1456 N N . GLN A 1 179 ? -9.960 -12.481 -13.813 1.00 96.94 179 GLN A N 1
ATOM 1457 C CA . GLN A 1 179 ? -10.300 -12.283 -15.224 1.00 96.94 179 GLN A CA 1
ATOM 1458 C C . GLN A 1 179 ? -10.025 -10.847 -15.686 1.00 96.94 179 GLN A C 1
ATOM 1460 O O . GLN A 1 179 ? -9.519 -10.660 -16.788 1.00 96.94 179 GLN A O 1
ATOM 1465 N N . ASP A 1 180 ? -10.342 -9.853 -14.854 1.00 96.38 180 ASP A N 1
ATOM 1466 C CA . ASP A 1 180 ? -10.066 -8.443 -15.137 1.00 96.38 180 ASP A CA 1
ATOM 1467 C C . ASP A 1 180 ? -8.544 -8.190 -15.209 1.00 96.38 180 ASP A C 1
ATOM 1469 O O . ASP A 1 180 ? -8.076 -7.552 -16.149 1.00 96.38 180 ASP A O 1
ATOM 1473 N N . ASP A 1 181 ? -7.768 -8.748 -14.274 1.00 96.06 181 ASP A N 1
ATOM 1474 C CA . ASP A 1 181 ? -6.302 -8.652 -14.245 1.00 96.06 181 ASP A CA 1
ATOM 1475 C C . ASP A 1 181 ? -5.682 -9.338 -15.481 1.00 96.06 181 ASP A C 1
ATOM 1477 O O . ASP A 1 181 ? -4.904 -8.728 -16.209 1.00 96.06 181 ASP A O 1
ATOM 1481 N N . GLU A 1 182 ? -6.101 -10.568 -15.806 1.00 97.50 182 GLU A N 1
ATOM 1482 C CA . GLU A 1 182 ? -5.647 -11.285 -17.009 1.00 97.50 182 GLU A CA 1
ATOM 1483 C C . GLU A 1 182 ? -6.007 -10.546 -18.307 1.00 97.50 182 GLU A C 1
ATOM 1485 O O . GLU A 1 182 ? -5.286 -10.631 -19.306 1.00 97.50 182 GLU A O 1
ATOM 1490 N N . PHE A 1 183 ? -7.142 -9.846 -18.328 1.00 97.38 183 PHE A N 1
ATOM 1491 C CA . PHE A 1 183 ? -7.544 -9.029 -19.466 1.00 97.38 183 PHE A CA 1
ATOM 1492 C C . PHE A 1 183 ? -6.635 -7.806 -19.627 1.00 97.38 183 PHE A C 1
ATOM 1494 O O . PHE A 1 183 ? -6.218 -7.512 -20.750 1.00 97.38 183 PHE A O 1
ATOM 1501 N N . LEU A 1 184 ? -6.297 -7.126 -18.527 1.00 96.81 184 LEU A N 1
ATOM 1502 C CA . LEU A 1 184 ? -5.361 -6.000 -18.532 1.00 96.81 184 LEU A CA 1
ATOM 1503 C C . LEU A 1 184 ? -3.960 -6.434 -18.980 1.00 96.81 184 LEU A C 1
ATOM 1505 O O . LEU A 1 184 ? -3.394 -5.790 -19.861 1.00 96.81 184 LEU A O 1
ATOM 1509 N N . ASP A 1 185 ? -3.459 -7.563 -18.480 1.00 96.06 185 ASP A N 1
ATOM 1510 C CA . ASP A 1 185 ? -2.152 -8.107 -18.874 1.00 96.06 185 ASP A CA 1
ATOM 1511 C C . ASP A 1 185 ? -2.089 -8.397 -20.383 1.00 96.06 185 ASP A C 1
ATOM 1513 O O . ASP A 1 185 ? -1.103 -8.095 -21.058 1.00 96.06 185 ASP A O 1
ATOM 1517 N N . ARG A 1 186 ? -3.158 -8.969 -20.955 1.00 97.38 186 ARG A N 1
ATOM 1518 C CA . ARG A 1 186 ? -3.234 -9.215 -22.407 1.00 97.38 186 ARG A CA 1
ATOM 1519 C C . ARG A 1 186 ? -3.268 -7.919 -23.204 1.00 97.38 186 ARG A C 1
ATOM 1521 O O . ARG A 1 186 ? -2.672 -7.861 -24.277 1.00 97.38 186 ARG A O 1
ATOM 1528 N N . LEU A 1 187 ? -3.967 -6.901 -22.708 1.00 97.25 187 LEU A N 1
ATOM 1529 C CA . LEU A 1 187 ? -4.018 -5.597 -23.360 1.00 97.25 187 LEU A CA 1
ATOM 1530 C C . LEU A 1 187 ? -2.631 -4.942 -23.383 1.00 97.25 187 LEU A C 1
ATOM 1532 O O . LEU A 1 187 ? -2.210 -4.454 -24.430 1.00 97.25 187 LEU A O 1
ATOM 1536 N N . GLU A 1 188 ? -1.903 -4.999 -22.268 1.00 96.62 188 GLU A N 1
ATOM 1537 C CA . GLU A 1 188 ? -0.531 -4.493 -22.168 1.00 96.62 188 GLU A CA 1
ATOM 1538 C C . GLU A 1 188 ? 0.412 -5.230 -23.132 1.00 96.62 188 GLU A C 1
ATOM 1540 O O . GLU A 1 188 ? 1.179 -4.599 -23.859 1.00 96.62 188 GLU A O 1
ATOM 1545 N N . GLN A 1 189 ? 0.308 -6.560 -23.224 1.00 96.19 189 GLN A N 1
ATOM 1546 C CA . GLN A 1 189 ? 1.101 -7.349 -24.175 1.00 96.19 189 GLN A CA 1
ATOM 1547 C C . GLN A 1 189 ? 0.857 -6.942 -25.634 1.00 96.19 189 GLN A C 1
ATOM 1549 O O . GLN A 1 189 ? 1.805 -6.891 -26.421 1.00 96.19 189 GLN A O 1
ATOM 1554 N N . VAL A 1 190 ? -0.395 -6.654 -26.006 1.00 98.00 190 VAL A N 1
ATOM 1555 C CA . VAL A 1 190 ? -0.732 -6.188 -27.360 1.00 98.00 190 VAL A CA 1
ATOM 1556 C C . VAL A 1 190 ? -0.132 -4.807 -27.619 1.00 98.00 190 VAL A C 1
ATOM 1558 O O . VAL A 1 190 ? 0.510 -4.627 -28.651 1.00 98.00 190 VAL A O 1
ATOM 1561 N N . GLN A 1 191 ? -0.255 -3.872 -26.674 1.00 95.62 191 GLN A N 1
ATOM 1562 C CA . GLN A 1 191 ? 0.343 -2.536 -26.794 1.00 95.62 191 GLN A CA 1
ATOM 1563 C C . GLN A 1 191 ? 1.868 -2.607 -26.950 1.00 95.62 191 GLN A C 1
ATOM 1565 O O . GLN A 1 191 ? 2.431 -1.997 -27.857 1.00 95.62 191 GLN A O 1
ATOM 1570 N N . LEU A 1 192 ? 2.540 -3.434 -26.145 1.00 97.44 192 LEU A N 1
ATOM 1571 C CA . LEU A 1 192 ? 3.983 -3.663 -26.263 1.00 97.44 192 LEU A CA 1
ATOM 1572 C C . LEU A 1 192 ? 4.367 -4.253 -27.627 1.00 97.44 192 LEU A C 1
ATOM 1574 O O . LEU A 1 192 ? 5.390 -3.880 -28.204 1.00 97.44 192 LEU A O 1
ATOM 1578 N N . ALA A 1 193 ? 3.566 -5.177 -28.162 1.00 96.94 193 ALA A N 1
ATOM 1579 C CA . ALA A 1 193 ? 3.810 -5.758 -29.478 1.00 96.94 193 ALA A CA 1
ATOM 1580 C C . ALA A 1 193 ? 3.649 -4.725 -30.606 1.00 96.94 193 ALA A C 1
ATOM 1582 O O . ALA A 1 193 ? 4.454 -4.721 -31.543 1.00 96.94 193 ALA A O 1
ATOM 1583 N N . GLU A 1 194 ? 2.652 -3.843 -30.509 1.00 95.75 194 GLU A N 1
ATOM 1584 C CA . GLU A 1 194 ? 2.444 -2.727 -31.438 1.00 95.75 194 GLU A CA 1
ATOM 1585 C C . GLU A 1 194 ? 3.623 -1.747 -31.399 1.00 95.75 194 GLU A C 1
ATOM 1587 O O . GLU A 1 194 ? 4.208 -1.454 -32.446 1.00 95.75 194 GLU A O 1
ATOM 1592 N N . ASP A 1 195 ? 4.058 -1.329 -30.210 1.00 96.88 195 ASP A N 1
ATOM 1593 C CA . ASP A 1 195 ? 5.203 -0.429 -30.037 1.00 96.88 195 ASP A CA 1
ATOM 1594 C C . ASP A 1 195 ? 6.494 -1.034 -30.602 1.00 96.88 195 ASP A C 1
ATOM 1596 O O . ASP A 1 195 ? 7.240 -0.377 -31.337 1.00 96.88 195 ASP A O 1
ATOM 1600 N N . LEU A 1 196 ? 6.751 -2.319 -30.333 1.00 96.88 196 LEU A N 1
ATOM 1601 C CA . LEU A 1 196 ? 7.898 -3.032 -30.898 1.00 96.88 196 LEU A CA 1
ATOM 1602 C C . LEU A 1 196 ? 7.815 -3.137 -32.426 1.00 96.88 196 LEU A C 1
ATOM 1604 O O . LEU A 1 196 ? 8.846 -3.060 -33.102 1.00 96.88 196 LEU A O 1
ATOM 1608 N N . ALA A 1 197 ? 6.621 -3.310 -32.994 1.00 96.75 197 ALA A N 1
ATOM 1609 C CA . ALA A 1 197 ? 6.430 -3.325 -34.441 1.00 96.75 197 ALA A CA 1
ATOM 1610 C C . ALA A 1 197 ? 6.725 -1.948 -35.059 1.00 96.75 197 ALA A C 1
ATOM 1612 O O . ALA A 1 197 ? 7.439 -1.878 -36.065 1.00 96.75 197 ALA A O 1
ATOM 1613 N N . VAL A 1 198 ? 6.269 -0.863 -34.424 1.00 97.38 198 VAL A N 1
ATOM 1614 C CA . VAL A 1 198 ? 6.569 0.519 -34.834 1.00 97.38 198 VAL A CA 1
ATOM 1615 C C . VAL A 1 198 ? 8.074 0.788 -34.773 1.00 97.38 198 VAL A C 1
ATOM 1617 O O . VAL A 1 198 ? 8.652 1.269 -35.750 1.00 97.38 198 VAL A O 1
ATOM 1620 N N . GLN A 1 199 ? 8.743 0.405 -33.681 1.00 95.75 199 GLN A N 1
ATOM 1621 C CA . GLN A 1 199 ? 10.197 0.551 -33.546 1.00 95.75 199 GLN A CA 1
ATOM 1622 C C . GLN A 1 199 ? 10.957 -0.229 -34.627 1.00 95.75 199 GLN A C 1
ATOM 1624 O O . GLN A 1 199 ? 11.872 0.307 -35.256 1.00 95.75 199 GLN A O 1
ATOM 1629 N N . ARG A 1 200 ? 10.562 -1.480 -34.902 1.00 97.69 200 ARG A N 1
ATOM 1630 C CA . ARG A 1 200 ? 11.163 -2.292 -35.976 1.00 97.69 200 ARG A CA 1
ATOM 1631 C C . ARG A 1 200 ? 10.969 -1.653 -37.345 1.00 97.69 200 ARG A C 1
ATOM 1633 O O . ARG A 1 200 ? 11.901 -1.664 -38.149 1.00 97.69 200 ARG A O 1
ATOM 1640 N N . GLN A 1 201 ? 9.789 -1.099 -37.615 1.00 97.00 201 GLN A N 1
ATOM 1641 C CA . GLN A 1 201 ? 9.514 -0.404 -38.868 1.00 97.00 201 GLN A CA 1
ATOM 1642 C C . GLN A 1 201 ? 10.386 0.850 -39.009 1.00 97.00 201 GLN A C 1
ATOM 1644 O O . GLN A 1 201 ? 10.946 1.075 -40.081 1.00 97.00 201 GLN A O 1
ATOM 1649 N N . HIS A 1 202 ? 10.536 1.636 -37.940 1.00 95.94 202 HIS A N 1
ATOM 1650 C CA . HIS A 1 202 ? 11.399 2.818 -37.932 1.00 95.94 202 HIS A CA 1
ATOM 1651 C C . HIS A 1 202 ? 12.852 2.444 -38.225 1.00 95.94 202 HIS A C 1
ATOM 1653 O O . HIS A 1 202 ? 13.457 2.972 -39.154 1.00 95.94 202 HIS A O 1
ATOM 1659 N N . PHE A 1 203 ? 13.372 1.442 -37.516 1.00 97.50 203 PHE A N 1
ATOM 1660 C CA . PHE A 1 203 ? 14.728 0.943 -37.720 1.00 97.50 203 PHE A CA 1
ATOM 1661 C C . PHE A 1 203 ? 14.958 0.431 -39.151 1.00 97.50 203 PHE A C 1
ATOM 1663 O O . PHE A 1 203 ? 16.005 0.671 -39.753 1.00 97.50 203 PHE A O 1
ATOM 1670 N N . GLN A 1 204 ? 13.978 -0.273 -39.730 1.00 96.94 204 GLN A N 1
ATOM 1671 C CA . GLN A 1 204 ? 14.064 -0.724 -41.120 1.00 96.94 204 GLN A CA 1
ATOM 1672 C C . GLN A 1 204 ? 14.086 0.445 -42.107 1.00 96.94 204 GLN A C 1
ATOM 1674 O O . GLN A 1 204 ? 14.881 0.404 -43.046 1.00 96.94 204 GLN A O 1
ATOM 1679 N N . LYS A 1 205 ? 13.259 1.476 -41.892 1.00 97.88 205 LYS A N 1
ATOM 1680 C CA . LYS A 1 205 ? 13.253 2.689 -42.721 1.00 97.88 205 LYS A CA 1
ATOM 1681 C C . LYS A 1 205 ? 14.586 3.426 -42.642 1.00 97.88 205 LYS A C 1
ATOM 1683 O O . LYS A 1 205 ? 15.193 3.658 -43.679 1.00 97.88 205 LYS A O 1
ATOM 1688 N N . GLU A 1 206 ? 15.100 3.683 -41.441 1.00 97.38 206 GLU A N 1
ATOM 1689 C CA . GLU A 1 206 ? 16.407 4.331 -41.258 1.00 97.38 206 GLU A CA 1
ATOM 1690 C C . GLU A 1 206 ? 17.529 3.543 -41.936 1.00 97.38 206 GLU A C 1
ATOM 1692 O O . GLU A 1 206 ? 18.372 4.109 -42.631 1.00 97.38 206 GLU A O 1
ATOM 1697 N N . LYS A 1 207 ? 17.528 2.213 -41.793 1.00 98.00 207 LYS A N 1
ATOM 1698 C CA . LYS A 1 207 ? 18.503 1.353 -42.468 1.00 98.00 207 LYS A CA 1
ATOM 1699 C C . LYS A 1 207 ? 18.387 1.462 -43.990 1.00 98.00 207 LYS A C 1
ATOM 1701 O O . LYS A 1 207 ? 19.411 1.514 -44.670 1.00 98.00 207 LYS A O 1
ATOM 1706 N N . GLN A 1 208 ? 17.170 1.491 -44.536 1.00 97.12 208 GLN A N 1
ATOM 1707 C CA . GLN A 1 208 ? 16.949 1.684 -45.972 1.00 97.12 208 GLN A CA 1
ATOM 1708 C C . GLN A 1 208 ? 17.473 3.050 -46.427 1.00 97.12 208 GLN A C 1
ATOM 1710 O O . GLN A 1 208 ? 18.295 3.095 -47.341 1.00 97.12 208 GLN A O 1
ATOM 1715 N N . GLU A 1 209 ? 17.118 4.130 -45.737 1.00 97.62 209 GLU A N 1
ATOM 1716 C CA . GLU A 1 209 ? 17.586 5.489 -46.031 1.00 97.62 209 GLU A CA 1
ATOM 1717 C C . GLU A 1 209 ? 19.115 5.597 -45.985 1.00 97.62 209 GLU A C 1
ATOM 1719 O O . GLU A 1 209 ? 19.723 6.148 -46.904 1.00 97.62 209 GLU A O 1
ATOM 1724 N N . GLN A 1 210 ? 19.763 4.999 -44.980 1.00 96.25 210 GLN A N 1
ATOM 1725 C CA . GLN A 1 210 ? 21.225 4.934 -44.893 1.00 96.25 210 GLN A CA 1
ATOM 1726 C C . GLN A 1 210 ? 21.832 4.171 -46.076 1.00 96.25 210 GLN A C 1
ATOM 1728 O O . GLN A 1 210 ? 22.814 4.623 -46.670 1.00 96.25 210 GLN A O 1
ATOM 1733 N N . THR A 1 211 ? 21.248 3.029 -46.460 1.00 96.44 211 THR A N 1
ATOM 1734 C CA . THR A 1 211 ? 21.739 2.260 -47.615 1.00 96.44 211 THR A CA 1
ATOM 1735 C C . THR A 1 211 ? 21.551 3.015 -48.929 1.00 96.44 211 THR A C 1
ATOM 1737 O O . THR A 1 211 ? 22.424 2.960 -49.795 1.00 96.44 211 THR A O 1
ATOM 1740 N N . GLU A 1 212 ? 20.452 3.750 -49.087 1.00 97.31 212 GLU A N 1
ATOM 1741 C CA . GLU A 1 212 ? 20.204 4.594 -50.253 1.00 97.31 212 GLU A CA 1
ATOM 1742 C C . GLU A 1 212 ? 21.144 5.796 -50.297 1.00 97.31 212 GLU A C 1
ATOM 1744 O O . GLU A 1 212 ? 21.685 6.105 -51.358 1.00 97.31 212 GLU A O 1
ATOM 1749 N N . ALA A 1 213 ? 21.384 6.451 -49.161 1.00 96.69 213 ALA A N 1
ATOM 1750 C CA . ALA A 1 213 ? 22.341 7.545 -49.046 1.00 96.69 213 ALA A CA 1
ATOM 1751 C C . ALA A 1 213 ? 23.756 7.079 -49.418 1.00 96.69 213 ALA A C 1
ATOM 1753 O O . ALA A 1 213 ? 24.436 7.733 -50.212 1.00 96.69 213 ALA A O 1
ATOM 1754 N N . TYR A 1 214 ? 24.169 5.908 -48.928 1.00 96.50 214 TYR A N 1
ATOM 1755 C CA . TYR A 1 214 ? 25.453 5.308 -49.280 1.00 96.50 214 TYR A CA 1
ATOM 1756 C C . TYR A 1 214 ? 25.549 4.969 -50.775 1.00 96.50 214 TYR A C 1
ATOM 1758 O O . TYR A 1 214 ? 26.532 5.325 -51.426 1.00 96.50 214 TYR A O 1
ATOM 1766 N N . LYS A 1 215 ? 24.509 4.355 -51.358 1.00 96.81 215 LYS A N 1
ATOM 1767 C CA . LYS A 1 215 ? 24.443 4.095 -52.808 1.00 96.81 215 LYS A CA 1
ATOM 1768 C C . LYS A 1 215 ? 24.556 5.385 -53.619 1.00 96.81 215 LYS A C 1
ATOM 1770 O O . LYS A 1 215 ? 25.365 5.446 -54.539 1.00 96.81 215 LYS A O 1
ATOM 1775 N N . LYS A 1 216 ? 23.818 6.434 -53.242 1.00 96.00 216 LYS A N 1
ATOM 1776 C CA . LYS A 1 216 ? 23.894 7.755 -53.887 1.00 96.00 216 LYS A CA 1
ATOM 1777 C C . LYS A 1 216 ? 25.308 8.336 -53.816 1.00 96.00 216 LYS A C 1
ATOM 1779 O O . LYS A 1 216 ? 25.775 8.890 -54.809 1.00 96.00 216 LYS A O 1
ATOM 1784 N N . ALA A 1 217 ? 26.003 8.185 -52.687 1.00 94.75 217 ALA A N 1
ATOM 1785 C CA . ALA A 1 217 ? 27.390 8.628 -52.541 1.00 94.75 217 ALA A CA 1
ATOM 1786 C C . ALA A 1 217 ? 28.349 7.859 -53.471 1.00 94.75 217 ALA A C 1
ATOM 1788 O O . ALA A 1 217 ? 29.184 8.478 -54.132 1.00 94.75 217 ALA A O 1
ATOM 1789 N N . LEU A 1 218 ? 28.202 6.534 -53.588 1.00 92.62 218 LEU A N 1
ATOM 1790 C CA . LEU A 1 218 ? 28.989 5.720 -54.525 1.00 92.62 218 LEU A CA 1
ATOM 1791 C C . LEU A 1 218 ? 28.693 6.069 -55.991 1.00 92.62 218 LEU A C 1
ATOM 1793 O O . LEU A 1 218 ? 29.614 6.203 -56.799 1.00 92.62 218 LEU A O 1
ATOM 1797 N N . ASP A 1 219 ? 27.422 6.263 -56.342 1.00 93.56 219 ASP A N 1
ATOM 1798 C CA . ASP A 1 219 ? 27.020 6.681 -57.687 1.00 93.56 219 ASP A CA 1
ATOM 1799 C C . ASP A 1 219 ? 27.582 8.062 -58.032 1.00 93.56 219 ASP A C 1
ATOM 1801 O O . ASP A 1 219 ? 28.024 8.286 -59.161 1.00 93.56 219 ASP A O 1
ATOM 1805 N N . PHE A 1 220 ? 27.621 8.979 -57.061 1.00 92.88 220 PHE A N 1
ATOM 1806 C CA . PHE A 1 220 ? 28.274 10.275 -57.208 1.00 92.88 220 PHE A CA 1
ATOM 1807 C C . PHE A 1 220 ? 29.776 10.103 -57.475 1.00 92.88 220 PHE A C 1
ATOM 1809 O O . PHE A 1 220 ? 30.276 10.620 -58.472 1.00 92.88 220 PHE A O 1
ATOM 1816 N N . GLN A 1 221 ? 30.487 9.304 -56.671 1.00 87.00 221 GLN A N 1
ATOM 1817 C CA . GLN A 1 221 ? 31.909 9.005 -56.903 1.00 87.00 221 GLN A CA 1
ATOM 1818 C C . GLN A 1 221 ? 32.164 8.402 -58.292 1.00 87.00 221 GLN A C 1
ATOM 1820 O O . GLN A 1 221 ? 33.163 8.717 -58.935 1.00 87.00 221 GLN A O 1
ATOM 1825 N N . ARG A 1 222 ? 31.253 7.556 -58.784 1.00 84.94 222 ARG A N 1
ATOM 1826 C CA . ARG A 1 222 ? 31.359 6.934 -60.108 1.00 84.94 222 ARG A CA 1
ATOM 1827 C C . ARG A 1 222 ? 31.074 7.916 -61.248 1.00 84.94 222 ARG A C 1
ATOM 1829 O O . ARG A 1 222 ? 31.767 7.860 -62.261 1.00 84.94 222 ARG A O 1
ATOM 1836 N N . LYS A 1 223 ? 30.081 8.802 -61.104 1.00 86.19 223 LYS A N 1
ATOM 1837 C CA . LYS A 1 223 ? 29.742 9.842 -62.098 1.00 86.19 223 LYS A CA 1
ATOM 1838 C C . LYS A 1 223 ? 30.828 10.907 -62.205 1.00 86.19 223 LYS A C 1
ATOM 1840 O O . LYS A 1 223 ? 31.188 11.301 -63.308 1.00 86.19 223 LYS A O 1
ATOM 1845 N N . TYR A 1 224 ? 31.370 11.326 -61.067 1.00 81.00 224 TYR A N 1
ATOM 1846 C CA . TYR A 1 224 ? 32.442 12.315 -60.973 1.00 81.00 224 TYR A CA 1
ATOM 1847 C C . TYR A 1 224 ? 33.812 11.653 -60.823 1.00 81.00 224 TYR A C 1
ATOM 1849 O O . TYR A 1 224 ? 34.713 12.226 -60.211 1.00 81.00 224 TYR A O 1
ATOM 1857 N N . LYS A 1 225 ? 33.976 10.442 -61.378 1.00 73.00 225 LYS A N 1
ATOM 1858 C CA . LYS A 1 225 ? 35.251 9.731 -61.357 1.00 73.00 225 LYS A CA 1
ATOM 1859 C C . LYS A 1 225 ? 36.303 10.648 -61.994 1.00 73.00 225 LYS A C 1
ATOM 1861 O O . LYS A 1 225 ? 36.144 10.991 -63.171 1.00 73.00 225 LYS A O 1
ATOM 1866 N N . PRO A 1 226 ? 37.340 11.079 -61.250 1.00 68.00 226 PRO A N 1
ATOM 1867 C CA . PRO A 1 226 ? 38.381 11.929 -61.808 1.00 68.00 226 PRO A CA 1
ATOM 1868 C C . PRO A 1 226 ? 38.947 11.241 -63.049 1.00 68.00 226 PRO A C 1
ATOM 1870 O O . PRO A 1 226 ? 39.084 10.012 -63.064 1.00 68.00 226 PRO A O 1
ATOM 1873 N N . ARG A 1 227 ? 39.183 12.026 -64.114 1.00 62.16 227 ARG A N 1
ATOM 1874 C CA . ARG A 1 227 ? 39.716 11.516 -65.386 1.00 62.16 227 ARG A CA 1
ATOM 1875 C C . ARG A 1 227 ? 40.854 10.557 -65.072 1.00 62.16 227 ARG A C 1
ATOM 1877 O O . ARG A 1 227 ? 41.720 10.898 -64.266 1.00 62.16 227 ARG A O 1
ATOM 1884 N N . GLN A 1 228 ? 40.812 9.364 -65.674 1.00 63.69 228 GLN A N 1
ATOM 1885 C CA . GLN A 1 228 ? 41.922 8.430 -65.548 1.00 63.69 228 GLN A CA 1
ATOM 1886 C C . GLN A 1 228 ? 43.185 9.204 -65.901 1.00 63.69 228 GLN A C 1
ATOM 1888 O O . GLN A 1 228 ? 43.234 9.853 -66.952 1.00 63.69 228 GLN A O 1
ATOM 1893 N N . LEU A 1 229 ? 44.145 9.205 -64.974 1.00 61.16 229 LEU A N 1
ATOM 1894 C CA . LEU A 1 229 ? 45.475 9.707 -65.266 1.00 61.16 229 LEU A CA 1
ATOM 1895 C C . LEU A 1 229 ? 45.927 9.045 -66.578 1.00 61.16 229 LEU A C 1
ATOM 1897 O O . LEU A 1 229 ? 45.553 7.887 -66.813 1.00 61.16 229 LEU A O 1
ATOM 1901 N N . PRO A 1 230 ? 46.643 9.771 -67.454 1.00 62.50 230 PRO A N 1
ATOM 1902 C CA . PRO A 1 230 ? 47.135 9.219 -68.709 1.00 62.50 230 PRO A CA 1
ATOM 1903 C C . PRO A 1 230 ? 47.739 7.837 -68.467 1.00 62.50 230 PRO A C 1
ATOM 1905 O O . PRO A 1 230 ? 48.405 7.639 -67.447 1.00 62.50 230 PRO A O 1
ATOM 1908 N N . ALA A 1 231 ? 47.472 6.886 -69.369 1.00 58.38 231 ALA A N 1
ATOM 1909 C CA . ALA A 1 231 ? 48.088 5.568 -69.296 1.00 58.38 231 ALA A CA 1
ATOM 1910 C C . ALA A 1 231 ? 49.593 5.761 -69.082 1.00 58.38 231 ALA A C 1
ATOM 1912 O O . ALA A 1 231 ? 50.221 6.493 -69.846 1.00 58.38 231 ALA A O 1
ATOM 1913 N N . SER A 1 232 ? 50.123 5.184 -68.000 1.00 56.62 232 SER A N 1
ATOM 1914 C CA . SER A 1 232 ? 51.539 5.284 -67.658 1.00 56.62 232 SER A CA 1
ATOM 1915 C C . SER A 1 232 ? 52.346 4.821 -68.865 1.00 56.62 232 SER A C 1
ATOM 1917 O O . SER A 1 232 ? 52.328 3.645 -69.224 1.00 56.62 232 SER A O 1
ATOM 1919 N N . VAL A 1 233 ? 52.989 5.779 -69.527 1.00 59.59 233 VAL A N 1
ATOM 1920 C CA . VAL A 1 233 ? 53.977 5.501 -70.561 1.00 59.59 233 VAL A CA 1
ATOM 1921 C C . VAL A 1 233 ? 55.255 5.137 -69.806 1.00 59.59 233 VAL A C 1
ATOM 1923 O O . VAL A 1 233 ? 55.657 5.911 -68.933 1.00 59.59 233 VAL A O 1
ATOM 1926 N N . PRO A 1 234 ? 55.857 3.960 -70.047 1.00 52.69 234 PRO A N 1
ATOM 1927 C CA . PRO A 1 234 ? 57.087 3.580 -69.372 1.00 52.69 234 PRO A CA 1
ATOM 1928 C C . PRO A 1 234 ? 58.236 4.451 -69.884 1.00 52.69 234 PRO A C 1
ATOM 1930 O O . PRO A 1 234 ? 58.821 4.167 -70.926 1.00 52.69 234 PRO A O 1
ATOM 1933 N N . ASP A 1 235 ? 58.571 5.505 -69.148 1.00 51.19 235 ASP A N 1
ATOM 1934 C CA . ASP A 1 235 ? 59.895 6.102 -69.242 1.00 51.19 235 ASP A CA 1
ATOM 1935 C C . ASP A 1 235 ? 60.808 5.302 -68.309 1.00 51.19 235 ASP A C 1
ATOM 1937 O O . ASP A 1 235 ? 60.757 5.445 -67.088 1.00 51.19 235 ASP A O 1
ATOM 1941 N N . SER A 1 236 ? 61.624 4.445 -68.930 1.00 59.41 236 SER A N 1
ATOM 1942 C CA . SER A 1 236 ? 62.662 3.557 -68.378 1.00 59.41 236 SER A CA 1
ATOM 1943 C C . SER A 1 236 ? 62.317 2.062 -68.285 1.00 59.41 236 SER A C 1
ATOM 1945 O O . SER A 1 236 ? 61.209 1.640 -67.966 1.00 59.41 236 SER A O 1
ATOM 1947 N N . VAL A 1 237 ? 63.337 1.260 -68.611 1.00 56.31 237 VAL A N 1
ATOM 1948 C CA . VAL A 1 237 ? 63.360 -0.214 -68.645 1.00 56.31 237 VAL A CA 1
ATOM 1949 C C . VAL A 1 237 ? 63.694 -0.793 -67.258 1.00 56.31 237 VAL A C 1
ATOM 1951 O O . VAL A 1 237 ? 63.836 -2.002 -67.095 1.00 56.31 237 VAL A O 1
ATOM 1954 N N . GLU A 1 238 ? 63.798 0.054 -66.233 1.00 57.06 238 GLU A N 1
ATOM 1955 C CA . GLU A 1 238 ? 64.073 -0.367 -64.862 1.00 57.06 238 GLU A CA 1
ATOM 1956 C C . GLU A 1 238 ? 62.788 -0.350 -64.018 1.00 57.06 238 GLU A C 1
ATOM 1958 O O . GLU A 1 238 ? 61.971 0.565 -64.150 1.00 57.06 238 GLU A O 1
ATOM 1963 N N . PRO A 1 239 ? 62.563 -1.344 -63.137 1.00 57.16 239 PRO A N 1
ATOM 1964 C CA . PRO A 1 239 ? 61.385 -1.359 -62.279 1.00 57.16 239 PRO A CA 1
ATOM 1965 C C . PRO A 1 239 ? 61.485 -0.221 -61.249 1.00 57.16 239 PRO A C 1
ATOM 1967 O O . PRO A 1 239 ? 62.205 -0.329 -60.262 1.00 57.16 239 PRO A O 1
ATOM 1970 N N . ILE A 1 240 ? 60.749 0.875 -61.461 1.00 57.28 240 ILE A N 1
ATOM 1971 C CA . ILE A 1 240 ? 60.712 2.030 -60.536 1.00 57.28 240 ILE A CA 1
ATOM 1972 C C . ILE A 1 240 ? 60.009 1.679 -59.208 1.00 57.28 240 ILE A C 1
ATOM 1974 O O . ILE A 1 240 ? 60.235 2.323 -58.185 1.00 57.28 240 ILE A O 1
ATOM 1978 N N . PHE A 1 241 ? 59.210 0.610 -59.179 1.00 58.56 241 PHE A N 1
ATOM 1979 C CA . PHE A 1 241 ? 58.717 0.016 -57.939 1.00 58.56 241 PHE A CA 1
ATOM 1980 C C . PHE A 1 241 ? 59.295 -1.383 -57.780 1.00 58.56 241 PHE A C 1
ATOM 1982 O O . PHE A 1 241 ? 59.194 -2.213 -58.684 1.00 58.56 241 PHE A O 1
ATOM 1989 N N . GLY A 1 242 ? 59.914 -1.604 -56.619 1.00 52.72 242 GLY A N 1
ATOM 1990 C CA . GLY A 1 242 ? 60.587 -2.844 -56.263 1.00 52.72 242 GLY A CA 1
ATOM 1991 C C . GLY A 1 242 ? 59.721 -4.078 -56.498 1.00 52.72 242 GLY A C 1
ATOM 1992 O O . GLY A 1 242 ? 58.499 -4.056 -56.333 1.00 52.72 242 GLY A O 1
ATOM 1993 N N . SER A 1 243 ? 60.403 -5.146 -56.903 1.00 51.09 243 SER A N 1
ATOM 1994 C CA . SER A 1 243 ? 59.942 -6.527 -56.986 1.00 51.09 243 SER A CA 1
ATOM 1995 C C . SER A 1 243 ? 58.826 -6.823 -55.984 1.00 51.09 243 SER A C 1
ATOM 1997 O O . SER A 1 243 ? 58.957 -6.565 -54.792 1.00 51.09 243 SER A O 1
ATOM 1999 N N . SER A 1 244 ? 57.701 -7.327 -56.486 1.00 54.47 244 SER A N 1
ATOM 2000 C CA . SER A 1 244 ? 56.499 -7.569 -55.691 1.00 54.47 244 SER A CA 1
ATOM 2001 C C . SER A 1 244 ? 56.731 -8.563 -54.547 1.00 54.47 244 SER A C 1
ATOM 2003 O O . SER A 1 244 ? 56.551 -9.765 -54.722 1.00 54.47 244 SER A O 1
ATOM 2005 N N . ASP A 1 245 ? 56.949 -8.045 -53.339 1.00 50.84 245 ASP A N 1
ATOM 2006 C CA . ASP A 1 245 ? 56.672 -8.735 -52.070 1.00 50.84 245 ASP A CA 1
ATOM 2007 C C . ASP A 1 245 ? 55.147 -8.795 -51.797 1.00 50.84 245 ASP A C 1
ATOM 2009 O O . ASP A 1 245 ? 54.659 -8.526 -50.699 1.00 50.84 245 ASP A O 1
ATOM 2013 N N . SER A 1 246 ? 54.334 -9.088 -52.818 1.00 56.06 246 SER A N 1
ATOM 2014 C CA . SER A 1 246 ? 52.866 -9.137 -52.706 1.00 56.06 246 SER A CA 1
ATOM 2015 C C . SER A 1 246 ? 52.348 -10.488 -52.201 1.00 56.06 246 SER A C 1
ATOM 2017 O O . SER A 1 246 ? 51.235 -10.563 -51.679 1.00 56.06 246 SER A O 1
ATOM 2019 N N . LEU A 1 247 ? 53.159 -11.548 -52.288 1.00 55.72 247 LEU A N 1
ATOM 2020 C CA . LEU A 1 247 ? 52.809 -12.884 -51.795 1.00 55.72 247 LEU A CA 1
ATOM 2021 C C . LEU A 1 247 ? 52.775 -12.957 -50.257 1.00 55.72 247 LEU A C 1
ATOM 2023 O O . LEU A 1 247 ? 51.875 -13.591 -49.716 1.00 55.72 247 LEU A O 1
ATOM 2027 N N . GLY A 1 248 ? 53.667 -12.250 -49.550 1.00 57.50 248 GLY A N 1
ATOM 2028 C CA . GLY A 1 248 ? 53.671 -12.196 -48.077 1.00 57.50 248 GLY A CA 1
ATOM 2029 C C . GLY A 1 248 ? 52.544 -11.337 -47.492 1.00 57.50 248 GLY A C 1
ATOM 2030 O O . GLY A 1 248 ? 51.853 -11.761 -46.568 1.00 57.50 248 GLY A O 1
ATOM 2031 N N . ARG A 1 249 ? 52.265 -10.176 -48.101 1.00 57.91 249 ARG A N 1
ATOM 2032 C CA . ARG A 1 249 ? 51.257 -9.220 -47.603 1.00 57.91 249 ARG A CA 1
ATOM 2033 C C . ARG A 1 249 ? 49.821 -9.746 -47.636 1.00 57.91 249 ARG A C 1
ATOM 2035 O O . ARG A 1 249 ? 49.012 -9.353 -46.804 1.00 57.91 249 ARG A O 1
ATOM 2042 N N . THR A 1 250 ? 49.482 -10.627 -48.581 1.00 65.38 250 THR A N 1
ATOM 2043 C CA . THR A 1 250 ? 48.138 -11.239 -48.615 1.00 65.38 250 THR A CA 1
ATOM 2044 C C . THR A 1 250 ? 47.939 -12.270 -47.507 1.00 65.38 250 THR A C 1
ATOM 2046 O O . THR A 1 250 ? 46.825 -12.421 -47.009 1.00 65.38 250 THR A O 1
ATOM 2049 N N . GLU A 1 251 ? 49.002 -12.960 -47.097 1.00 74.50 251 GLU A N 1
ATOM 2050 C CA . GLU A 1 251 ? 48.946 -13.936 -46.012 1.00 74.50 251 GLU A CA 1
ATOM 2051 C C . GLU A 1 251 ? 48.944 -13.239 -44.645 1.00 74.50 251 GLU A C 1
ATOM 2053 O O . GLU A 1 251 ? 48.155 -13.604 -43.776 1.00 74.50 251 GLU A O 1
ATOM 2058 N N . GLU A 1 252 ? 49.717 -12.160 -44.493 1.00 78.50 252 GLU A N 1
ATOM 2059 C CA . GLU A 1 252 ? 49.658 -11.261 -43.331 1.00 78.50 252 GLU A CA 1
ATOM 2060 C C . GLU A 1 252 ? 48.253 -10.664 -43.151 1.00 78.50 252 GLU A C 1
ATOM 2062 O O . GLU A 1 252 ? 47.682 -10.748 -42.067 1.00 78.50 252 GLU A O 1
ATOM 2067 N N . GLN A 1 253 ? 47.621 -10.174 -44.225 1.00 77.88 253 GLN A N 1
ATOM 2068 C CA . GLN A 1 253 ? 46.246 -9.653 -44.172 1.00 77.88 253 GLN A CA 1
ATOM 2069 C C . GLN A 1 253 ? 45.211 -10.716 -43.773 1.00 77.88 253 GLN A C 1
ATOM 2071 O O . GLN A 1 253 ? 44.258 -10.417 -43.049 1.00 77.88 253 GLN A O 1
ATOM 2076 N N . LYS A 1 254 ? 45.374 -11.971 -44.216 1.00 84.44 254 LYS A N 1
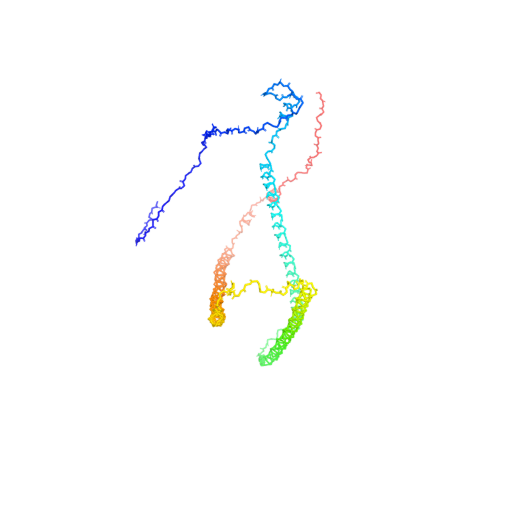ATOM 2077 C CA . LYS A 1 254 ? 44.509 -13.079 -43.774 1.00 84.44 254 LYS A CA 1
ATOM 2078 C C . LYS A 1 254 ? 44.717 -13.397 -42.296 1.00 84.44 254 LYS A C 1
ATOM 2080 O O . LYS A 1 254 ? 43.737 -13.653 -41.596 1.00 84.44 254 LYS A O 1
ATOM 2085 N N . GLN A 1 255 ? 45.961 -13.377 -41.818 1.00 86.25 255 GLN A N 1
ATOM 2086 C CA . GLN A 1 255 ? 46.278 -13.590 -40.405 1.00 86.25 255 GLN A CA 1
ATOM 2087 C C . GLN A 1 255 ? 45.711 -12.467 -39.532 1.00 86.25 255 GLN A C 1
ATOM 2089 O O . GLN A 1 255 ? 45.089 -12.748 -38.510 1.00 86.25 255 GLN A O 1
ATOM 2094 N N . GLU A 1 256 ? 45.833 -11.210 -39.958 1.00 87.50 256 GLU A N 1
ATOM 2095 C CA . GLU A 1 256 ? 45.224 -10.060 -39.283 1.00 87.50 256 GLU A CA 1
ATOM 2096 C C . GLU A 1 256 ? 43.696 -10.176 -39.229 1.00 87.50 256 GLU A C 1
ATOM 2098 O O . GLU A 1 256 ? 43.105 -10.014 -38.161 1.00 87.50 256 GLU A O 1
ATOM 2103 N N . ALA A 1 257 ? 43.048 -10.538 -40.340 1.00 86.75 257 ALA A N 1
ATOM 2104 C CA . ALA A 1 257 ? 41.601 -10.748 -40.375 1.00 86.75 257 ALA A CA 1
ATOM 2105 C C . ALA A 1 257 ? 41.154 -11.897 -39.453 1.00 86.75 257 ALA A C 1
ATOM 2107 O O . ALA A 1 257 ? 40.140 -11.783 -38.761 1.00 86.75 257 ALA A O 1
ATOM 2108 N N . TYR A 1 258 ? 41.921 -12.990 -39.402 1.00 92.62 258 TYR A N 1
ATOM 2109 C CA . TYR A 1 258 ? 41.663 -14.118 -38.506 1.00 92.62 258 TYR A CA 1
ATOM 2110 C C . TYR A 1 258 ? 41.844 -13.738 -37.028 1.00 92.62 258 TYR A C 1
ATOM 2112 O O . TYR A 1 258 ? 41.022 -14.104 -36.184 1.00 92.62 258 TYR A O 1
ATOM 2120 N N . ASN A 1 259 ? 42.880 -12.963 -36.706 1.00 94.44 259 ASN A N 1
ATOM 2121 C CA . ASN A 1 259 ? 43.122 -12.458 -35.356 1.00 94.44 259 ASN A CA 1
ATOM 2122 C C . ASN A 1 259 ? 41.994 -11.524 -34.907 1.00 94.44 259 ASN A C 1
ATOM 2124 O O . ASN A 1 259 ? 41.435 -11.721 -33.829 1.00 94.44 259 ASN A O 1
ATOM 2128 N N . LEU A 1 260 ? 41.582 -10.596 -35.771 1.00 94.50 260 LEU A N 1
ATOM 2129 C CA . LEU A 1 260 ? 40.480 -9.673 -35.510 1.00 94.50 260 LEU A CA 1
ATOM 2130 C C . LEU A 1 260 ? 39.146 -10.412 -35.320 1.00 94.50 260 LEU A C 1
ATOM 2132 O O . LEU A 1 260 ? 38.385 -10.092 -34.407 1.00 94.50 260 LEU A O 1
ATOM 2136 N N . TYR A 1 261 ? 38.877 -11.448 -36.118 1.00 94.12 261 TYR A N 1
ATOM 2137 C CA . TYR A 1 261 ? 37.720 -12.325 -35.917 1.00 94.12 261 TYR A CA 1
ATOM 2138 C C . TYR A 1 261 ? 37.757 -13.017 -34.544 1.00 94.12 261 TYR A C 1
ATOM 2140 O O . TYR A 1 261 ? 36.768 -13.003 -33.806 1.00 94.12 261 TYR A O 1
ATOM 2148 N N . ASN A 1 262 ? 38.904 -13.578 -34.157 1.00 95.94 262 ASN A N 1
ATOM 2149 C CA . ASN A 1 262 ? 39.060 -14.228 -32.855 1.00 95.94 262 ASN A CA 1
ATOM 2150 C C . ASN A 1 262 ? 38.887 -13.246 -31.689 1.00 95.94 262 ASN A C 1
ATOM 2152 O O . ASN A 1 262 ? 38.273 -13.595 -30.679 1.00 95.94 262 ASN A O 1
ATOM 2156 N N . GLU A 1 263 ? 39.399 -12.024 -31.815 1.00 96.25 263 GLU A N 1
ATOM 2157 C CA . GLU A 1 263 ? 39.210 -10.957 -30.830 1.00 96.25 263 GLU A CA 1
ATOM 2158 C C . GLU A 1 263 ? 37.740 -10.562 -30.697 1.00 96.25 263 GLU A C 1
ATOM 2160 O O . GLU A 1 263 ? 37.238 -10.456 -29.578 1.00 96.25 263 GLU A O 1
ATOM 2165 N N . GLN A 1 264 ? 37.015 -10.430 -31.811 1.00 95.31 264 GLN A N 1
ATOM 2166 C CA . GLN A 1 264 ? 35.575 -10.161 -31.790 1.00 95.31 264 GLN A CA 1
ATOM 2167 C C . GLN A 1 264 ? 34.794 -11.286 -31.102 1.00 95.31 264 GLN A C 1
ATOM 2169 O O . GLN A 1 264 ? 33.911 -11.012 -30.285 1.00 95.31 264 GLN A O 1
ATOM 2174 N N . MET A 1 265 ? 35.144 -12.546 -31.371 1.00 96.00 265 MET A N 1
ATOM 2175 C CA . MET A 1 265 ? 34.516 -13.700 -30.721 1.00 96.00 265 MET A CA 1
ATOM 2176 C C . MET A 1 265 ? 34.804 -13.739 -29.215 1.00 96.00 265 MET A C 1
ATOM 2178 O O . MET A 1 265 ? 33.890 -13.992 -28.426 1.00 96.00 265 MET A O 1
ATOM 2182 N N . LYS A 1 266 ? 36.039 -13.431 -28.794 1.00 96.69 266 LYS A N 1
ATOM 2183 C CA . LYS A 1 266 ? 36.406 -13.306 -27.373 1.00 96.69 266 LYS A CA 1
ATOM 2184 C C . LYS A 1 266 ? 35.654 -12.161 -26.700 1.00 96.69 266 LYS A C 1
ATOM 2186 O O . LYS A 1 266 ? 35.017 -12.385 -25.677 1.00 96.69 266 LYS A O 1
ATOM 2191 N N . ALA A 1 267 ? 35.621 -10.980 -27.315 1.00 96.75 267 ALA A N 1
ATOM 2192 C CA . ALA A 1 267 ? 34.892 -9.828 -26.793 1.00 96.75 267 ALA A CA 1
ATOM 2193 C C . ALA A 1 267 ? 33.385 -10.111 -26.661 1.00 96.75 267 ALA A C 1
ATOM 2195 O O . ALA A 1 267 ? 32.764 -9.722 -25.672 1.00 96.75 267 ALA A O 1
ATOM 2196 N N . ALA A 1 268 ? 32.785 -10.823 -27.619 1.00 96.25 268 ALA A N 1
ATOM 2197 C CA . ALA A 1 268 ? 31.392 -11.252 -27.530 1.00 96.25 268 ALA A CA 1
ATOM 2198 C C . ALA A 1 268 ? 31.166 -12.258 -26.387 1.00 96.25 268 ALA A C 1
ATOM 2200 O O . ALA A 1 268 ? 30.169 -12.156 -25.669 1.00 96.25 268 ALA A O 1
ATOM 2201 N N . ALA A 1 269 ? 32.085 -13.207 -26.190 1.00 96.44 269 ALA A N 1
ATOM 2202 C CA . ALA A 1 269 ? 32.029 -14.150 -25.076 1.00 96.44 269 ALA A CA 1
ATOM 2203 C C . ALA A 1 269 ? 32.184 -13.444 -23.718 1.00 96.44 269 ALA A C 1
ATOM 2205 O O . ALA A 1 269 ? 31.433 -13.741 -22.789 1.00 96.44 269 ALA A O 1
ATOM 2206 N N . ASP A 1 270 ? 33.088 -12.473 -23.610 1.00 96.69 270 ASP A N 1
ATOM 2207 C CA . ASP A 1 270 ? 33.312 -11.712 -22.380 1.00 96.69 270 ASP A CA 1
ATOM 2208 C C . ASP A 1 270 ? 32.125 -10.809 -22.046 1.00 96.69 270 ASP A C 1
ATOM 2210 O O . ASP A 1 270 ? 31.693 -10.777 -20.896 1.00 96.69 270 ASP A O 1
ATOM 2214 N N . ARG A 1 271 ? 31.501 -10.173 -23.046 1.00 96.88 271 ARG A N 1
ATOM 2215 C CA . ARG A 1 271 ? 30.237 -9.441 -22.847 1.00 96.88 271 ARG A CA 1
ATOM 2216 C C . ARG A 1 271 ? 29.141 -10.345 -22.289 1.00 96.88 271 ARG A C 1
ATOM 2218 O O . ARG A 1 271 ? 28.448 -9.943 -21.361 1.00 96.88 271 ARG A O 1
ATOM 2225 N N . LYS A 1 272 ? 29.009 -11.572 -22.807 1.00 97.19 272 LYS A N 1
ATOM 2226 C CA . LYS A 1 272 ? 28.045 -12.555 -22.281 1.00 97.19 272 LYS A CA 1
ATOM 2227 C C . LYS A 1 272 ? 28.376 -12.966 -20.847 1.00 97.19 272 LYS A C 1
ATOM 2229 O O . LYS A 1 272 ? 27.474 -13.038 -20.023 1.00 97.19 272 LYS A O 1
ATOM 2234 N N . ARG A 1 273 ? 2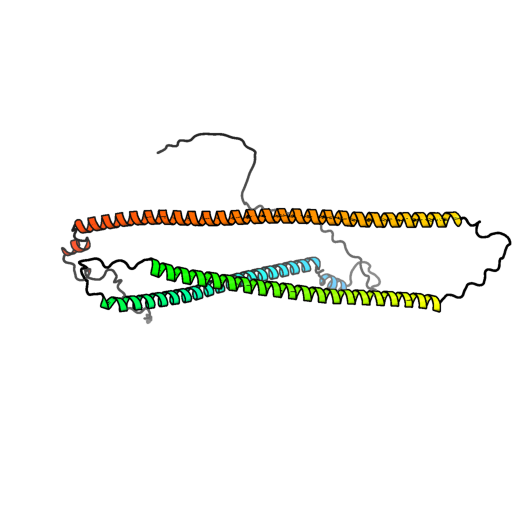9.654 -13.198 -20.529 1.00 97.69 273 ARG A N 1
ATOM 2235 C CA . ARG A 1 273 ? 30.089 -13.521 -19.159 1.00 97.69 273 ARG A CA 1
ATOM 2236 C C . ARG A 1 273 ? 29.770 -12.391 -18.187 1.00 97.69 273 ARG A C 1
ATOM 2238 O O . ARG A 1 273 ? 29.218 -12.656 -17.129 1.00 97.69 273 ARG A O 1
ATOM 2245 N N . ILE A 1 274 ? 30.086 -11.151 -18.555 1.00 97.62 274 ILE A N 1
ATOM 2246 C CA . ILE A 1 274 ? 29.814 -9.973 -17.724 1.00 97.62 274 ILE A CA 1
ATOM 2247 C C . ILE A 1 274 ? 28.306 -9.799 -17.522 1.00 97.62 274 ILE A C 1
ATOM 2249 O O . ILE A 1 274 ? 27.883 -9.572 -16.396 1.00 97.62 274 ILE A O 1
ATOM 2253 N N . ALA A 1 275 ? 27.496 -9.968 -18.573 1.00 96.75 275 ALA A N 1
ATOM 2254 C CA . ALA A 1 275 ? 26.039 -9.903 -18.460 1.00 96.75 275 ALA A CA 1
ATOM 2255 C C . ALA A 1 275 ? 25.495 -10.938 -17.459 1.00 96.75 275 ALA A C 1
ATOM 2257 O O . ALA A 1 275 ? 24.766 -10.568 -16.546 1.00 96.75 275 ALA A O 1
ATOM 2258 N N . ILE A 1 276 ? 25.939 -12.198 -17.553 1.00 97.31 276 ILE A N 1
ATOM 2259 C CA . ILE A 1 276 ? 25.543 -13.260 -16.611 1.00 97.31 276 ILE A CA 1
ATOM 2260 C C . ILE A 1 276 ? 25.986 -12.929 -15.178 1.00 97.31 276 ILE A C 1
ATOM 2262 O O . ILE A 1 276 ? 25.233 -13.136 -14.231 1.00 97.31 276 ILE A O 1
ATOM 2266 N N . LEU A 1 277 ? 27.205 -12.415 -14.989 1.00 97.44 277 LEU A N 1
ATOM 2267 C CA . LEU A 1 277 ? 27.692 -12.033 -13.660 1.00 97.44 277 LEU A CA 1
ATOM 2268 C C . LEU A 1 277 ? 26.879 -10.882 -13.057 1.00 97.44 277 LEU A C 1
ATOM 2270 O O . LEU A 1 277 ? 26.594 -10.912 -11.860 1.00 97.44 277 LEU A O 1
ATOM 2274 N N . ASN A 1 278 ? 26.490 -9.903 -13.876 1.00 96.81 278 ASN A N 1
ATOM 2275 C CA . ASN A 1 278 ? 25.643 -8.795 -13.448 1.00 96.81 278 ASN A CA 1
ATOM 2276 C C . ASN A 1 278 ? 24.243 -9.286 -13.067 1.00 96.81 278 ASN A C 1
ATOM 2278 O O . ASN A 1 278 ? 23.783 -8.958 -11.979 1.00 96.81 278 ASN A O 1
ATOM 2282 N N . GLU A 1 279 ? 23.619 -10.143 -13.881 1.00 97.00 279 GLU A N 1
ATOM 2283 C CA . GLU A 1 279 ? 22.317 -10.749 -13.560 1.00 97.00 279 GLU A CA 1
ATOM 2284 C C . GLU A 1 279 ? 22.366 -11.526 -12.234 1.00 97.00 279 GLU A C 1
ATOM 2286 O O . GLU A 1 279 ? 21.488 -11.377 -11.386 1.00 97.00 279 GLU A O 1
ATOM 2291 N N . LEU A 1 280 ? 23.418 -12.319 -12.000 1.00 97.25 280 LEU A N 1
ATOM 2292 C CA . LEU A 1 280 ? 23.591 -13.050 -10.738 1.00 97.25 280 LEU A CA 1
ATOM 2293 C C . LEU A 1 280 ? 23.794 -12.115 -9.540 1.00 97.25 280 LEU A C 1
ATOM 2295 O O . LEU A 1 280 ? 23.328 -12.404 -8.433 1.00 97.25 280 LEU A O 1
ATOM 2299 N N . TYR A 1 281 ? 24.506 -11.006 -9.739 1.00 97.50 281 TYR A N 1
ATOM 2300 C CA . TYR A 1 281 ? 24.684 -9.990 -8.710 1.00 97.50 281 TYR A CA 1
ATOM 2301 C C . TYR A 1 281 ? 23.353 -9.308 -8.374 1.00 97.50 281 TYR A C 1
ATOM 2303 O O . TYR A 1 281 ? 22.990 -9.244 -7.199 1.00 97.50 281 TYR A O 1
ATOM 2311 N N . GLU A 1 282 ? 22.602 -8.874 -9.387 1.00 96.00 282 GLU A N 1
ATOM 2312 C CA . GLU A 1 282 ? 21.280 -8.258 -9.239 1.00 96.00 282 GLU A CA 1
ATOM 2313 C C . GLU A 1 282 ? 20.321 -9.196 -8.499 1.00 96.00 282 GLU A C 1
ATOM 2315 O O . GLU A 1 282 ? 19.806 -8.825 -7.442 1.00 96.00 282 GLU A O 1
ATOM 2320 N N . GLN A 1 283 ? 20.208 -10.455 -8.931 1.00 94.88 283 GLN A N 1
ATOM 2321 C CA . GLN A 1 283 ? 19.389 -11.473 -8.257 1.00 94.88 283 GLN A CA 1
ATOM 2322 C C . GLN A 1 283 ? 19.753 -11.640 -6.777 1.00 94.88 283 GLN A C 1
ATOM 2324 O O . GLN A 1 283 ? 18.876 -11.759 -5.915 1.00 94.88 283 GLN A O 1
ATOM 2329 N N . LYS A 1 284 ? 21.049 -11.626 -6.444 1.00 97.44 284 LYS A N 1
ATOM 2330 C CA . LYS A 1 284 ? 21.496 -11.702 -5.050 1.00 97.44 284 LYS A CA 1
ATOM 2331 C C . LYS A 1 284 ? 21.080 -10.460 -4.263 1.00 97.44 284 LYS A C 1
ATOM 2333 O O . LYS A 1 284 ? 20.586 -10.587 -3.142 1.00 97.44 284 LYS A O 1
ATOM 2338 N N . THR A 1 285 ? 21.251 -9.269 -4.835 1.00 95.75 285 THR A N 1
ATOM 2339 C CA . THR A 1 285 ? 20.850 -8.019 -4.174 1.00 95.75 285 THR A CA 1
ATOM 2340 C C . THR A 1 285 ? 19.341 -7.932 -3.954 1.00 95.75 285 THR A C 1
ATOM 2342 O O . THR A 1 285 ? 18.910 -7.502 -2.881 1.00 95.75 285 THR A O 1
ATOM 2345 N N . GLU A 1 286 ? 18.542 -8.401 -4.914 1.00 94.75 286 GLU A N 1
ATOM 2346 C CA . GLU A 1 286 ? 17.087 -8.488 -4.804 1.00 94.75 286 GLU A CA 1
ATOM 2347 C C . GLU A 1 286 ? 16.674 -9.476 -3.713 1.00 94.75 286 GLU A C 1
ATOM 2349 O O . GLU A 1 286 ? 15.866 -9.136 -2.847 1.00 94.75 286 GLU A O 1
ATOM 2354 N N . SER A 1 287 ? 17.280 -10.666 -3.682 1.00 95.00 287 SER A N 1
ATOM 2355 C CA . SER A 1 287 ? 17.038 -11.660 -2.631 1.00 95.00 287 SER A CA 1
ATOM 2356 C C . SER A 1 287 ? 17.340 -11.099 -1.236 1.00 95.00 287 SER A C 1
ATOM 2358 O O . SER A 1 287 ? 16.521 -11.223 -0.321 1.00 95.00 287 SER A O 1
ATOM 2360 N N . ASP A 1 288 ? 18.478 -10.421 -1.070 1.00 96.81 288 ASP A N 1
ATOM 2361 C CA . ASP A 1 288 ? 18.854 -9.790 0.199 1.00 96.81 288 ASP A CA 1
ATOM 2362 C C . ASP A 1 288 ? 17.864 -8.679 0.597 1.00 96.81 288 ASP A C 1
ATOM 2364 O O . ASP A 1 288 ? 17.525 -8.519 1.775 1.00 96.81 288 ASP A O 1
ATOM 2368 N N . LEU A 1 289 ? 17.383 -7.890 -0.369 1.00 96.38 289 LEU A N 1
ATOM 2369 C CA . LEU A 1 289 ? 16.371 -6.857 -0.138 1.00 96.38 289 LEU A CA 1
ATOM 2370 C C . LEU A 1 289 ? 15.042 -7.472 0.319 1.00 96.38 289 LEU A C 1
ATOM 2372 O O . LEU A 1 289 ? 14.455 -7.001 1.298 1.00 96.38 289 LEU A O 1
ATOM 2376 N N . LEU A 1 290 ? 14.591 -8.541 -0.341 1.00 96.12 290 LEU A N 1
ATOM 2377 C CA . LEU A 1 290 ? 13.372 -9.268 0.014 1.00 96.12 290 LEU A CA 1
ATOM 2378 C C . LEU A 1 290 ? 13.473 -9.881 1.412 1.00 96.12 290 LEU A C 1
ATOM 2380 O O . LEU A 1 290 ? 12.524 -9.793 2.197 1.00 96.12 290 LEU A O 1
ATOM 2384 N N . GLU A 1 291 ? 14.627 -10.443 1.772 1.00 96.38 291 GLU A N 1
ATOM 2385 C CA . GLU A 1 291 ? 14.846 -10.990 3.109 1.00 96.38 291 GLU A CA 1
ATOM 2386 C C . GLU A 1 291 ? 14.794 -9.892 4.184 1.00 96.38 291 GLU A C 1
ATOM 2388 O O . GLU A 1 291 ? 14.144 -10.062 5.224 1.00 96.38 291 GLU A O 1
ATOM 2393 N N . ARG A 1 292 ? 15.416 -8.731 3.929 1.00 96.56 292 ARG A N 1
ATOM 2394 C CA . ARG A 1 292 ? 15.331 -7.563 4.823 1.00 96.56 292 ARG A CA 1
ATOM 2395 C C . ARG A 1 292 ? 13.894 -7.065 4.961 1.00 96.56 292 ARG A C 1
ATOM 2397 O O . ARG A 1 292 ? 13.455 -6.810 6.083 1.00 96.56 292 ARG A O 1
ATOM 2404 N N . ASN A 1 293 ? 13.152 -6.970 3.859 1.00 95.25 293 ASN A N 1
ATOM 2405 C CA . ASN A 1 293 ? 11.755 -6.537 3.864 1.00 95.25 293 ASN A CA 1
ATOM 2406 C C . ASN A 1 293 ? 10.883 -7.507 4.677 1.00 95.25 293 ASN A C 1
ATOM 2408 O O . ASN A 1 293 ? 10.200 -7.092 5.615 1.00 95.25 293 ASN A O 1
ATOM 2412 N N . ARG A 1 294 ? 11.015 -8.817 4.432 1.00 96.75 294 ARG A N 1
ATOM 2413 C CA . ARG A 1 294 ? 10.325 -9.863 5.200 1.00 96.75 294 ARG A CA 1
ATOM 2414 C C . ARG A 1 294 ? 10.611 -9.755 6.699 1.00 96.75 294 ARG A C 1
ATOM 2416 O O . ARG A 1 294 ? 9.679 -9.808 7.502 1.00 96.75 294 ARG A O 1
ATOM 2423 N N . LYS A 1 295 ? 11.878 -9.580 7.094 1.00 96.69 295 LYS A N 1
ATOM 2424 C CA . LYS A 1 295 ? 12.264 -9.386 8.505 1.00 96.69 295 LYS A CA 1
ATOM 2425 C C . LYS A 1 295 ? 11.656 -8.108 9.091 1.00 96.69 295 LYS A C 1
ATOM 2427 O O . LYS A 1 295 ? 11.179 -8.131 10.225 1.00 96.69 295 LYS A O 1
ATOM 2432 N N . SER A 1 296 ? 11.638 -7.016 8.328 1.00 95.69 296 SER A N 1
ATOM 2433 C CA . SER A 1 296 ? 11.024 -5.749 8.739 1.00 95.69 296 SER A CA 1
ATOM 2434 C C . SER A 1 296 ? 9.522 -5.905 8.998 1.00 95.69 296 SER A C 1
ATOM 2436 O O . SER A 1 296 ? 9.053 -5.539 10.075 1.00 95.69 296 SER A O 1
ATOM 2438 N N . LEU A 1 297 ? 8.792 -6.550 8.081 1.00 95.56 297 LEU A N 1
ATOM 2439 C CA . LEU A 1 297 ? 7.355 -6.810 8.223 1.00 95.56 297 LEU A CA 1
ATOM 2440 C C . LEU A 1 297 ? 7.047 -7.662 9.459 1.00 95.56 297 LEU A C 1
ATOM 2442 O O . LEU A 1 297 ? 6.158 -7.325 10.241 1.00 95.56 297 LEU A O 1
ATOM 2446 N N . ILE A 1 298 ? 7.811 -8.733 9.691 1.00 96.81 298 ILE A N 1
ATOM 2447 C CA . ILE A 1 298 ? 7.653 -9.570 10.891 1.00 96.81 298 ILE A CA 1
ATOM 2448 C C . ILE A 1 298 ? 7.865 -8.736 12.163 1.00 96.81 298 ILE A C 1
ATOM 2450 O O . ILE A 1 298 ? 7.078 -8.828 13.108 1.00 96.81 298 ILE A O 1
ATOM 2454 N N . ASN A 1 299 ? 8.890 -7.883 12.182 1.00 96.38 299 ASN A N 1
ATOM 2455 C CA . ASN A 1 299 ? 9.168 -7.009 13.319 1.00 96.38 299 ASN A CA 1
ATOM 2456 C C . ASN A 1 299 ? 8.074 -5.956 13.531 1.00 96.38 299 ASN A C 1
ATOM 2458 O O . ASN A 1 299 ? 7.725 -5.664 14.674 1.00 96.38 299 ASN A O 1
ATOM 2462 N N . GLU A 1 300 ? 7.505 -5.398 12.466 1.00 96.81 300 GLU A N 1
ATOM 2463 C CA . GLU A 1 300 ? 6.389 -4.457 12.558 1.00 96.81 300 GLU A CA 1
ATOM 2464 C C . GLU A 1 300 ? 5.132 -5.134 13.118 1.00 96.81 300 GLU A C 1
ATOM 2466 O O . GLU A 1 300 ? 4.474 -4.594 14.009 1.00 96.81 300 GLU A O 1
ATOM 2471 N N . HIS A 1 301 ? 4.819 -6.348 12.656 1.00 94.19 301 HIS A N 1
ATOM 2472 C CA . HIS A 1 301 ? 3.732 -7.161 13.209 1.00 94.19 301 HIS A CA 1
ATOM 2473 C C . HIS A 1 301 ? 3.942 -7.431 14.702 1.00 94.19 301 HIS A C 1
ATOM 2475 O O . HIS A 1 301 ? 3.026 -7.218 15.499 1.00 94.19 301 HIS A O 1
ATOM 2481 N N . LYS A 1 302 ? 5.160 -7.825 15.093 1.00 97.19 302 LYS A N 1
ATOM 2482 C CA . LYS A 1 302 ? 5.525 -8.044 16.495 1.00 97.19 302 LYS A CA 1
ATOM 2483 C C . LYS A 1 302 ? 5.344 -6.774 17.331 1.00 97.19 302 LYS A C 1
ATOM 2485 O O . LYS A 1 302 ? 4.670 -6.823 18.353 1.00 97.19 302 LYS A O 1
ATOM 2490 N N . LYS A 1 303 ? 5.849 -5.626 16.867 1.00 96.56 303 LYS A N 1
ATOM 2491 C CA . LYS A 1 303 ? 5.699 -4.330 17.556 1.00 96.56 303 LYS A CA 1
ATOM 2492 C C . LYS A 1 303 ? 4.236 -3.918 17.716 1.00 96.56 303 LYS A C 1
ATOM 2494 O O . LYS A 1 303 ? 3.851 -3.433 18.778 1.00 96.56 303 LYS A O 1
ATOM 2499 N N . ARG A 1 304 ? 3.408 -4.110 16.681 1.00 95.94 304 ARG A N 1
ATOM 2500 C CA . ARG A 1 304 ? 1.965 -3.825 16.749 1.00 95.94 304 ARG A CA 1
ATOM 2501 C C . ARG A 1 304 ? 1.281 -4.689 17.803 1.00 95.94 304 ARG A C 1
ATOM 2503 O O . ARG A 1 304 ? 0.512 -4.162 18.603 1.00 95.94 304 ARG A O 1
ATOM 2510 N N . TYR A 1 305 ? 1.601 -5.980 17.836 1.00 96.44 305 TYR A N 1
ATOM 2511 C CA . TYR A 1 305 ? 1.070 -6.899 18.837 1.00 96.44 305 TYR A CA 1
ATOM 2512 C C . TYR A 1 305 ? 1.527 -6.536 20.259 1.00 96.44 305 TYR A C 1
ATOM 2514 O O . TYR A 1 305 ? 0.698 -6.429 21.158 1.00 96.44 305 TYR A O 1
ATOM 2522 N N . GLU A 1 306 ? 2.815 -6.249 20.456 1.00 97.69 306 GLU A N 1
ATOM 2523 C CA . GLU A 1 306 ? 3.359 -5.802 21.746 1.00 97.69 306 GLU A CA 1
ATOM 2524 C C . GLU A 1 306 ? 2.695 -4.509 22.236 1.00 97.69 306 GLU A C 1
ATOM 2526 O O . GLU A 1 306 ? 2.393 -4.378 23.423 1.00 97.69 306 GLU A O 1
ATOM 2531 N N . ASN A 1 307 ? 2.428 -3.559 21.335 1.00 97.31 307 ASN A N 1
ATOM 2532 C CA . ASN A 1 307 ? 1.737 -2.320 21.680 1.00 97.31 307 ASN A CA 1
ATOM 2533 C C . ASN A 1 307 ? 0.277 -2.571 22.083 1.00 97.31 307 ASN A C 1
ATOM 2535 O O . ASN A 1 307 ? -0.176 -2.049 23.099 1.00 97.31 307 ASN A O 1
ATOM 2539 N N . LEU A 1 308 ? -0.445 -3.405 21.328 1.00 97.25 308 LEU A N 1
ATOM 2540 C CA . LEU A 1 308 ? -1.814 -3.799 21.671 1.00 97.25 308 LEU A CA 1
ATOM 2541 C C . LEU A 1 308 ? -1.871 -4.494 23.032 1.00 97.25 308 LEU A C 1
ATOM 2543 O O . LEU A 1 308 ? -2.719 -4.159 23.855 1.00 97.25 308 LEU A O 1
ATOM 2547 N N . GLN A 1 309 ? -0.943 -5.413 23.296 1.00 97.19 309 GLN A N 1
ATOM 2548 C CA . GLN A 1 309 ? -0.882 -6.123 24.567 1.00 97.19 309 GLN A CA 1
ATOM 2549 C C . GLN A 1 309 ? -0.539 -5.185 25.730 1.00 97.19 309 GLN A C 1
ATOM 2551 O O . GLN A 1 309 ? -1.124 -5.304 26.805 1.00 97.19 309 GLN A O 1
ATOM 2556 N N . ARG A 1 310 ? 0.351 -4.210 25.510 1.00 98.12 310 ARG A N 1
ATOM 2557 C CA . ARG A 1 310 ? 0.652 -3.164 26.495 1.00 98.12 310 ARG A CA 1
ATOM 2558 C C . ARG A 1 310 ? -0.588 -2.338 26.824 1.00 98.12 310 ARG A C 1
ATOM 2560 O O . ARG A 1 310 ? -0.896 -2.180 27.998 1.00 98.12 310 ARG A O 1
ATOM 2567 N N . ILE A 1 311 ? -1.311 -1.866 25.806 1.00 97.25 311 ILE A N 1
ATOM 2568 C CA . ILE A 1 311 ? -2.551 -1.099 25.988 1.00 97.25 311 ILE A CA 1
ATOM 2569 C C . ILE A 1 311 ? -3.576 -1.931 26.763 1.00 97.25 311 ILE A C 1
ATOM 2571 O O . ILE A 1 311 ? -4.142 -1.448 27.742 1.00 97.25 311 ILE A O 1
ATOM 2575 N N . HIS A 1 312 ? -3.772 -3.193 26.375 1.00 97.56 312 HIS A N 1
ATOM 2576 C CA . HIS A 1 312 ? -4.714 -4.083 27.050 1.00 97.56 312 HIS A CA 1
ATOM 2577 C C . HIS A 1 312 ? -4.375 -4.240 28.535 1.00 97.56 312 HIS A C 1
ATOM 2579 O O . HIS A 1 312 ? -5.244 -4.057 29.381 1.00 97.56 312 HIS A O 1
ATOM 2585 N N . LYS A 1 313 ? -3.098 -4.483 28.852 1.00 98.06 313 LYS A N 1
ATOM 2586 C CA . LYS A 1 313 ? -2.630 -4.603 30.233 1.00 98.06 313 LYS A CA 1
ATOM 2587 C C . LYS A 1 313 ? -2.859 -3.317 31.032 1.00 98.06 313 LYS A C 1
ATOM 2589 O O . LYS A 1 313 ? -3.382 -3.381 32.136 1.00 98.06 313 LYS A O 1
ATOM 2594 N N . THR A 1 314 ? -2.544 -2.152 30.461 1.00 97.94 314 THR A N 1
ATOM 2595 C CA . THR A 1 314 ? -2.764 -0.867 31.150 1.00 97.94 314 THR A CA 1
ATOM 2596 C C . THR A 1 314 ? -4.243 -0.577 31.404 1.00 97.94 314 THR A C 1
ATOM 2598 O O . THR A 1 314 ? -4.591 -0.015 32.438 1.00 97.94 314 THR A O 1
ATOM 2601 N N . LEU A 1 315 ? -5.128 -0.969 30.482 1.00 97.62 315 LEU A N 1
ATOM 2602 C CA . LEU A 1 315 ? -6.571 -0.810 30.662 1.00 97.62 315 LEU A CA 1
ATOM 2603 C C . LEU A 1 315 ? -7.117 -1.773 31.714 1.00 97.62 315 LEU A C 1
ATOM 2605 O O . LEU A 1 315 ? -7.993 -1.393 32.482 1.00 97.62 315 LEU A O 1
ATOM 2609 N N . GLU A 1 316 ? -6.599 -2.997 31.757 1.00 97.94 316 GLU A N 1
ATOM 2610 C CA . GLU A 1 316 ? -6.960 -3.997 32.758 1.00 97.94 316 GLU A CA 1
ATOM 2611 C C . GLU A 1 316 ? -6.525 -3.567 34.166 1.00 97.94 316 GLU A C 1
ATOM 2613 O O . GLU A 1 316 ? -7.333 -3.606 35.091 1.00 97.94 316 GLU A O 1
ATOM 2618 N N . GLU A 1 317 ? -5.294 -3.067 34.315 1.00 98.00 317 GLU A N 1
ATOM 2619 C CA . GLU A 1 317 ? -4.791 -2.472 35.561 1.00 98.00 317 GLU A CA 1
ATOM 2620 C C . GLU A 1 317 ? -5.668 -1.286 35.997 1.00 98.00 317 GLU A C 1
ATOM 2622 O O . GLU A 1 317 ? -6.217 -1.297 37.098 1.00 98.00 317 GLU A O 1
ATOM 2627 N N . ALA A 1 318 ? -5.917 -0.322 35.104 1.00 97.62 318 ALA A N 1
ATOM 2628 C CA . ALA A 1 318 ? -6.767 0.830 35.408 1.00 97.62 318 ALA A CA 1
ATOM 2629 C C . ALA A 1 318 ? -8.218 0.437 35.734 1.00 97.62 318 ALA A C 1
ATOM 2631 O O . ALA A 1 318 ? -8.885 1.090 36.539 1.00 97.62 318 ALA A O 1
ATOM 2632 N N . TRP A 1 319 ? -8.750 -0.608 35.099 1.00 97.44 319 TRP A N 1
ATOM 2633 C CA . TRP A 1 319 ? -10.084 -1.116 35.405 1.00 97.44 319 TRP A CA 1
ATOM 2634 C C . TRP A 1 319 ? -10.132 -1.744 36.798 1.00 97.44 319 TRP A C 1
ATOM 2636 O O . TRP A 1 319 ? -11.043 -1.425 37.563 1.00 97.44 319 TRP A O 1
ATOM 2646 N N . ASN A 1 320 ? -9.133 -2.554 37.157 1.00 97.94 320 ASN A N 1
ATOM 2647 C CA . ASN A 1 320 ? -9.009 -3.126 38.497 1.00 97.94 320 ASN A CA 1
ATOM 2648 C C . ASN A 1 320 ? -8.919 -2.026 39.564 1.00 97.94 320 ASN A C 1
ATOM 2650 O O . ASN A 1 320 ? -9.678 -2.060 40.534 1.00 97.94 320 ASN A O 1
ATOM 2654 N N . ASP A 1 321 ? -8.094 -1.001 39.344 1.00 97.88 321 ASP A N 1
ATOM 2655 C CA . ASP A 1 321 ? -7.983 0.147 40.250 1.00 97.88 321 ASP A CA 1
ATOM 2656 C C . ASP A 1 321 ? -9.330 0.864 40.417 1.00 97.88 321 ASP A C 1
ATOM 2658 O O . ASP A 1 321 ? -9.754 1.174 41.531 1.00 97.88 321 ASP A O 1
ATOM 2662 N N . ASN A 1 322 ? -10.063 1.077 39.320 1.00 97.25 322 ASN A N 1
ATOM 2663 C CA . ASN A 1 322 ? -11.386 1.699 39.368 1.00 97.25 322 ASN A CA 1
ATOM 2664 C C . ASN A 1 322 ? -12.417 0.851 40.122 1.00 97.25 322 ASN A C 1
ATOM 2666 O O . ASN A 1 322 ? -13.257 1.406 40.834 1.00 97.25 322 ASN A O 1
ATOM 2670 N N . VAL A 1 323 ? -12.371 -0.477 39.987 1.00 97.62 323 VAL A N 1
ATOM 2671 C CA . VAL A 1 323 ? -13.237 -1.390 40.748 1.00 97.62 323 VAL A CA 1
ATOM 2672 C C . VAL A 1 323 ? -12.946 -1.267 42.244 1.00 97.62 323 VAL A C 1
ATOM 2674 O O . VAL A 1 323 ? -13.886 -1.113 43.025 1.00 97.62 323 VAL A O 1
ATOM 2677 N N . ILE A 1 324 ? -11.670 -1.257 42.637 1.00 97.50 324 ILE A N 1
ATOM 2678 C CA . ILE A 1 324 ? -11.247 -1.086 44.035 1.00 97.50 324 ILE A CA 1
ATOM 2679 C C . ILE A 1 324 ? -11.711 0.275 44.572 1.00 97.50 324 ILE A C 1
ATOM 2681 O O . ILE A 1 324 ? -12.340 0.349 45.627 1.00 97.50 324 ILE A O 1
ATOM 2685 N N . MET A 1 325 ? -11.487 1.354 43.817 1.00 96.31 325 MET A N 1
ATOM 2686 C CA . MET A 1 325 ? -11.905 2.705 44.203 1.00 96.31 325 MET A CA 1
ATOM 2687 C C . MET A 1 325 ? -13.424 2.837 44.328 1.00 96.31 325 MET A C 1
ATOM 2689 O O . MET A 1 325 ? -13.910 3.546 45.210 1.00 96.31 325 MET A O 1
ATOM 2693 N N . LYS A 1 326 ? -14.191 2.156 43.471 1.00 97.56 326 LYS A N 1
ATOM 2694 C CA . LYS A 1 326 ? -15.649 2.109 43.590 1.00 97.56 326 LYS A CA 1
ATOM 2695 C C . LYS A 1 326 ? -16.075 1.370 44.857 1.00 97.56 326 LYS A C 1
ATOM 2697 O O . LYS A 1 326 ? -16.906 1.890 45.584 1.00 97.56 326 LYS A O 1
ATOM 2702 N N . GLN A 1 327 ? -15.487 0.211 45.152 1.00 96.62 327 GLN A N 1
ATOM 2703 C CA . GLN A 1 327 ? -15.799 -0.538 46.375 1.00 96.62 327 GLN A CA 1
ATOM 2704 C C . GLN A 1 327 ? -15.503 0.276 47.641 1.00 96.62 327 GLN A C 1
ATOM 2706 O O . GLN A 1 327 ? -16.301 0.252 48.574 1.00 96.62 327 GLN A O 1
ATOM 2711 N N . LEU A 1 328 ? -14.396 1.023 47.658 1.00 96.69 328 LEU A N 1
ATOM 2712 C CA . LEU A 1 328 ? -14.062 1.958 48.737 1.00 96.69 328 LEU A CA 1
ATOM 2713 C C . LEU A 1 328 ? -15.124 3.052 48.893 1.00 96.69 328 LEU A C 1
ATOM 2715 O O . LEU A 1 328 ? -15.619 3.248 49.999 1.00 96.69 328 LEU A O 1
ATOM 2719 N N . LYS A 1 329 ? -15.530 3.705 47.798 1.00 94.81 329 LYS A N 1
ATOM 2720 C CA . LYS A 1 329 ? -16.595 4.724 47.827 1.00 94.81 329 LYS A CA 1
ATOM 2721 C C . LYS A 1 329 ? -17.935 4.154 48.278 1.00 94.81 329 LYS A C 1
ATOM 2723 O O . LYS A 1 329 ? -18.586 4.755 49.121 1.00 94.81 329 LYS A O 1
ATOM 2728 N N . ASP A 1 330 ? -18.322 2.993 47.757 1.00 95.06 330 ASP A N 1
ATOM 2729 C CA . ASP A 1 330 ? -19.568 2.319 48.128 1.00 95.06 330 ASP A CA 1
ATOM 2730 C C . ASP A 1 330 ? -19.536 1.923 49.621 1.00 95.06 330 ASP A C 1
ATOM 2732 O O . ASP A 1 330 ? -20.542 2.029 50.324 1.00 95.06 330 ASP A O 1
ATOM 2736 N N . TYR A 1 331 ? -18.376 1.495 50.138 1.00 94.44 331 TYR A N 1
ATOM 2737 C CA . TYR A 1 331 ? -18.179 1.219 51.562 1.00 94.44 331 TYR A CA 1
ATOM 2738 C C . TYR A 1 331 ? -18.306 2.491 52.406 1.00 94.44 331 TYR A C 1
ATOM 2740 O O . TYR A 1 331 ? -19.058 2.489 53.381 1.00 94.44 331 TYR A O 1
ATOM 2748 N N . GLU A 1 332 ? -17.620 3.570 52.027 1.00 91.31 332 GLU A N 1
ATOM 2749 C CA . GLU A 1 332 ? -17.720 4.875 52.683 1.00 91.31 332 GLU A CA 1
ATOM 2750 C C . GLU A 1 332 ? -19.168 5.373 52.691 1.00 91.31 332 GLU A C 1
ATOM 2752 O O . GLU A 1 332 ? -19.693 5.686 53.755 1.00 91.31 332 GLU A O 1
ATOM 2757 N N . GLU A 1 333 ? -19.857 5.369 51.548 1.00 88.00 333 GLU A N 1
ATOM 2758 C CA . GLU A 1 333 ? -21.257 5.790 51.417 1.00 88.00 333 GLU A CA 1
ATOM 2759 C C . GLU A 1 333 ? -22.200 4.944 52.283 1.00 88.00 333 GLU A C 1
ATOM 2761 O O . GLU A 1 333 ? -23.113 5.474 52.923 1.00 88.00 333 GLU A O 1
ATOM 2766 N N . ASN A 1 334 ? -21.963 3.634 52.373 1.00 89.56 334 ASN A N 1
ATOM 2767 C CA . ASN A 1 334 ? -22.728 2.749 53.246 1.00 89.56 334 ASN A CA 1
ATOM 2768 C C . ASN A 1 334 ? -22.464 3.050 54.733 1.00 89.56 334 ASN A C 1
ATOM 2770 O O . ASN A 1 334 ? -23.399 3.043 55.535 1.00 89.56 334 ASN A O 1
ATOM 2774 N N . GLN A 1 335 ? -21.219 3.356 55.116 1.00 84.19 335 GLN A N 1
ATOM 2775 C CA . GLN A 1 335 ? -20.897 3.814 56.473 1.00 84.19 335 GLN A CA 1
ATOM 2776 C C . GLN A 1 335 ? -21.545 5.171 56.772 1.00 84.19 335 GLN A C 1
ATOM 2778 O O . GLN A 1 335 ? -22.162 5.324 57.824 1.00 84.19 335 GLN A O 1
ATOM 2783 N N . TYR A 1 336 ? -21.495 6.122 55.834 1.00 79.19 336 TYR A N 1
ATOM 2784 C CA . TYR A 1 336 ? -22.175 7.414 55.941 1.00 79.19 336 TYR A CA 1
ATOM 2785 C C . TYR A 1 336 ? -23.693 7.246 56.096 1.00 79.19 336 TYR A C 1
ATOM 2787 O O . TYR A 1 336 ? -24.290 7.871 56.971 1.00 79.19 336 TYR A O 1
ATOM 2795 N N . SER A 1 337 ? -24.308 6.354 55.315 1.00 80.50 337 SER A N 1
ATOM 2796 C CA . SER A 1 337 ? -25.745 6.055 55.387 1.00 80.50 337 SER A CA 1
ATOM 2797 C C . SER A 1 337 ? -26.140 5.422 56.726 1.00 80.50 337 SER A C 1
ATOM 2799 O O . SER A 1 337 ? -27.172 5.768 57.298 1.00 80.50 337 SER A O 1
ATOM 2801 N N . LYS A 1 338 ? -25.311 4.515 57.262 1.00 81.38 338 LYS A N 1
ATOM 2802 C CA . LYS A 1 338 ? -25.538 3.845 58.556 1.00 81.38 338 LYS A CA 1
ATOM 2803 C C . LYS A 1 338 ? -25.269 4.738 59.760 1.00 81.38 338 LYS A C 1
ATOM 2805 O O . LYS A 1 338 ? -25.913 4.559 60.789 1.00 81.38 338 LYS A O 1
ATOM 2810 N N . ALA A 1 339 ? -24.340 5.686 59.649 1.00 73.19 339 ALA A N 1
ATOM 2811 C CA . ALA A 1 339 ? -23.981 6.587 60.739 1.00 73.19 339 ALA A CA 1
ATOM 2812 C C . ALA A 1 339 ? -25.133 7.520 61.147 1.00 73.19 339 ALA A C 1
ATOM 2814 O O . ALA A 1 339 ? -25.049 8.136 62.208 1.00 73.19 339 ALA A O 1
ATOM 2815 N N . GLY A 1 340 ? -26.194 7.641 60.331 1.00 65.81 340 GLY A N 1
ATOM 2816 C CA . GLY A 1 340 ? -27.401 8.410 60.663 1.00 65.81 340 GLY A CA 1
ATOM 2817 C C . GLY A 1 340 ? -27.116 9.869 61.042 1.00 65.81 340 GLY A C 1
ATOM 2818 O O . GLY A 1 340 ? -27.922 10.506 61.720 1.00 65.81 340 GLY A O 1
ATOM 2819 N N . GLY A 1 341 ? -25.939 10.381 60.673 1.00 59.94 341 GLY A N 1
ATOM 2820 C CA . GLY A 1 341 ? -25.440 11.661 61.138 1.00 59.94 341 GLY A CA 1
ATOM 2821 C C . GLY A 1 341 ? -26.217 12.785 60.477 1.00 59.94 341 GLY A C 1
ATOM 2822 O O . GLY A 1 341 ? -26.252 12.861 59.251 1.00 59.94 341 GLY A O 1
ATOM 2823 N N . LEU A 1 342 ? -26.806 13.676 61.284 1.00 62.28 342 LEU A N 1
ATOM 2824 C CA . LEU A 1 342 ? -27.299 14.961 60.791 1.00 62.28 342 LEU A CA 1
ATOM 2825 C C . LEU A 1 342 ? -26.188 15.588 59.944 1.00 62.28 342 LEU A C 1
ATOM 2827 O O . LEU A 1 342 ? -25.079 15.794 60.456 1.00 62.28 342 LEU A O 1
ATOM 2831 N N . PHE A 1 343 ? -26.480 15.890 58.675 1.00 61.78 343 PHE A N 1
ATOM 2832 C CA . PHE A 1 343 ? -25.560 16.613 57.803 1.00 61.78 343 PHE A CA 1
ATOM 2833 C C . PHE A 1 343 ? -25.035 17.851 58.548 1.00 61.78 343 PHE A C 1
ATOM 2835 O O . PHE A 1 343 ? -25.752 18.440 59.357 1.00 61.78 343 PHE A O 1
ATOM 2842 N N . LEU A 1 344 ? -23.804 18.304 58.285 1.00 62.38 344 LEU A N 1
ATOM 2843 C CA . LEU A 1 344 ? -23.287 19.545 58.895 1.00 62.38 344 LEU A CA 1
ATOM 2844 C C . LEU A 1 344 ? -24.279 20.719 58.702 1.00 62.38 344 LEU A C 1
ATOM 2846 O O . LEU A 1 344 ? -24.457 21.562 59.576 1.00 62.38 344 LEU A O 1
ATOM 2850 N N . LEU A 1 345 ? -25.001 20.703 57.576 1.00 58.91 345 LEU A N 1
ATOM 2851 C CA . LEU A 1 345 ? -26.111 21.605 57.264 1.00 58.91 345 LEU A CA 1
ATOM 2852 C C . LEU A 1 345 ? -27.336 21.416 58.180 1.00 58.91 345 LEU A C 1
ATOM 2854 O O . LEU A 1 345 ? -27.926 22.411 58.603 1.00 58.91 345 LEU A O 1
ATOM 2858 N N . ASP A 1 346 ? -27.680 20.178 58.538 1.00 63.19 346 ASP A N 1
ATOM 2859 C CA . ASP A 1 346 ? -28.771 19.849 59.463 1.00 63.19 346 ASP A CA 1
ATOM 2860 C C . ASP A 1 346 ? -28.441 20.190 60.918 1.00 63.19 346 ASP A C 1
ATOM 2862 O O . ASP A 1 346 ? -29.325 20.595 61.676 1.00 63.19 346 ASP A O 1
ATOM 2866 N N . GLN A 1 347 ? -27.170 20.120 61.322 1.00 62.19 347 GLN A N 1
ATOM 2867 C CA . GLN A 1 347 ? -26.739 20.600 62.642 1.00 62.19 347 GLN A CA 1
ATOM 2868 C C . GLN A 1 347 ? -26.981 22.108 62.796 1.00 62.19 347 GLN A C 1
ATOM 2870 O O . GLN A 1 347 ? -27.333 22.581 63.879 1.00 62.19 347 GLN A O 1
ATOM 2875 N N . CYS A 1 348 ? -26.885 22.866 61.701 1.00 60.94 348 CYS A N 1
ATOM 2876 C CA . CYS A 1 348 ? -27.186 24.291 61.695 1.00 60.94 348 CYS A CA 1
ATOM 2877 C C . CYS A 1 348 ? -28.692 24.623 61.663 1.00 60.94 348 CYS A C 1
ATOM 2879 O O . CYS A 1 348 ? -29.037 25.798 61.809 1.00 60.94 348 CYS A O 1
ATOM 2881 N N . ASN A 1 349 ? -29.590 23.642 61.492 1.00 60.47 349 ASN A N 1
ATOM 2882 C CA . ASN A 1 349 ? -31.045 23.863 61.545 1.00 60.47 349 ASN A CA 1
ATOM 2883 C C . ASN A 1 349 ? -31.559 24.079 62.979 1.00 60.47 349 ASN A C 1
ATOM 2885 O O . ASN A 1 349 ? -32.645 24.625 63.165 1.00 60.47 349 ASN A O 1
ATOM 2889 N N . LYS A 1 350 ? -30.766 23.717 63.999 1.00 59.97 350 LYS A N 1
ATOM 2890 C CA . LYS A 1 350 ? -31.074 23.984 65.416 1.00 59.97 350 LYS A CA 1
ATOM 2891 C C . LYS A 1 350 ? -30.966 25.469 65.789 1.00 59.97 350 LYS A C 1
ATOM 2893 O O . LYS A 1 350 ? -31.507 25.880 66.812 1.00 59.97 350 LYS A O 1
ATOM 2898 N N . TYR A 1 351 ? -30.299 26.282 64.968 1.00 60.88 351 TYR A N 1
ATOM 2899 C CA . TYR A 1 351 ? -30.080 27.702 65.234 1.00 60.88 351 TYR A CA 1
ATOM 2900 C C . TYR A 1 351 ? -30.991 28.572 64.354 1.00 60.88 351 TYR A C 1
ATOM 2902 O O . TYR A 1 351 ? -31.003 28.453 63.127 1.00 60.88 351 TYR A O 1
ATOM 2910 N N . ARG A 1 352 ? -31.758 29.489 64.964 1.00 55.25 352 ARG A N 1
ATOM 2911 C CA . ARG A 1 352 ? -32.602 30.450 64.230 1.00 55.25 352 ARG A CA 1
ATOM 2912 C C . ARG A 1 352 ? -31.726 31.422 63.432 1.00 55.25 352 ARG A C 1
ATOM 2914 O O . ARG A 1 352 ? -31.068 32.286 63.999 1.00 55.25 352 ARG A O 1
ATOM 2921 N N . ARG A 1 353 ? -31.756 31.311 62.102 1.00 60.72 353 ARG A N 1
ATOM 2922 C CA . ARG A 1 353 ? -31.056 32.230 61.186 1.00 60.72 353 ARG A CA 1
ATOM 2923 C C . ARG A 1 353 ? -31.865 33.514 60.971 1.00 60.72 353 ARG A C 1
ATOM 2925 O O . ARG A 1 353 ? -33.064 33.441 60.689 1.00 60.72 353 ARG A O 1
ATOM 2932 N N . CYS A 1 354 ? -31.214 34.677 61.044 1.00 62.88 354 CYS A N 1
ATOM 2933 C CA . CYS A 1 354 ? -31.829 35.961 60.692 1.00 62.88 354 CYS A CA 1
ATOM 2934 C C . CYS A 1 354 ? -32.075 36.070 59.170 1.00 62.88 354 CYS A C 1
ATOM 2936 O O . CYS A 1 354 ? -31.532 35.295 58.379 1.00 62.88 354 CYS A O 1
ATOM 2938 N N . PHE A 1 355 ? -32.886 37.041 58.735 1.00 56.09 355 PHE A N 1
ATOM 2939 C CA . PHE A 1 355 ? -33.269 37.204 57.323 1.00 56.09 355 PHE A CA 1
ATOM 2940 C C . PHE A 1 355 ? -32.097 37.506 56.372 1.00 56.09 355 PHE A C 1
ATOM 2942 O O . PHE A 1 355 ? -32.196 37.214 55.182 1.00 56.09 355 PHE A O 1
ATOM 2949 N N . GLN A 1 356 ? -30.975 38.036 56.869 1.00 53.38 356 GLN A N 1
ATOM 2950 C CA . GLN A 1 356 ? -29.769 38.216 56.054 1.00 53.38 356 GLN A CA 1
ATOM 2951 C C . GLN A 1 356 ? -29.022 36.894 55.825 1.00 53.38 356 GLN A C 1
ATOM 2953 O O . GLN A 1 356 ? -28.622 36.609 54.700 1.00 53.38 356 GLN A O 1
ATOM 2958 N N . CYS A 1 357 ? -28.946 36.027 56.839 1.00 56.44 357 CYS A N 1
ATOM 2959 C CA . CYS A 1 357 ? -28.291 34.715 56.755 1.00 56.44 357 CYS A CA 1
ATOM 2960 C C . CYS A 1 357 ? -29.091 33.660 55.965 1.00 56.44 357 CYS A C 1
ATOM 2962 O O . CYS A 1 357 ? -28.593 32.559 55.739 1.00 56.44 357 CYS A O 1
ATOM 2964 N N . LYS A 1 358 ? -30.339 33.964 55.578 1.00 56.84 358 LYS A N 1
ATOM 2965 C CA . LYS A 1 358 ? -31.176 33.134 54.689 1.00 56.84 358 LYS A CA 1
ATOM 2966 C C . LYS A 1 358 ? -30.976 33.453 53.199 1.00 56.84 358 LYS A C 1
ATOM 2968 O O . LYS A 1 358 ? -31.572 32.786 52.355 1.00 56.84 358 LYS A O 1
ATOM 2973 N N . ARG A 1 359 ? -30.177 34.471 52.853 1.00 58.25 359 ARG A N 1
ATOM 2974 C CA . ARG A 1 359 ? -29.843 34.775 51.453 1.00 58.25 359 ARG A CA 1
ATOM 2975 C C . ARG A 1 359 ? -28.897 33.706 50.902 1.00 58.25 359 ARG A C 1
ATOM 2977 O O . ARG A 1 359 ? -28.044 33.194 51.621 1.00 58.25 359 ARG A O 1
ATOM 2984 N N . ARG A 1 360 ? -29.051 33.361 49.619 1.00 53.50 360 ARG A N 1
ATOM 2985 C CA . ARG A 1 360 ? -28.146 32.424 48.934 1.00 53.50 360 ARG A CA 1
ATOM 2986 C C . ARG A 1 360 ? -26.724 32.993 48.929 1.00 53.50 360 ARG A C 1
ATOM 2988 O O . ARG A 1 360 ? -26.543 34.159 48.593 1.00 53.50 360 ARG A O 1
ATOM 2995 N N . LEU A 1 361 ? -25.730 32.155 49.226 1.00 54.81 361 LEU A N 1
ATOM 2996 C CA . LEU A 1 361 ? -24.301 32.517 49.219 1.00 54.81 361 LEU A CA 1
ATOM 2997 C C . LEU A 1 361 ? -23.785 32.946 47.832 1.00 54.81 361 LEU A C 1
ATOM 2999 O O . LEU A 1 361 ? -22.720 33.537 47.731 1.00 54.81 361 LEU A O 1
ATOM 3003 N N . SER A 1 362 ? -24.548 32.681 46.768 1.00 55.28 362 SER A N 1
ATOM 3004 C CA . SER A 1 362 ? -24.259 33.120 45.399 1.00 55.28 362 SER A CA 1
ATOM 3005 C C . SER A 1 362 ? -24.723 34.551 45.092 1.00 55.28 362 SER A C 1
ATOM 3007 O O . SER A 1 362 ? -24.620 34.991 43.952 1.00 55.28 362 SER A O 1
ATOM 3009 N N . ASN A 1 363 ? -25.298 35.270 46.062 1.00 52.09 363 ASN A N 1
ATOM 3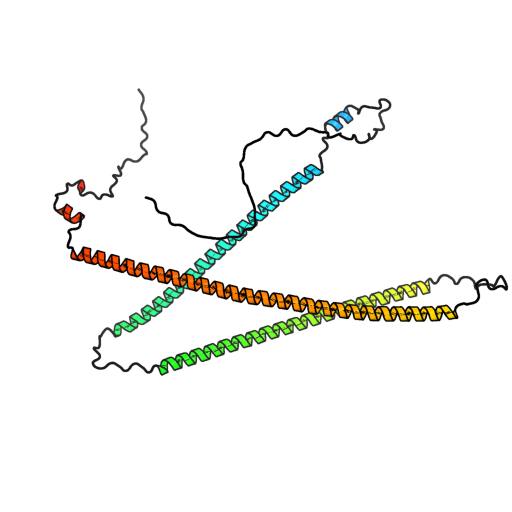010 C CA . ASN A 1 363 ? -25.756 36.643 45.871 1.00 52.09 363 ASN A CA 1
ATOM 3011 C C . ASN A 1 363 ? -24.609 37.630 46.138 1.00 52.09 363 ASN A C 1
ATOM 3013 O O . ASN A 1 363 ? -24.489 38.185 47.230 1.00 52.09 363 ASN A O 1
ATOM 3017 N N . SER A 1 364 ? -23.751 37.834 45.140 1.00 53.84 364 SER A N 1
ATOM 3018 C CA . SER A 1 364 ? -22.847 38.983 45.079 1.00 53.84 364 SER A CA 1
ATOM 3019 C C . SER A 1 364 ? -23.674 40.199 44.671 1.00 53.84 364 SER A C 1
ATOM 3021 O O . SER A 1 364 ? -24.018 40.328 43.498 1.00 53.84 364 SER A O 1
ATOM 3023 N N . GLY A 1 365 ? -24.052 41.035 45.640 1.00 55.62 365 GLY A N 1
ATOM 3024 C CA . GLY A 1 365 ? -24.942 42.179 45.445 1.00 55.62 365 GLY A CA 1
ATOM 3025 C C . GLY A 1 365 ? -24.564 43.036 44.236 1.00 55.62 365 GLY A C 1
ATOM 3026 O O . GLY A 1 365 ? -23.677 43.878 44.322 1.00 55.62 365 GLY A O 1
ATOM 3027 N N . GLN A 1 366 ? -25.260 42.831 43.119 1.00 49.47 366 GLN A N 1
ATOM 3028 C CA . GLN A 1 366 ? -25.228 43.736 41.981 1.00 49.47 366 GLN A CA 1
ATOM 3029 C C . GLN A 1 366 ? -26.108 44.928 42.349 1.00 49.47 366 GLN A C 1
ATOM 3031 O O . GLN A 1 366 ? -27.332 44.821 42.435 1.00 49.47 366 GLN A O 1
ATOM 3036 N N . THR A 1 367 ? -25.478 46.056 42.655 1.00 53.22 367 THR A N 1
ATOM 3037 C CA . THR A 1 367 ? -26.168 47.336 42.777 1.00 53.22 367 THR A CA 1
ATOM 3038 C C . THR A 1 367 ? -26.553 47.803 41.371 1.00 53.22 367 THR A C 1
ATOM 3040 O O . THR A 1 367 ? -25.724 47.826 40.466 1.00 53.22 367 THR A O 1
ATOM 3043 N N . ASN A 1 368 ? -27.825 48.163 41.173 1.00 48.91 368 ASN A N 1
ATOM 3044 C CA . ASN A 1 368 ? -28.348 48.761 39.936 1.00 48.91 368 ASN A CA 1
ATOM 3045 C C . ASN A 1 368 ? -27.837 50.206 39.764 1.00 48.91 368 ASN A C 1
ATOM 3047 O O . ASN A 1 368 ? -28.618 51.153 39.762 1.00 48.91 368 ASN A O 1
ATOM 3051 N N . ILE A 1 369 ? -26.523 50.396 39.668 1.00 50.53 369 ILE A N 1
ATOM 3052 C CA . ILE A 1 369 ? -25.916 51.684 39.332 1.00 50.53 369 ILE A CA 1
ATOM 3053 C C . ILE A 1 369 ? -25.242 51.494 37.981 1.00 50.53 369 ILE A C 1
ATOM 3055 O O . ILE A 1 369 ? -24.194 50.861 37.872 1.00 50.53 369 ILE A O 1
ATOM 3059 N N . TRP A 1 370 ? -25.893 51.981 36.928 1.00 48.66 370 TRP A N 1
ATOM 3060 C CA . TRP A 1 370 ? -25.323 51.983 35.586 1.00 48.66 370 TRP A CA 1
ATOM 3061 C C . TRP A 1 370 ? -24.127 52.937 35.538 1.00 48.66 370 TRP A C 1
ATOM 3063 O O . TRP A 1 370 ? -24.216 54.081 35.977 1.00 48.66 370 TRP A O 1
ATOM 3073 N N . SER A 1 371 ? -23.011 52.476 34.977 1.00 48.94 371 SER A N 1
ATOM 3074 C CA . SER A 1 371 ? -21.718 53.172 34.917 1.00 48.94 371 SER A CA 1
ATOM 3075 C C . SER A 1 371 ? -21.666 54.365 33.946 1.00 48.94 371 SER A C 1
ATOM 3077 O O . SER A 1 371 ? -20.591 54.681 33.450 1.00 48.94 371 SER A O 1
ATOM 3079 N N . ASN A 1 372 ? -22.796 55.022 33.657 1.00 43.91 372 ASN A N 1
ATOM 3080 C CA . ASN A 1 372 ? -22.903 56.065 32.626 1.00 43.91 372 ASN A CA 1
ATOM 3081 C C . ASN A 1 372 ? -23.572 57.369 33.109 1.00 43.91 372 ASN A C 1
ATOM 3083 O O . ASN A 1 372 ? -24.169 58.086 32.310 1.00 43.91 372 ASN A O 1
ATOM 3087 N N . SER A 1 373 ? -23.471 57.727 34.389 1.00 51.97 373 SER A N 1
ATOM 3088 C CA . SER A 1 373 ? -23.767 59.099 34.826 1.00 51.97 373 SER A CA 1
ATOM 3089 C C . SER A 1 373 ? -22.466 59.895 34.944 1.00 51.97 373 SER A C 1
ATOM 3091 O O . SER A 1 373 ? -21.762 59.808 35.950 1.00 51.97 373 SER A O 1
ATOM 3093 N N . PHE A 1 374 ? -22.149 60.658 33.895 1.00 47.19 374 PHE A N 1
ATOM 3094 C CA . PHE A 1 374 ? -21.139 61.714 33.926 1.00 47.19 374 PHE A CA 1
ATOM 3095 C C . PHE A 1 374 ? -21.517 62.740 35.002 1.00 47.19 374 PHE A C 1
ATOM 3097 O O . PHE A 1 374 ? -22.572 63.368 34.926 1.00 47.19 374 PHE A O 1
ATOM 3104 N N . ILE A 1 375 ? -20.655 62.915 36.002 1.00 52.31 375 ILE A N 1
ATOM 3105 C CA . ILE A 1 375 ? -20.750 64.023 36.953 1.00 52.31 375 ILE A CA 1
ATOM 3106 C C . ILE A 1 375 ? -20.145 65.243 36.254 1.00 52.31 375 ILE A C 1
ATOM 3108 O O . ILE A 1 375 ? -18.927 65.381 36.181 1.00 52.31 375 ILE A O 1
ATOM 3112 N N . THR A 1 376 ? -20.980 66.123 35.706 1.00 47.75 376 THR A N 1
ATOM 3113 C CA . THR A 1 376 ? -20.551 67.476 35.339 1.00 47.75 376 THR A CA 1
ATOM 3114 C C . THR A 1 376 ? -20.317 68.270 36.617 1.00 47.75 376 THR A C 1
ATOM 3116 O O . THR A 1 376 ? -21.261 68.604 37.333 1.00 47.75 376 THR A O 1
ATOM 3119 N N . THR A 1 377 ? -19.055 68.572 36.911 1.00 42.59 377 THR A N 1
ATOM 3120 C CA . THR A 1 377 ? -18.670 69.578 37.902 1.00 42.59 377 THR A CA 1
ATOM 3121 C C . THR A 1 377 ? -19.089 70.953 37.386 1.00 42.59 377 THR A C 1
ATOM 3123 O O . THR A 1 377 ? -18.476 71.488 36.464 1.00 42.59 377 THR A O 1
ATOM 3126 N N . GLY A 1 378 ? -20.170 71.489 37.950 1.00 39.50 378 GLY A N 1
ATOM 3127 C CA . GLY A 1 378 ? -20.575 72.879 37.778 1.00 39.50 378 GLY A CA 1
ATOM 3128 C C . GLY A 1 378 ? -19.687 73.806 38.605 1.00 39.50 378 GLY A C 1
ATOM 3129 O O . GLY A 1 378 ? -19.377 73.522 39.759 1.00 39.50 378 GLY A O 1
ATOM 3130 N N . THR A 1 379 ? -19.284 74.891 37.961 1.00 41.56 379 THR A N 1
ATOM 3131 C CA . THR A 1 379 ? -18.548 76.053 38.463 1.00 41.56 379 THR A CA 1
ATOM 3132 C C . THR A 1 379 ? -19.182 76.714 39.687 1.00 41.56 379 THR A C 1
ATOM 3134 O O . THR A 1 379 ? -20.399 76.900 39.719 1.00 41.56 379 THR A O 1
ATOM 3137 N N . ASN A 1 380 ? -18.325 77.176 40.600 1.00 37.59 380 ASN A N 1
ATOM 3138 C CA . ASN A 1 380 ? -18.314 78.555 41.099 1.00 37.59 380 ASN A CA 1
ATOM 3139 C C . ASN A 1 380 ? -16.865 79.027 41.188 1.00 37.59 380 ASN A C 1
ATOM 3141 O O . ASN A 1 380 ? -16.025 78.201 41.616 1.00 37.59 380 ASN A O 1
#

InterPro domains:
  IPR026295 Coiled-coil domain-containing protein 81 [PTHR14362] (28-373)

Radius of gyration: 51.56 Å; chains: 1; bounding box: 112×106×136 Å

pLDDT: mean 76.39, std 22.28, range [28.59, 98.12]